Protein AF-A0A936KZG8-F1 (afdb_monomer)

Solvent-accessible surface area (backbone atoms only — not comparable to full-atom values): 24537 Å² total; per-residue (Å²): 138,76,82,70,47,76,38,33,62,65,41,20,52,50,27,30,28,99,78,76,74,15,56,31,57,58,50,50,53,51,48,50,51,52,52,48,54,56,53,75,76,44,67,83,84,46,55,70,59,51,51,51,51,52,63,72,64,61,73,71,52,55,78,56,96,91,43,77,40,51,42,43,46,73,63,24,46,85,34,31,37,53,57,34,53,48,50,53,50,51,50,51,52,50,52,51,49,53,52,52,52,50,52,52,50,54,52,54,51,58,59,49,60,47,86,73,63,79,44,78,45,81,45,77,52,59,82,59,98,73,80,61,92,92,58,88,88,56,65,51,76,50,81,42,75,38,39,72,85,60,66,66,49,39,34,39,29,56,72,44,80,38,59,48,100,85,68,49,76,75,50,78,47,74,41,89,60,45,77,48,51,62,38,90,89,70,38,42,75,52,86,84,80,81,78,86,57,78,42,82,44,75,52,36,29,38,42,36,39,72,41,52,94,46,96,51,64,49,75,44,79,50,77,50,72,51,75,30,76,78,91,78,81,89,87,72,66,83,87,66,47,62,42,45,37,49,40,84,37,79,44,78,62,87,53,94,96,51,62,59,86,41,51,46,77,46,56,78,60,68,50,69,45,83,58,65,91,45,27,32,35,36,39,36,85,68,75,50,76,37,36,43,38,37,27,34,55,55,96,90,41,79,42,84,74,49,73,48,77,30,38,34,38,75,64,77,83,47,46,50,23,48,90,84,35,71,48,44,79,39,46,59,68,60,61,67,65,48,60,43,47,44,38,42,70,76,96,59,96,67,98,69,72,40,47,32,53,28,30,33,39,36,33,72,58,91,94,44,77,49,78,24,67,24,74,36,31,42,64,32,70,52,31,48,62,68,49,54,67,66,69,46,78,70,40,55,39,38,38,31,73,30,27,31,34,40,78,59,73,50,79,41,77,36,70,68,31,46,34,32,24,90

Secondary structure (DSSP, 8-state):
--SSTT-SHHHHHHHT-TTS-SHHHHHHHHHHHHHHHHHHTS-TT-HHHHHHHHHHT--PPPEETTEE--HHHHHHSS--HHHHHHHHHHHHHHHHHHHHHHHHHHHHHHHHTS----EEEEEEEES-S---TTPPP-EEEEEEEE-SSS--EEEEEEEEEEE-TTS-EEEEEEEEEEEPEEPTTT--EE------SSEEEEEEEEEEEEPTTSS-EEEEEEEEEEEEPPP------TT--EEETTS-EEEE--BTTB-TTTEEEEESSSEEEE-STTEEEEE--S-EEEEEEEEEEETTEEEEEEEEEEEEEPPPPPEEEETTB-SEEE-HHHHHH--BEEEE-SS-SS---BEEEEEEEEEEETTEEEEEEEESSB--HHIIIIIGGG--TT-EEEEEEEEEE-TT--EEEPPPEEEEE-

Structure (mmCIF, N/CA/C/O backbone):
data_AF-A0A936KZG8-F1
#
_entry.id   AF-A0A936KZG8-F1
#
loop_
_atom_site.group_PDB
_atom_site.id
_atom_site.type_symbol
_atom_site.label_atom_id
_atom_site.label_alt_id
_atom_site.label_comp_id
_atom_site.label_asym_id
_atom_site.label_entity_id
_atom_site.label_seq_id
_atom_site.pdbx_PDB_ins_code
_atom_site.Cartn_x
_atom_site.Cartn_y
_atom_site.Cartn_z
_atom_site.occupancy
_atom_site.B_iso_or_equiv
_atom_site.auth_seq_id
_atom_site.auth_comp_id
_atom_site.auth_asym_id
_atom_site.auth_atom_id
_atom_site.pdbx_PDB_model_num
ATOM 1 N N . HIS A 1 1 ? 38.881 19.122 -82.280 1.00 46.62 1 HIS A N 1
ATOM 2 C CA . HIS A 1 1 ? 39.117 18.715 -83.680 1.00 46.62 1 HIS A CA 1
ATOM 3 C C . HIS A 1 1 ? 40.483 18.059 -83.739 1.00 46.62 1 HIS A C 1
ATOM 5 O O . HIS A 1 1 ? 41.404 18.607 -83.155 1.00 46.62 1 HIS A O 1
ATOM 11 N N . VAL A 1 2 ? 40.588 16.879 -84.350 1.00 55.53 2 VAL A N 1
ATOM 12 C CA . VAL A 1 2 ? 41.868 16.193 -84.571 1.00 55.53 2 VAL A CA 1
ATOM 13 C C . VAL A 1 2 ? 42.188 16.340 -86.056 1.00 55.53 2 VAL A C 1
ATOM 15 O O . VAL A 1 2 ? 41.412 15.854 -86.883 1.00 55.53 2 VAL A O 1
ATOM 18 N N . ASP A 1 3 ? 43.270 17.042 -86.387 1.00 57.53 3 ASP A N 1
ATOM 19 C CA . ASP A 1 3 ? 43.786 17.137 -87.757 1.00 57.53 3 ASP A CA 1
ATOM 20 C C . ASP A 1 3 ? 44.593 15.872 -88.099 1.00 57.53 3 ASP A C 1
ATOM 22 O O . ASP A 1 3 ? 45.249 15.302 -87.231 1.00 57.53 3 ASP A O 1
ATOM 26 N N . LYS A 1 4 ? 44.545 15.419 -89.363 1.00 70.00 4 LYS A N 1
ATOM 27 C CA . LYS A 1 4 ? 45.185 14.170 -89.848 1.00 70.00 4 LYS A CA 1
ATOM 28 C C . LYS A 1 4 ? 44.746 12.909 -89.079 1.00 70.00 4 LYS A C 1
ATOM 30 O O . LYS A 1 4 ? 45.557 12.174 -88.522 1.00 70.00 4 LYS A O 1
ATOM 35 N N . LYS A 1 5 ? 43.437 12.650 -89.098 1.00 69.75 5 LYS A N 1
ATOM 36 C CA . LYS A 1 5 ? 42.754 11.530 -88.421 1.00 69.75 5 LYS A CA 1
ATOM 37 C C . LYS A 1 5 ? 43.289 10.132 -88.757 1.00 69.75 5 LYS A C 1
ATOM 39 O O . LYS A 1 5 ? 43.252 9.261 -87.890 1.00 69.75 5 LYS A O 1
ATOM 44 N N . ASP A 1 6 ? 43.814 9.962 -89.969 1.00 74.81 6 ASP A N 1
ATOM 45 C CA . ASP A 1 6 ? 44.299 8.680 -90.496 1.00 74.81 6 ASP A CA 1
ATOM 46 C C . ASP A 1 6 ? 45.799 8.454 -90.232 1.00 74.81 6 ASP A C 1
ATOM 48 O O . ASP A 1 6 ? 46.387 7.501 -90.732 1.00 74.81 6 ASP A O 1
ATOM 52 N N . ASN A 1 7 ? 46.446 9.339 -89.462 1.00 76.94 7 ASN A N 1
ATOM 53 C CA . ASN A 1 7 ? 47.868 9.233 -89.151 1.00 76.94 7 ASN A CA 1
ATOM 54 C C . ASN A 1 7 ? 48.132 8.073 -88.180 1.00 76.94 7 ASN A C 1
ATOM 56 O O . ASN A 1 7 ? 47.637 8.085 -87.052 1.00 76.94 7 ASN A O 1
ATOM 60 N N . THR A 1 8 ? 48.930 7.104 -88.621 1.00 76.88 8 THR A N 1
ATOM 61 C CA . THR A 1 8 ? 49.341 5.918 -87.856 1.00 76.88 8 THR A CA 1
ATOM 62 C C . THR A 1 8 ? 50.698 6.079 -87.172 1.00 76.88 8 THR A C 1
ATOM 64 O O . THR A 1 8 ? 51.010 5.334 -86.248 1.00 76.88 8 THR A O 1
ATOM 67 N N . ASP A 1 9 ? 51.502 7.058 -87.592 1.00 75.50 9 ASP A N 1
ATOM 68 C CA . ASP A 1 9 ? 52.893 7.206 -87.152 1.00 75.50 9 ASP A CA 1
ATOM 69 C C . ASP A 1 9 ? 52.986 7.952 -85.819 1.00 75.50 9 ASP A C 1
ATOM 71 O O . ASP A 1 9 ? 53.720 7.548 -84.923 1.00 75.50 9 ASP A O 1
ATOM 75 N N . VAL A 1 10 ? 52.214 9.031 -85.662 1.00 78.94 10 VAL A N 1
ATOM 76 C CA . VAL A 1 10 ? 52.195 9.855 -84.439 1.00 78.94 10 VAL A CA 1
ATOM 77 C C . VAL A 1 10 ? 51.778 9.062 -83.192 1.00 78.94 10 VAL A C 1
ATOM 79 O O . VAL A 1 10 ? 52.513 9.113 -82.204 1.00 78.94 10 VAL A O 1
ATOM 82 N N . PRO A 1 11 ? 50.645 8.328 -83.179 1.00 79.25 11 PRO A N 1
ATOM 83 C CA . PRO A 1 11 ? 50.265 7.561 -81.996 1.00 79.25 11 PRO A CA 1
ATOM 84 C C . PRO A 1 11 ? 51.275 6.454 -81.671 1.00 79.25 11 PRO A C 1
ATOM 86 O O . PRO A 1 11 ? 51.608 6.278 -80.501 1.00 79.25 11 PRO A O 1
ATOM 89 N N . ALA A 1 12 ? 51.822 5.772 -82.683 1.00 78.56 12 ALA A N 1
ATOM 90 C CA . ALA A 1 12 ? 52.847 4.752 -82.486 1.00 78.56 12 ALA A CA 1
ATOM 91 C C . ALA A 1 12 ? 54.147 5.352 -81.913 1.00 78.56 12 ALA A C 1
ATOM 93 O O . ALA A 1 12 ? 54.725 4.800 -80.980 1.00 78.56 12 ALA A O 1
ATOM 94 N N . GLN A 1 13 ? 54.583 6.522 -82.389 1.00 80.81 13 GLN A N 1
ATOM 95 C CA . GLN A 1 13 ? 55.770 7.209 -81.864 1.00 80.81 13 GLN A CA 1
ATOM 96 C C . GLN A 1 13 ? 55.619 7.638 -80.401 1.00 80.81 13 GLN A C 1
ATOM 98 O O . GLN A 1 13 ? 56.577 7.524 -79.641 1.00 80.81 13 GLN A O 1
ATOM 103 N N . VAL A 1 14 ? 54.438 8.121 -80.007 1.00 81.94 14 VAL A N 1
ATOM 104 C CA . VAL A 1 14 ? 54.190 8.606 -78.640 1.00 81.94 14 VAL A CA 1
ATOM 105 C C . VAL A 1 14 ? 53.945 7.451 -77.670 1.00 81.94 14 VAL A C 1
ATOM 107 O O . VAL A 1 14 ? 54.522 7.420 -76.587 1.00 81.94 14 VAL A O 1
ATOM 110 N N . MET A 1 15 ? 53.094 6.495 -78.043 1.00 82.12 15 MET A N 1
ATOM 111 C CA . MET A 1 15 ? 52.610 5.463 -77.123 1.00 82.12 15 MET A CA 1
ATOM 112 C C . MET A 1 15 ? 53.485 4.208 -77.108 1.00 82.12 15 MET A C 1
ATOM 114 O O . MET A 1 15 ? 53.621 3.593 -76.055 1.00 82.12 15 MET A O 1
ATOM 118 N N . TYR A 1 16 ? 54.096 3.834 -78.233 1.00 77.81 16 TYR A N 1
ATOM 119 C CA . TYR A 1 16 ? 54.954 2.647 -78.333 1.00 77.81 16 TYR A CA 1
ATOM 120 C C . TYR A 1 16 ? 56.447 3.022 -78.346 1.00 77.81 16 TYR A C 1
ATOM 122 O O . TYR A 1 16 ? 57.254 2.433 -77.626 1.00 77.81 16 TYR A O 1
ATOM 130 N N . GLY A 1 17 ? 56.813 4.085 -79.071 1.00 74.00 17 GLY A N 1
ATOM 131 C CA . GLY A 1 17 ? 58.192 4.570 -79.179 1.00 74.00 17 GLY A CA 1
ATOM 132 C C . GLY A 1 17 ? 59.086 3.671 -80.047 1.00 74.00 17 GLY A C 1
ATOM 133 O O . GLY A 1 17 ? 58.749 2.537 -80.365 1.00 74.00 17 GLY A O 1
ATOM 134 N N . GLN A 1 18 ? 60.261 4.170 -80.451 1.00 63.53 18 GLN A N 1
ATOM 135 C CA . GLN A 1 18 ? 61.165 3.447 -81.372 1.00 63.53 18 GLN A CA 1
ATOM 136 C C . GLN A 1 18 ? 61.827 2.197 -80.757 1.00 63.53 18 GLN A C 1
ATOM 138 O O . GLN A 1 18 ? 62.325 1.341 -81.483 1.00 63.53 18 GLN A O 1
ATOM 143 N N . THR A 1 19 ? 61.836 2.092 -79.428 1.00 59.94 19 THR A N 1
ATOM 144 C CA . THR A 1 19 ? 62.463 1.009 -78.648 1.00 59.94 19 THR A CA 1
ATOM 145 C C . THR A 1 19 ? 61.569 0.546 -77.493 1.00 59.94 19 THR A C 1
ATOM 147 O O . THR A 1 19 ? 62.069 0.187 -76.432 1.00 59.94 19 THR A O 1
ATOM 150 N N . ASN A 1 20 ? 60.242 0.550 -77.688 1.00 62.53 20 ASN A N 1
ATOM 151 C CA . ASN A 1 20 ? 59.265 0.094 -76.686 1.00 62.53 20 ASN A CA 1
ATOM 152 C C . ASN A 1 20 ? 59.303 0.898 -75.361 1.00 62.53 20 ASN A C 1
ATOM 154 O O . ASN A 1 20 ? 58.996 0.375 -74.294 1.00 62.53 20 ASN A O 1
ATOM 158 N N . ASN A 1 21 ? 59.711 2.171 -75.449 1.00 66.50 21 ASN A N 1
ATOM 159 C CA . ASN A 1 21 ? 59.859 3.130 -74.342 1.00 66.50 21 ASN A CA 1
ATOM 160 C C . ASN A 1 21 ? 58.821 4.273 -74.427 1.00 66.50 21 ASN A C 1
ATOM 162 O O . ASN A 1 21 ? 59.087 5.392 -73.989 1.00 66.50 21 ASN A O 1
ATOM 166 N N . GLY A 1 22 ? 57.680 4.042 -75.079 1.00 77.38 22 GLY A N 1
ATOM 167 C CA . GLY A 1 22 ? 56.619 5.042 -75.218 1.00 77.38 22 GLY A CA 1
ATOM 168 C C . GLY A 1 22 ? 55.751 5.209 -73.964 1.00 77.38 22 GLY A C 1
ATOM 169 O O . GLY A 1 22 ? 55.774 4.397 -73.036 1.00 77.38 22 GLY A O 1
ATOM 170 N N . GLU A 1 23 ? 54.914 6.247 -73.966 1.00 83.75 23 GLU A N 1
ATOM 171 C CA . GLU A 1 23 ? 53.987 6.588 -72.872 1.00 83.75 23 GLU A CA 1
ATOM 172 C C . GLU A 1 23 ? 52.926 5.498 -72.606 1.00 83.75 23 GLU A C 1
ATOM 174 O O . GLU A 1 23 ? 52.295 5.468 -71.548 1.00 83.75 23 GLU A O 1
ATOM 179 N N . GLY A 1 24 ? 52.744 4.549 -73.529 1.00 82.12 24 GLY A N 1
ATOM 180 C CA . GLY A 1 24 ? 51.876 3.386 -73.348 1.00 82.12 24 GLY A CA 1
ATOM 181 C C . GLY A 1 24 ? 52.344 2.461 -72.227 1.00 82.12 24 GLY A C 1
ATOM 182 O O . GLY A 1 24 ? 51.505 1.918 -71.509 1.00 82.12 24 GLY A O 1
ATOM 183 N N . GLN A 1 25 ? 53.658 2.345 -72.002 1.00 82.81 25 GLN A N 1
ATOM 184 C CA . GLN A 1 25 ? 54.193 1.561 -70.888 1.00 82.81 25 GLN A CA 1
ATOM 185 C C . GLN A 1 25 ? 53.886 2.234 -69.544 1.00 82.81 25 GLN A C 1
ATOM 187 O O . GLN A 1 25 ? 53.501 1.565 -68.582 1.00 82.81 25 GLN A O 1
ATOM 192 N N . VAL A 1 26 ? 54.017 3.564 -69.482 1.00 86.19 26 VAL A N 1
ATOM 193 C CA . VAL A 1 26 ? 53.669 4.366 -68.299 1.00 86.19 26 VAL A CA 1
ATOM 194 C C . VAL A 1 26 ? 52.181 4.215 -67.990 1.00 86.19 26 VAL A C 1
ATOM 196 O O . VAL A 1 26 ? 51.811 3.941 -66.847 1.00 86.19 26 VAL A O 1
ATOM 199 N N . LEU A 1 27 ? 51.331 4.305 -69.017 1.00 86.44 27 LEU A N 1
ATOM 200 C CA . LEU A 1 27 ? 49.890 4.105 -68.888 1.00 86.44 27 LEU A CA 1
ATOM 201 C C . LEU A 1 27 ? 49.545 2.690 -68.407 1.00 86.44 27 LEU A C 1
ATOM 203 O O . LEU A 1 27 ? 48.734 2.545 -67.493 1.00 86.44 27 LEU A O 1
ATOM 207 N N . ARG A 1 28 ? 50.179 1.647 -68.960 1.00 86.56 28 ARG A N 1
ATOM 208 C CA . ARG A 1 28 ? 49.959 0.262 -68.521 1.00 86.56 28 ARG A CA 1
ATOM 209 C C . ARG A 1 28 ? 50.315 0.088 -67.047 1.00 86.56 28 ARG A C 1
ATOM 211 O O . ARG A 1 28 ? 49.517 -0.458 -66.289 1.00 86.56 28 ARG A O 1
ATOM 218 N N . LEU A 1 29 ? 51.481 0.580 -66.625 1.00 87.62 29 LEU A N 1
ATOM 219 C CA . LEU A 1 29 ? 51.914 0.506 -65.227 1.00 87.62 29 LEU A CA 1
ATOM 220 C C . LEU A 1 29 ? 50.977 1.282 -64.291 1.00 87.62 29 LEU A C 1
ATOM 222 O O . LEU A 1 29 ? 50.726 0.828 -63.175 1.00 87.62 29 LEU A O 1
ATOM 226 N N . ALA A 1 30 ? 50.426 2.414 -64.738 1.00 88.75 30 ALA A N 1
ATOM 227 C CA . ALA A 1 30 ? 49.433 3.177 -63.984 1.00 88.75 30 ALA A CA 1
ATOM 228 C C . ALA A 1 30 ? 48.086 2.439 -63.857 1.00 88.75 30 ALA A C 1
ATOM 230 O O . ALA A 1 30 ? 47.476 2.447 -62.790 1.00 88.75 30 ALA A O 1
ATOM 231 N N . ILE A 1 31 ? 47.633 1.751 -64.910 1.00 88.62 31 ILE A N 1
ATOM 232 C CA . ILE A 1 31 ? 46.429 0.905 -64.854 1.00 88.62 31 ILE A CA 1
ATOM 233 C C . ILE A 1 31 ? 46.661 -0.283 -63.913 1.00 88.62 31 ILE A C 1
ATOM 235 O O . ILE A 1 31 ? 45.796 -0.613 -63.104 1.00 88.62 31 ILE A O 1
ATOM 239 N N . GLU A 1 32 ? 47.840 -0.904 -63.968 1.00 88.56 32 GLU A N 1
ATOM 240 C CA . GLU A 1 32 ? 48.199 -2.017 -63.087 1.00 88.56 32 GLU A CA 1
ATOM 241 C C . GLU A 1 32 ? 48.299 -1.600 -61.621 1.00 88.56 32 GLU A C 1
ATOM 243 O O . GLU A 1 32 ? 47.864 -2.353 -60.747 1.00 88.56 32 GLU A O 1
ATOM 248 N N . SER A 1 33 ? 48.854 -0.420 -61.335 1.00 90.38 33 SER A N 1
ATOM 249 C CA . SER A 1 33 ? 48.932 0.103 -59.971 1.00 90.38 33 SER A CA 1
ATOM 250 C C . SER A 1 33 ? 47.548 0.449 -59.425 1.00 90.38 33 SER A C 1
ATOM 252 O O . SER A 1 33 ? 47.247 0.081 -58.290 1.00 90.38 33 SER A O 1
ATOM 254 N N . PHE A 1 34 ? 46.673 1.052 -60.237 1.00 90.00 34 PHE A N 1
ATOM 255 C CA . PHE A 1 34 ? 45.284 1.317 -59.860 1.00 90.00 34 PHE A CA 1
ATOM 256 C C . PHE A 1 34 ? 44.497 0.021 -59.624 1.00 90.00 34 PHE A C 1
ATOM 258 O O . PHE A 1 34 ? 43.826 -0.121 -58.604 1.00 90.00 34 PHE A O 1
ATOM 265 N N . ARG A 1 35 ? 44.640 -0.967 -60.515 1.00 89.44 35 ARG A N 1
ATOM 266 C CA . ARG A 1 35 ? 44.029 -2.292 -60.354 1.00 89.44 35 ARG A CA 1
ATOM 267 C C . ARG A 1 35 ? 44.472 -2.956 -59.049 1.00 89.44 35 ARG A C 1
ATOM 269 O O . ARG A 1 35 ? 43.625 -3.432 -58.301 1.00 89.44 35 ARG A O 1
ATOM 276 N N . LYS A 1 36 ? 45.779 -2.962 -58.755 1.00 88.94 36 LYS A N 1
ATOM 277 C CA . LYS A 1 36 ? 46.316 -3.501 -57.493 1.00 88.94 36 LYS A CA 1
ATOM 278 C C . LYS A 1 36 ? 45.772 -2.753 -56.282 1.00 88.94 36 LYS A C 1
ATOM 280 O O . LYS A 1 36 ? 45.310 -3.392 -55.351 1.00 88.94 36 LYS A O 1
ATOM 285 N N . PHE A 1 37 ? 45.747 -1.421 -56.328 1.00 89.44 37 PHE A N 1
ATOM 286 C CA . PHE A 1 37 ? 45.191 -0.606 -55.251 1.00 89.44 37 PHE A CA 1
ATOM 287 C C . PHE A 1 37 ? 43.742 -0.994 -54.930 1.00 89.44 37 PHE A C 1
ATOM 289 O O . PHE A 1 37 ? 43.421 -1.214 -53.767 1.00 89.44 37 PHE A O 1
ATOM 296 N N . VAL A 1 38 ? 42.884 -1.133 -55.945 1.00 87.62 38 VAL A N 1
ATOM 297 C CA . VAL A 1 38 ? 41.482 -1.526 -55.745 1.00 87.62 38 VAL A CA 1
ATOM 298 C C . VAL A 1 38 ? 41.374 -2.947 -55.183 1.00 87.62 38 VAL A C 1
ATOM 300 O O . VAL A 1 38 ? 40.594 -3.170 -54.264 1.00 87.62 38 VAL A O 1
ATOM 303 N N . ILE A 1 39 ? 42.156 -3.903 -55.692 1.00 87.12 39 ILE A N 1
ATOM 304 C CA . ILE A 1 39 ? 42.105 -5.301 -55.233 1.00 87.12 39 ILE A CA 1
ATOM 305 C C . ILE A 1 39 ? 42.615 -5.439 -53.791 1.00 87.12 39 ILE A C 1
ATOM 307 O O . ILE A 1 39 ? 41.980 -6.124 -52.995 1.00 87.12 39 ILE A O 1
ATOM 311 N N . ASP A 1 40 ? 43.703 -4.753 -53.434 1.00 87.81 40 ASP A N 1
ATOM 312 C CA . ASP A 1 40 ? 44.316 -4.829 -52.101 1.00 87.81 40 ASP A CA 1
ATOM 313 C C . ASP A 1 40 ? 43.427 -4.218 -50.999 1.00 87.81 40 ASP A C 1
ATOM 315 O O . ASP A 1 40 ? 43.545 -4.590 -49.832 1.00 87.81 40 ASP A O 1
ATOM 319 N N . HIS A 1 41 ? 42.532 -3.287 -51.352 1.00 85.31 41 HIS A N 1
ATOM 320 C CA . HIS A 1 41 ? 41.640 -2.602 -50.405 1.00 85.31 41 HIS A CA 1
ATOM 321 C C . HIS A 1 41 ? 40.205 -3.159 -50.389 1.00 85.31 41 HIS A C 1
ATOM 323 O O . HIS A 1 41 ? 39.341 -2.642 -49.675 1.00 85.31 41 HIS A O 1
ATOM 329 N N . VAL A 1 42 ? 39.929 -4.214 -51.157 1.00 84.50 42 VAL A N 1
ATOM 330 C CA . VAL A 1 42 ? 38.638 -4.912 -51.163 1.00 84.50 42 VAL A CA 1
ATOM 331 C C . VAL A 1 42 ? 38.776 -6.238 -50.422 1.00 84.50 42 VAL A C 1
ATOM 333 O O . VAL A 1 42 ? 39.793 -6.919 -50.509 1.00 84.50 42 VAL A O 1
ATOM 336 N N . ASP A 1 43 ? 37.739 -6.625 -49.678 1.00 79.44 43 ASP A N 1
ATOM 337 C CA . ASP A 1 43 ? 37.738 -7.905 -48.975 1.00 79.44 43 ASP A CA 1
ATOM 338 C C . ASP A 1 43 ? 37.803 -9.072 -49.977 1.00 79.44 43 ASP A C 1
ATOM 340 O O . ASP A 1 43 ? 36.983 -9.184 -50.894 1.00 79.44 43 ASP A O 1
ATOM 344 N N . SER A 1 44 ? 38.750 -9.981 -49.740 1.00 76.31 44 SER A N 1
ATOM 345 C CA . SER A 1 44 ? 38.945 -11.256 -50.440 1.00 76.31 44 SER A CA 1
ATOM 346 C C . SER A 1 44 ? 37.668 -12.093 -50.627 1.00 76.31 44 SER A C 1
ATOM 348 O O . SER A 1 44 ? 37.579 -12.884 -51.570 1.00 76.31 44 SER A O 1
ATOM 350 N N . SER A 1 45 ? 36.649 -11.907 -49.778 1.00 72.75 45 SER A N 1
ATOM 351 C CA . SER A 1 45 ? 35.346 -12.573 -49.898 1.00 72.75 45 SER A CA 1
ATOM 352 C C . SER A 1 45 ? 34.532 -12.127 -51.129 1.00 72.75 45 SER A C 1
ATOM 354 O O . SER A 1 45 ? 33.702 -12.887 -51.642 1.00 72.75 45 SER A O 1
ATOM 356 N N . LYS A 1 46 ? 34.780 -10.927 -51.674 1.00 76.75 46 LYS A N 1
ATOM 357 C CA . LYS A 1 46 ? 34.049 -10.338 -52.814 1.00 76.75 46 LYS A CA 1
ATOM 358 C C . LYS A 1 46 ? 34.632 -10.755 -54.166 1.00 76.75 46 LYS A C 1
ATOM 360 O O . LYS A 1 46 ? 34.901 -9.935 -55.042 1.00 76.75 46 LYS A O 1
ATOM 365 N N . THR A 1 47 ? 34.740 -12.065 -54.371 1.00 78.38 47 THR A N 1
ATOM 366 C CA . THR A 1 47 ? 35.340 -12.674 -55.573 1.00 78.38 47 THR A CA 1
ATOM 367 C C . THR A 1 47 ? 34.718 -12.212 -56.899 1.00 78.38 47 THR A C 1
ATOM 369 O O . THR A 1 47 ? 35.421 -12.129 -57.901 1.00 78.38 47 THR A O 1
ATOM 372 N N . GLY A 1 48 ? 33.422 -11.877 -56.928 1.00 81.06 48 GLY A N 1
ATOM 373 C CA . GLY A 1 48 ? 32.754 -11.352 -58.127 1.00 81.06 48 GLY A CA 1
ATOM 374 C C . GLY A 1 48 ? 33.194 -9.935 -58.513 1.00 81.06 48 GLY A C 1
ATOM 375 O O . GLY A 1 48 ? 33.379 -9.658 -59.695 1.00 81.06 48 GLY A O 1
ATOM 376 N N . PHE A 1 49 ? 33.417 -9.061 -57.526 1.00 81.69 49 PHE A N 1
ATOM 377 C CA . PHE A 1 49 ? 33.909 -7.700 -57.755 1.00 81.69 49 PHE A CA 1
ATOM 378 C C . PHE A 1 49 ? 35.363 -7.728 -58.229 1.00 81.69 49 PHE A C 1
ATOM 380 O O . PHE A 1 49 ? 35.686 -7.128 -59.249 1.00 81.69 49 PHE A O 1
ATOM 387 N N . ILE A 1 50 ? 36.207 -8.510 -57.547 1.00 83.56 50 ILE A N 1
ATOM 388 C CA . ILE A 1 50 ? 37.625 -8.679 -57.898 1.00 83.56 50 ILE A CA 1
ATOM 389 C C . ILE A 1 50 ? 37.760 -9.175 -59.344 1.00 83.56 50 ILE A C 1
ATOM 391 O O . ILE A 1 50 ? 38.441 -8.540 -60.142 1.00 83.56 50 ILE A O 1
ATOM 395 N N . LYS A 1 51 ? 37.013 -10.220 -59.730 1.00 83.75 51 LYS A N 1
ATOM 396 C CA . LYS A 1 51 ? 37.012 -10.733 -61.112 1.00 83.75 51 LYS A CA 1
ATOM 397 C C . LYS A 1 51 ? 36.535 -9.707 -62.142 1.00 83.75 51 LYS A C 1
ATOM 399 O O . LYS A 1 51 ? 37.060 -9.673 -63.251 1.00 83.75 51 LYS A O 1
ATOM 404 N N . SER A 1 52 ? 35.544 -8.881 -61.798 1.00 84.81 52 SER A N 1
ATOM 405 C CA . SER A 1 52 ? 35.048 -7.816 -62.683 1.00 84.81 52 SER A CA 1
ATOM 406 C C . SER A 1 52 ? 36.116 -6.747 -62.930 1.00 84.81 52 SER A C 1
ATOM 408 O O . SER A 1 52 ? 36.330 -6.336 -64.071 1.00 84.81 52 SER A O 1
ATOM 410 N N . VAL A 1 53 ? 36.831 -6.336 -61.878 1.00 85.94 53 VAL A N 1
ATOM 411 C CA . VAL A 1 53 ? 37.927 -5.358 -61.961 1.00 85.94 53 VAL A CA 1
ATOM 412 C C . VAL A 1 53 ? 39.123 -5.932 -62.723 1.00 85.94 53 VAL A C 1
ATOM 414 O O . VAL A 1 53 ? 39.675 -5.250 -63.585 1.00 85.94 53 VAL A O 1
ATOM 417 N N . GLU A 1 54 ? 39.492 -7.190 -62.469 1.00 84.81 54 GLU A N 1
ATOM 418 C CA . GLU A 1 54 ? 40.563 -7.889 -63.192 1.00 84.81 54 GLU A CA 1
ATOM 419 C C . GLU A 1 54 ? 40.268 -8.010 -64.690 1.00 84.81 54 GLU A C 1
ATOM 421 O O . GLU A 1 54 ? 41.146 -7.743 -65.508 1.00 84.81 54 GLU A O 1
ATOM 426 N N . ALA A 1 55 ? 39.029 -8.352 -65.056 1.00 84.38 55 ALA A N 1
ATOM 427 C CA . ALA A 1 55 ? 38.614 -8.444 -66.453 1.00 84.38 55 ALA A CA 1
ATOM 428 C C . ALA A 1 55 ? 38.533 -7.066 -67.132 1.00 84.38 55 ALA A C 1
ATOM 430 O O . ALA A 1 55 ? 38.969 -6.913 -68.271 1.00 84.38 55 ALA A O 1
ATOM 431 N N . SER A 1 56 ? 37.999 -6.059 -66.435 1.00 83.94 56 SER A N 1
ATOM 432 C CA . SER A 1 56 ? 37.788 -4.714 -66.990 1.00 83.94 56 SER A CA 1
ATOM 433 C C . SER A 1 56 ? 39.097 -3.939 -67.169 1.00 83.94 56 SER A C 1
ATOM 435 O O . SER A 1 56 ? 39.251 -3.212 -68.146 1.00 83.94 56 SER A O 1
ATOM 437 N N . LEU A 1 57 ? 40.055 -4.107 -66.252 1.00 85.06 57 LEU A N 1
ATOM 438 C CA . LEU A 1 57 ? 41.379 -3.474 -66.292 1.00 85.06 57 LEU A CA 1
ATOM 439 C C . LEU A 1 57 ? 42.475 -4.478 -66.679 1.00 85.06 57 LEU A C 1
ATOM 441 O O . LEU A 1 57 ? 43.599 -4.415 -66.169 1.00 85.06 57 LEU A O 1
ATOM 445 N N . SER A 1 58 ? 42.154 -5.440 -67.548 1.00 82.81 58 SER A N 1
ATOM 446 C CA . SER A 1 58 ? 43.149 -6.390 -68.038 1.00 82.81 58 SER A CA 1
ATOM 447 C C . SER A 1 58 ? 44.167 -5.687 -68.938 1.00 82.81 58 SER A C 1
ATOM 449 O O . SER A 1 58 ? 43.825 -4.976 -69.884 1.00 82.81 58 SER A O 1
ATOM 451 N N . THR A 1 59 ? 45.438 -5.907 -68.618 1.00 81.31 59 THR A N 1
ATOM 452 C CA . THR A 1 59 ? 46.609 -5.396 -69.343 1.00 81.31 59 THR A CA 1
ATOM 453 C C . THR A 1 59 ? 47.398 -6.535 -69.990 1.00 81.31 59 THR A C 1
ATOM 455 O O . THR A 1 59 ? 48.571 -6.378 -70.322 1.00 81.31 59 THR A O 1
ATOM 458 N N . GLU A 1 60 ? 46.774 -7.708 -70.135 1.00 77.31 60 GLU A N 1
ATOM 459 C CA . GLU A 1 60 ? 47.417 -8.879 -70.721 1.00 77.31 60 GLU A CA 1
ATOM 460 C C . GLU A 1 60 ? 47.555 -8.731 -72.240 1.00 77.31 60 GLU A C 1
ATOM 462 O O . GLU A 1 60 ? 46.644 -8.274 -72.932 1.00 77.31 60 GLU A O 1
ATOM 467 N N . GLY A 1 61 ? 48.715 -9.132 -72.761 1.00 69.38 61 GLY A N 1
ATOM 468 C CA . GLY A 1 61 ? 48.947 -9.219 -74.197 1.00 69.38 61 GLY A CA 1
ATOM 469 C C . GLY A 1 61 ? 48.144 -10.362 -74.815 1.00 69.38 61 GLY A C 1
ATOM 470 O O . GLY A 1 61 ? 48.033 -11.443 -74.232 1.00 69.38 61 GLY A O 1
ATOM 471 N N . THR A 1 62 ? 47.597 -10.150 -76.009 1.00 67.50 62 THR A N 1
ATOM 472 C CA . THR A 1 62 ? 46.859 -11.194 -76.729 1.00 67.50 62 THR A CA 1
ATOM 473 C C . THR A 1 62 ? 47.766 -11.936 -77.713 1.00 67.50 62 THR A C 1
ATOM 475 O O . THR A 1 62 ? 48.743 -11.397 -78.240 1.00 67.50 62 THR A O 1
ATOM 478 N N . LYS A 1 63 ? 47.467 -13.219 -77.946 1.00 64.69 63 LYS A N 1
ATOM 479 C CA . LYS A 1 63 ? 48.152 -14.021 -78.967 1.00 64.69 63 LYS A CA 1
ATOM 480 C C . LYS A 1 63 ? 47.456 -13.833 -80.306 1.00 64.69 63 LYS A C 1
ATOM 482 O O . LYS A 1 63 ? 46.292 -14.203 -80.439 1.00 64.69 63 LYS A O 1
ATOM 487 N N . HIS A 1 64 ? 48.195 -13.336 -81.289 1.00 58.12 64 HIS A N 1
ATOM 488 C CA . HIS A 1 64 ? 47.774 -13.298 -82.685 1.00 58.12 64 HIS A CA 1
ATOM 489 C C . HIS A 1 64 ? 48.846 -14.022 -83.509 1.00 58.12 64 HIS A C 1
ATOM 491 O O . HIS A 1 64 ? 50.033 -13.792 -83.302 1.00 58.12 64 HIS A O 1
ATOM 497 N N . ASP A 1 65 ? 48.453 -14.961 -84.375 1.00 56.34 65 ASP A N 1
ATOM 498 C CA . ASP A 1 65 ? 49.378 -15.671 -85.283 1.00 56.34 65 ASP A CA 1
ATOM 499 C C . ASP A 1 65 ? 50.604 -16.337 -84.611 1.00 56.34 65 ASP A C 1
ATOM 501 O O . ASP A 1 65 ? 51.701 -16.418 -85.157 1.00 56.34 65 ASP A O 1
ATOM 505 N N . GLY A 1 66 ? 50.433 -16.843 -83.384 1.00 60.00 66 GLY A N 1
ATOM 506 C CA . GLY A 1 66 ? 51.498 -17.528 -82.639 1.00 60.00 66 GLY A CA 1
ATOM 507 C C . GLY A 1 66 ? 52.538 -16.602 -81.991 1.00 60.00 66 GLY A C 1
ATOM 508 O O . GLY A 1 66 ? 53.395 -17.097 -81.257 1.00 60.00 66 GLY A O 1
ATOM 509 N N . VAL A 1 67 ? 52.423 -15.282 -82.175 1.00 67.50 67 VAL A N 1
ATOM 510 C CA . VAL A 1 67 ? 53.258 -14.257 -81.533 1.00 67.50 67 VAL A CA 1
ATOM 511 C C . VAL A 1 67 ? 52.458 -13.562 -80.426 1.00 67.50 67 VAL A C 1
ATOM 513 O O . VAL A 1 67 ? 51.271 -13.264 -80.565 1.00 67.50 67 VAL A O 1
ATOM 516 N N . VAL A 1 68 ? 53.093 -13.358 -79.270 1.00 70.81 68 VAL A N 1
ATOM 517 C CA . VAL A 1 68 ? 52.501 -12.603 -78.157 1.00 70.81 68 VAL A CA 1
ATOM 518 C C . VAL A 1 68 ? 52.743 -11.125 -78.426 1.00 70.81 68 VAL A C 1
ATOM 520 O O . VAL A 1 68 ? 53.887 -10.674 -78.367 1.00 70.81 68 VAL A O 1
ATOM 523 N N . HIS A 1 69 ? 51.679 -10.379 -78.711 1.00 73.25 69 HIS A N 1
ATOM 524 C CA . HIS A 1 69 ? 51.764 -8.928 -78.827 1.00 73.25 69 HIS A CA 1
ATOM 525 C C . HIS A 1 69 ? 51.646 -8.304 -77.438 1.00 73.25 69 HIS A C 1
ATOM 527 O O . HIS A 1 69 ? 50.770 -8.672 -76.653 1.00 73.25 69 HIS A O 1
ATOM 533 N N . ALA A 1 70 ? 52.541 -7.365 -77.125 1.00 78.81 70 ALA A N 1
ATOM 534 C CA . ALA A 1 70 ? 52.430 -6.565 -75.911 1.00 78.81 70 ALA A CA 1
ATOM 535 C C . ALA A 1 70 ? 51.130 -5.741 -75.940 1.00 78.81 70 ALA A C 1
ATOM 537 O O . ALA A 1 70 ? 50.653 -5.358 -77.011 1.00 78.81 70 ALA A O 1
ATOM 538 N N . TRP A 1 71 ? 50.562 -5.449 -74.769 1.00 82.88 71 TRP A N 1
ATOM 539 C CA . TRP A 1 71 ? 49.318 -4.679 -74.655 1.00 82.88 71 TRP A CA 1
ATOM 540 C C . TRP A 1 71 ? 49.440 -3.300 -75.320 1.00 82.88 71 TRP A C 1
ATOM 542 O O . TRP A 1 71 ? 48.512 -2.832 -75.977 1.00 82.88 71 TRP A O 1
ATOM 552 N N . GLU A 1 72 ? 50.610 -2.676 -75.210 1.00 81.19 72 GLU A N 1
ATOM 553 C CA . GLU A 1 72 ? 50.938 -1.391 -75.819 1.00 81.19 72 GLU A CA 1
ATOM 554 C C . GLU A 1 72 ? 50.944 -1.470 -77.354 1.00 81.19 72 GLU A C 1
ATOM 556 O O . GLU A 1 72 ? 50.405 -0.589 -78.021 1.00 81.19 72 GLU A O 1
ATOM 561 N N . SER A 1 73 ? 51.493 -2.552 -77.913 1.00 80.19 73 SER A N 1
ATOM 562 C CA . SER A 1 73 ? 51.510 -2.804 -79.360 1.00 80.19 73 SER A CA 1
ATOM 563 C C . SER A 1 73 ? 50.082 -2.969 -79.891 1.00 80.19 73 SER A C 1
ATOM 565 O O . SER A 1 73 ? 49.667 -2.271 -80.810 1.00 80.19 73 SER A O 1
ATOM 567 N N . GLN A 1 74 ? 49.259 -3.788 -79.231 1.00 80.69 74 GLN A N 1
ATOM 568 C CA . GLN A 1 74 ? 47.879 -4.034 -79.659 1.00 80.69 74 GLN A CA 1
ATOM 569 C C . GLN A 1 74 ? 46.998 -2.774 -79.647 1.00 80.69 74 GLN A C 1
ATOM 571 O O . GLN A 1 74 ? 46.143 -2.602 -80.516 1.00 80.69 74 GLN A O 1
ATOM 576 N N . ASN A 1 75 ? 47.153 -1.922 -78.633 1.00 81.25 75 ASN A N 1
ATOM 577 C CA . ASN A 1 75 ? 46.266 -0.777 -78.439 1.00 81.25 75 ASN A CA 1
ATOM 578 C C . ASN A 1 75 ? 46.720 0.484 -79.181 1.00 81.25 75 ASN A C 1
ATOM 580 O O . ASN A 1 75 ? 45.899 1.396 -79.338 1.00 81.25 75 ASN A O 1
ATOM 584 N N . PHE A 1 76 ? 47.989 0.552 -79.615 1.00 83.12 76 PHE A N 1
ATOM 585 C CA . PHE A 1 76 ? 48.590 1.790 -80.122 1.00 83.12 76 PHE A CA 1
ATOM 586 C C . PHE A 1 76 ? 49.475 1.651 -81.374 1.00 83.12 76 PHE A C 1
ATOM 588 O O . PHE A 1 76 ? 49.751 2.668 -82.014 1.00 83.12 76 PHE A O 1
ATOM 595 N N . GLU A 1 77 ? 49.914 0.449 -81.757 1.00 79.44 77 GLU A N 1
ATOM 596 C CA . GLU A 1 77 ? 50.746 0.225 -82.948 1.00 79.44 77 GLU A CA 1
ATOM 597 C C . GLU A 1 77 ? 49.868 -0.004 -84.191 1.00 79.44 77 GLU A C 1
ATOM 599 O O . GLU A 1 77 ? 48.854 -0.696 -84.137 1.00 79.44 77 GLU A O 1
ATOM 604 N N . HIS A 1 78 ? 50.232 0.607 -85.325 1.00 81.50 78 HIS A N 1
ATOM 605 C CA . HIS A 1 78 ? 49.505 0.516 -86.606 1.00 81.50 78 HIS A CA 1
ATOM 606 C C . HIS A 1 78 ? 48.023 0.949 -86.588 1.00 81.50 78 HIS A C 1
ATOM 608 O O . HIS A 1 78 ? 47.286 0.677 -87.538 1.00 81.50 78 HIS A O 1
ATOM 614 N N . LEU A 1 79 ? 47.585 1.675 -85.556 1.00 83.69 79 LEU A N 1
ATOM 615 C CA . LEU A 1 79 ? 46.231 2.215 -85.460 1.00 83.69 79 LEU A CA 1
ATOM 616 C C . LEU A 1 79 ? 46.187 3.702 -85.849 1.00 83.69 79 LEU A C 1
ATOM 618 O O . LEU A 1 79 ? 47.059 4.473 -85.442 1.00 83.69 79 LEU A O 1
ATOM 622 N N . PRO A 1 80 ? 45.158 4.148 -86.595 1.00 85.88 80 PRO A N 1
ATOM 623 C CA . PRO A 1 80 ? 44.936 5.566 -86.845 1.00 85.88 80 PRO A CA 1
ATOM 624 C C . PRO A 1 80 ? 44.765 6.351 -85.542 1.00 85.88 80 PRO A C 1
ATOM 626 O O . PRO A 1 80 ? 44.152 5.865 -84.589 1.00 85.88 80 PRO A O 1
ATOM 629 N N . LEU A 1 81 ? 45.214 7.607 -85.527 1.00 82.62 81 LEU A N 1
ATOM 630 C CA . LEU A 1 81 ? 45.109 8.502 -84.371 1.00 82.62 81 LEU A CA 1
ATOM 631 C C . LEU A 1 81 ? 43.691 8.559 -83.782 1.00 82.62 81 LEU A C 1
ATOM 633 O O . LEU A 1 81 ? 43.527 8.548 -82.564 1.00 82.62 81 LEU A O 1
ATOM 637 N N . MET A 1 82 ? 42.656 8.572 -84.628 1.00 83.69 82 MET A N 1
ATOM 638 C CA . MET A 1 82 ? 41.269 8.544 -84.152 1.00 83.69 82 MET A CA 1
ATOM 639 C C . MET A 1 82 ? 40.927 7.271 -83.373 1.00 83.69 82 MET A C 1
ATOM 641 O O . MET A 1 82 ? 40.278 7.369 -82.337 1.00 83.69 82 MET A O 1
ATOM 645 N N . ALA A 1 83 ? 41.381 6.103 -83.837 1.00 83.88 83 ALA A N 1
ATOM 646 C CA . ALA A 1 83 ? 41.146 4.830 -83.158 1.00 83.88 83 ALA A CA 1
ATOM 647 C C . ALA A 1 83 ? 41.872 4.785 -81.806 1.00 83.88 83 ALA A C 1
ATOM 649 O O . ALA A 1 83 ? 41.292 4.368 -80.808 1.00 83.88 83 ALA A O 1
ATOM 650 N N . VAL A 1 84 ? 43.098 5.311 -81.749 1.00 84.94 84 VAL A N 1
ATOM 651 C CA . VAL A 1 84 ? 43.872 5.410 -80.503 1.00 84.94 84 VAL A CA 1
ATOM 652 C C . VAL A 1 84 ? 43.201 6.336 -79.488 1.00 84.94 84 VAL A C 1
ATOM 654 O O . VAL A 1 84 ? 43.057 5.968 -78.324 1.00 84.94 84 VAL A O 1
ATOM 657 N N . VAL A 1 85 ? 42.710 7.505 -79.909 1.00 86.25 85 VAL A N 1
ATOM 658 C CA . VAL A 1 85 ? 41.960 8.413 -79.022 1.00 86.25 85 VAL A CA 1
ATOM 659 C C . VAL A 1 85 ? 40.656 7.771 -78.533 1.00 86.25 85 VAL A C 1
ATOM 661 O O . VAL A 1 85 ? 40.298 7.924 -77.363 1.00 86.25 85 VAL A O 1
ATOM 664 N N . THR A 1 86 ? 39.952 7.026 -79.391 1.00 88.94 86 THR A N 1
ATOM 665 C CA . THR A 1 86 ? 38.762 6.259 -78.995 1.00 88.94 86 THR A CA 1
ATOM 666 C C . THR A 1 86 ? 39.105 5.178 -77.971 1.00 88.94 86 THR A C 1
ATOM 668 O O . THR A 1 86 ? 38.415 5.089 -76.958 1.00 88.94 86 THR A O 1
ATOM 671 N N . ASN A 1 87 ? 40.194 4.426 -78.162 1.00 87.56 87 ASN A N 1
ATOM 672 C CA . ASN A 1 87 ? 40.668 3.432 -77.195 1.00 87.56 87 ASN A CA 1
ATOM 673 C C . ASN A 1 87 ? 41.011 4.078 -75.845 1.00 87.56 87 ASN A C 1
ATOM 675 O O . ASN A 1 87 ? 40.569 3.594 -74.807 1.00 87.56 87 ASN A O 1
ATOM 679 N N . LEU A 1 88 ? 41.719 5.213 -75.842 1.00 87.56 88 LEU A N 1
ATOM 680 C CA . LEU A 1 88 ? 42.023 5.959 -74.615 1.00 87.56 88 LEU A CA 1
ATOM 681 C C . LEU A 1 88 ? 40.754 6.461 -73.915 1.00 87.56 88 LEU A C 1
ATOM 683 O O . LEU A 1 88 ? 40.659 6.402 -72.692 1.00 87.56 88 LEU A O 1
ATOM 687 N N . THR A 1 89 ? 39.758 6.912 -74.679 1.00 90.69 89 THR A N 1
ATOM 688 C CA . THR A 1 89 ? 38.463 7.340 -74.132 1.00 90.69 89 THR A CA 1
ATOM 689 C C . THR A 1 89 ? 37.712 6.155 -73.524 1.00 90.69 89 THR A C 1
ATOM 691 O O . THR A 1 89 ? 37.188 6.262 -72.419 1.00 90.69 89 THR A O 1
ATOM 694 N N . GLN A 1 90 ? 37.718 4.999 -74.193 1.00 88.94 90 GLN A N 1
ATOM 695 C CA . GLN A 1 90 ? 37.136 3.770 -73.663 1.00 88.94 90 GLN A CA 1
ATOM 696 C C . GLN A 1 90 ? 37.825 3.348 -72.356 1.00 88.94 90 GLN A C 1
ATOM 698 O O . GLN A 1 90 ? 37.140 3.011 -71.393 1.00 88.94 90 GLN A O 1
ATOM 703 N N . MET A 1 91 ? 39.159 3.424 -72.285 1.00 89.75 91 MET A N 1
ATOM 704 C CA . MET A 1 91 ? 39.922 3.151 -71.061 1.00 89.75 91 MET A CA 1
ATOM 705 C C . MET A 1 91 ? 39.559 4.124 -69.935 1.00 89.75 91 MET A C 1
ATOM 707 O O . MET A 1 91 ? 39.335 3.690 -68.807 1.00 89.75 91 MET A O 1
ATOM 711 N N . GLN A 1 92 ? 39.435 5.423 -70.228 1.00 90.31 92 GLN A N 1
ATOM 712 C CA . GLN A 1 92 ? 38.973 6.417 -69.253 1.00 90.31 92 GLN A CA 1
ATOM 713 C C . GLN A 1 92 ? 37.579 6.073 -68.721 1.00 90.31 92 GLN A C 1
ATOM 715 O O . GLN A 1 92 ? 37.367 6.114 -67.511 1.00 90.31 92 GLN A O 1
ATOM 720 N N . THR A 1 93 ? 36.639 5.695 -69.590 1.00 92.06 93 THR A N 1
ATOM 721 C CA . THR A 1 93 ? 35.299 5.258 -69.173 1.00 92.06 93 THR A CA 1
ATOM 722 C C . THR A 1 93 ? 35.364 4.025 -68.277 1.00 92.06 93 THR A C 1
ATOM 724 O O . THR A 1 93 ? 34.718 4.001 -67.232 1.00 92.06 93 THR A O 1
ATOM 727 N N . THR A 1 94 ? 36.174 3.026 -68.630 1.00 89.00 94 THR A N 1
ATOM 728 C CA . THR A 1 94 ? 36.343 1.823 -67.80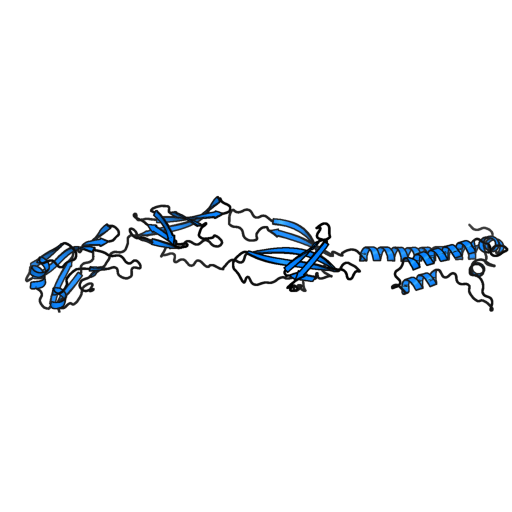7 1.00 89.00 94 THR A CA 1
ATOM 729 C C . THR A 1 94 ? 36.929 2.150 -66.431 1.00 89.00 94 THR A C 1
ATOM 731 O O . THR A 1 94 ? 36.410 1.666 -65.427 1.00 89.00 94 THR A O 1
ATOM 734 N N . ILE A 1 95 ? 37.946 3.018 -66.358 1.00 91.06 95 ILE A N 1
ATOM 735 C CA . ILE A 1 95 ? 38.521 3.478 -65.083 1.00 91.06 95 ILE A CA 1
ATOM 736 C C . ILE A 1 95 ? 37.455 4.187 -64.241 1.00 91.06 95 ILE A C 1
ATOM 738 O O . ILE A 1 95 ? 37.299 3.868 -63.067 1.00 91.06 95 ILE A O 1
ATOM 742 N N . ARG A 1 96 ? 36.667 5.089 -64.839 1.00 90.94 96 ARG A N 1
ATOM 743 C CA . ARG A 1 96 ? 35.585 5.806 -64.141 1.00 90.94 96 ARG A CA 1
ATOM 744 C C . ARG A 1 96 ? 34.506 4.878 -63.591 1.00 90.94 96 ARG A C 1
ATOM 746 O O . ARG A 1 96 ? 34.003 5.124 -62.499 1.00 90.94 96 ARG A O 1
ATOM 753 N N . ASN A 1 97 ? 34.165 3.818 -64.319 1.00 90.75 97 ASN A N 1
ATOM 754 C CA . ASN A 1 97 ? 33.205 2.824 -63.843 1.00 90.75 97 ASN A CA 1
ATOM 755 C C . ASN A 1 97 ? 33.760 2.061 -62.632 1.00 90.75 97 ASN A C 1
ATOM 757 O O . ASN A 1 97 ? 33.082 1.973 -61.614 1.00 90.75 97 ASN A O 1
ATOM 761 N N . VAL A 1 98 ? 35.019 1.606 -62.695 1.00 90.19 98 VAL A N 1
ATOM 762 C CA . VAL A 1 98 ? 35.677 0.926 -61.565 1.00 90.19 98 VAL A CA 1
ATOM 763 C C . VAL A 1 98 ? 35.815 1.851 -60.349 1.00 90.19 98 VAL A C 1
ATOM 765 O O . VAL A 1 98 ? 35.583 1.412 -59.224 1.00 90.19 98 VAL A O 1
ATOM 768 N N . GLU A 1 99 ? 36.140 3.134 -60.551 1.00 89.12 99 GLU A N 1
ATOM 769 C CA . GLU A 1 99 ? 36.132 4.145 -59.483 1.00 89.12 99 GLU A CA 1
ATOM 770 C 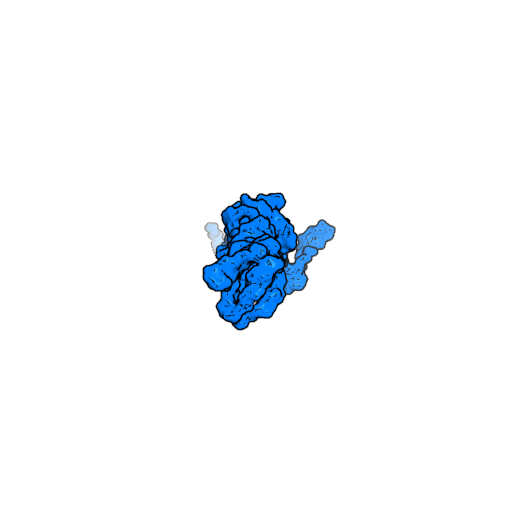C . GLU A 1 99 ? 34.747 4.249 -58.828 1.00 89.12 99 GLU A C 1
ATOM 772 O O . GLU A 1 99 ? 34.641 4.212 -57.602 1.00 89.12 99 GLU A O 1
ATOM 777 N N . GLY A 1 100 ? 33.683 4.351 -59.630 1.00 89.62 100 GLY A N 1
ATOM 778 C CA . GLY A 1 100 ? 32.307 4.433 -59.137 1.00 89.62 100 GLY A CA 1
ATOM 779 C C . GLY A 1 100 ? 31.880 3.195 -58.347 1.00 89.62 100 GLY A C 1
ATOM 780 O O . GLY A 1 100 ? 31.281 3.319 -57.272 1.00 89.62 100 GLY A O 1
ATOM 781 N N . ASP A 1 101 ? 32.236 2.008 -58.834 1.00 87.44 101 ASP A N 1
ATOM 782 C CA . ASP A 1 101 ? 31.930 0.746 -58.163 1.00 87.44 101 ASP A CA 1
ATOM 783 C C . ASP A 1 101 ? 32.706 0.614 -56.840 1.00 87.44 101 ASP A C 1
ATOM 785 O O . ASP A 1 101 ? 32.135 0.210 -55.824 1.00 87.44 101 ASP A O 1
ATOM 789 N N . TYR A 1 102 ? 33.983 1.018 -56.808 1.00 88.62 102 TYR A N 1
ATOM 790 C CA . TYR A 1 102 ? 34.790 1.026 -55.584 1.00 88.62 102 TYR A CA 1
ATOM 791 C C . TYR A 1 102 ? 34.263 2.028 -54.547 1.00 88.62 102 TYR A C 1
ATOM 793 O O . TYR A 1 102 ? 34.132 1.688 -53.373 1.00 88.62 102 TYR A O 1
ATOM 801 N N . VAL A 1 103 ? 33.888 3.243 -54.962 1.00 88.69 103 VAL A N 1
ATOM 802 C CA . VAL A 1 103 ? 33.274 4.239 -54.064 1.00 88.69 103 VAL A CA 1
ATOM 803 C C . VAL A 1 103 ? 31.958 3.714 -53.489 1.00 88.69 103 VAL A C 1
ATOM 805 O O . VAL A 1 103 ? 31.714 3.846 -52.289 1.00 88.69 103 VAL A O 1
ATOM 808 N N . SER A 1 104 ? 31.132 3.070 -54.316 1.00 85.62 104 SER A N 1
ATOM 809 C CA . S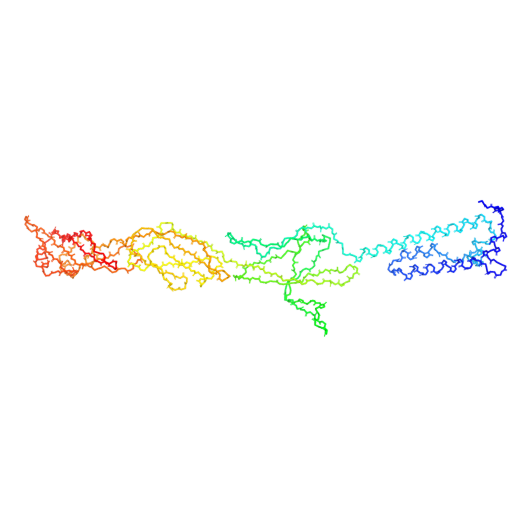ER A 1 104 ? 29.874 2.455 -53.875 1.00 85.62 104 SER A CA 1
ATOM 810 C C . SER A 1 104 ? 30.115 1.325 -52.870 1.00 85.62 104 SER A C 1
ATOM 812 O O . SER A 1 104 ? 29.397 1.214 -51.875 1.00 85.62 104 SER A O 1
ATOM 814 N N . TYR A 1 105 ? 31.159 0.521 -53.085 1.00 85.12 105 TYR A N 1
ATOM 815 C CA . TYR A 1 105 ? 31.596 -0.505 -52.143 1.00 85.12 105 TYR A CA 1
ATOM 816 C C . TYR A 1 105 ? 32.021 0.099 -50.795 1.00 85.12 105 TYR A C 1
ATOM 818 O O . TYR A 1 105 ? 31.495 -0.311 -49.758 1.00 85.12 105 TYR A O 1
ATOM 826 N N . VAL A 1 106 ? 32.896 1.111 -50.798 1.00 83.19 106 VAL A N 1
ATOM 827 C CA . VAL A 1 106 ? 33.351 1.786 -49.570 1.00 83.19 106 VAL A CA 1
ATOM 828 C C . VAL A 1 106 ? 32.173 2.399 -48.808 1.00 83.19 106 VAL A C 1
ATOM 830 O O . VAL A 1 106 ? 32.066 2.207 -47.598 1.00 83.19 106 VAL A O 1
ATOM 833 N N . LEU A 1 107 ? 31.248 3.066 -49.507 1.00 80.06 107 LEU A N 1
ATOM 834 C CA . LEU A 1 107 ? 30.046 3.639 -48.898 1.00 80.06 107 LEU A CA 1
ATOM 835 C C . LEU A 1 107 ? 29.168 2.558 -48.249 1.00 80.06 107 LEU A C 1
ATOM 837 O O . LEU A 1 107 ? 28.729 2.716 -47.112 1.00 80.06 107 LEU A O 1
ATOM 841 N N . SER A 1 108 ? 28.964 1.432 -48.938 1.00 76.38 108 SER A N 1
ATOM 842 C CA . SER A 1 108 ? 28.155 0.328 -48.411 1.00 76.38 108 SER A CA 1
ATOM 843 C C . SER A 1 108 ? 28.760 -0.316 -47.160 1.00 76.38 108 SER A C 1
ATOM 845 O O . SER A 1 108 ? 28.020 -0.725 -46.264 1.00 76.38 108 SER A O 1
ATOM 847 N N . ASN A 1 109 ? 30.092 -0.370 -47.069 1.00 71.75 109 ASN A N 1
ATOM 848 C CA . ASN A 1 109 ? 30.784 -0.893 -45.896 1.00 71.75 109 ASN A CA 1
ATOM 849 C C . ASN A 1 109 ? 30.705 0.066 -44.703 1.00 71.75 109 ASN A C 1
ATOM 851 O O . ASN A 1 109 ? 30.474 -0.397 -43.589 1.00 71.75 109 ASN A O 1
ATOM 855 N N . LEU A 1 110 ? 30.816 1.381 -44.926 1.00 70.12 110 LEU A N 1
ATOM 856 C CA . LEU A 1 110 ? 30.643 2.382 -43.865 1.00 70.12 110 LEU A CA 1
ATOM 857 C C . LEU A 1 110 ? 29.234 2.328 -43.254 1.00 70.12 110 LEU A C 1
ATOM 859 O O . LEU A 1 110 ? 29.084 2.325 -42.033 1.00 70.12 110 LEU A O 1
ATOM 863 N N . ASP A 1 111 ? 28.198 2.211 -44.087 1.00 63.59 111 ASP A N 1
ATOM 864 C CA . ASP A 1 111 ? 26.819 2.072 -43.605 1.00 63.59 111 ASP A CA 1
ATOM 865 C C . ASP A 1 111 ? 26.595 0.756 -42.847 1.00 63.59 111 ASP A C 1
ATOM 867 O O . ASP A 1 111 ? 25.789 0.696 -41.911 1.00 63.59 111 ASP A O 1
ATOM 871 N N . ALA A 1 112 ? 27.302 -0.308 -43.235 1.00 60.69 112 ALA A N 1
ATOM 872 C CA . ALA A 1 112 ? 27.198 -1.617 -42.603 1.00 60.69 112 ALA A CA 1
ATOM 873 C C . ALA A 1 112 ? 27.857 -1.681 -41.212 1.00 60.69 112 ALA A C 1
ATOM 875 O O . ALA A 1 112 ? 27.510 -2.569 -40.438 1.00 60.69 112 ALA A O 1
ATOM 876 N N . GLU A 1 113 ? 28.748 -0.746 -40.870 1.00 62.50 113 GLU A N 1
ATOM 877 C CA . GLU A 1 113 ? 29.353 -0.626 -39.534 1.00 62.50 113 GLU A CA 1
ATOM 878 C C . GLU A 1 113 ? 28.489 0.173 -38.538 1.00 62.50 113 GLU A C 1
ATOM 880 O O . GLU A 1 113 ? 28.758 0.176 -37.334 1.00 62.50 113 GLU A O 1
ATOM 885 N N . SER A 1 114 ? 27.422 0.828 -39.006 1.00 66.38 114 SER A N 1
ATOM 886 C CA . SER A 1 114 ? 26.534 1.637 -38.164 1.00 66.38 114 SER A CA 1
ATOM 887 C C . SER A 1 114 ? 25.369 0.829 -37.572 1.00 66.38 114 SER A C 1
ATOM 889 O O . SER A 1 114 ? 24.813 -0.075 -38.202 1.00 66.38 114 SER A O 1
ATOM 891 N N . PHE A 1 115 ? 24.958 1.160 -36.341 1.00 72.12 115 PHE A N 1
ATOM 892 C CA . PHE A 1 115 ? 23.717 0.624 -35.773 1.00 72.12 115 PHE A CA 1
ATOM 893 C C . PHE A 1 115 ? 22.515 1.215 -36.511 1.00 72.12 115 PHE A C 1
ATOM 895 O O . PHE A 1 115 ? 22.321 2.431 -36.533 1.00 72.12 115 PHE A O 1
ATOM 902 N N . LYS A 1 116 ? 21.681 0.351 -37.091 1.00 75.00 116 LYS A N 1
ATOM 903 C CA . LYS A 1 116 ? 20.471 0.774 -37.798 1.00 75.00 116 LYS A CA 1
ATOM 904 C C . LYS A 1 116 ? 19.329 0.932 -36.801 1.00 75.00 116 LYS A C 1
ATOM 906 O O . LYS A 1 116 ? 18.832 -0.051 -36.275 1.00 75.00 116 LYS A O 1
ATOM 911 N N . PHE A 1 117 ? 18.881 2.161 -36.566 1.00 81.31 117 PHE A N 1
ATOM 912 C CA . PHE A 1 117 ? 17.659 2.427 -35.804 1.00 81.31 117 PHE A CA 1
ATOM 913 C C . PHE A 1 117 ? 16.540 2.793 -36.773 1.00 81.31 117 PHE A C 1
ATOM 915 O O . PHE A 1 117 ? 16.695 3.700 -37.587 1.00 81.31 117 PHE A O 1
ATOM 922 N N . ASN A 1 118 ? 15.410 2.093 -36.700 1.00 82.75 118 ASN A N 1
ATOM 923 C CA . ASN A 1 118 ? 14.293 2.283 -37.630 1.00 82.75 118 ASN A CA 1
ATOM 924 C C . ASN A 1 118 ? 13.006 2.767 -36.949 1.00 82.75 118 ASN A C 1
ATOM 926 O O . ASN A 1 118 ? 12.030 3.079 -37.630 1.00 82.75 118 ASN A O 1
ATOM 930 N N . LYS A 1 119 ? 12.991 2.849 -35.614 1.00 83.00 119 LYS A N 1
ATOM 931 C CA . LYS A 1 119 ? 11.831 3.288 -34.842 1.00 83.00 119 LYS A CA 1
ATOM 932 C C . LYS A 1 119 ? 12.243 4.247 -33.735 1.00 83.00 119 LYS A C 1
ATOM 934 O O . LYS A 1 119 ? 13.115 3.939 -32.930 1.00 83.00 119 LYS A O 1
ATOM 939 N N . LEU A 1 120 ? 11.558 5.384 -33.660 1.00 87.25 120 LEU A N 1
ATOM 940 C CA . LEU A 1 120 ? 11.660 6.327 -32.549 1.00 87.25 120 LEU A CA 1
ATOM 941 C C . LEU A 1 120 ? 10.441 6.160 -31.640 1.00 87.25 120 LEU A C 1
ATOM 943 O O . LEU A 1 120 ? 9.313 6.057 -32.126 1.00 87.25 120 LEU A O 1
ATOM 947 N N . ALA A 1 121 ? 10.654 6.128 -30.329 1.00 85.25 121 ALA A N 1
ATOM 948 C CA . ALA A 1 121 ? 9.573 6.102 -29.352 1.00 85.25 121 ALA A CA 1
ATOM 949 C C . ALA A 1 121 ? 9.924 6.949 -28.127 1.00 85.25 121 ALA A C 1
ATOM 951 O O . ALA A 1 121 ? 11.064 6.958 -27.669 1.00 85.25 121 ALA A O 1
ATOM 952 N N . ALA A 1 122 ? 8.937 7.664 -27.589 1.00 89.88 122 ALA A N 1
ATOM 953 C CA . ALA A 1 122 ? 9.094 8.368 -26.323 1.00 89.88 122 ALA A CA 1
ATOM 954 C C . ALA A 1 122 ? 9.104 7.357 -25.167 1.00 89.88 122 ALA A C 1
ATOM 956 O O . ALA A 1 122 ? 8.230 6.492 -25.089 1.00 89.88 122 ALA A O 1
ATOM 957 N N . ILE A 1 123 ? 10.083 7.479 -24.275 1.00 88.38 123 ILE A N 1
ATOM 958 C CA . ILE A 1 123 ? 10.225 6.664 -23.070 1.00 88.38 123 ILE A CA 1
ATOM 959 C C . ILE A 1 123 ? 10.017 7.569 -21.860 1.00 88.38 123 ILE A C 1
ATOM 961 O O . ILE A 1 123 ? 10.600 8.651 -21.771 1.00 88.38 123 ILE A O 1
ATOM 965 N N . VAL A 1 124 ? 9.183 7.112 -20.927 1.00 89.31 124 VAL A N 1
ATOM 966 C CA . VAL A 1 124 ? 8.916 7.790 -19.656 1.00 89.31 124 VAL A CA 1
ATOM 967 C C . VAL A 1 124 ? 9.396 6.892 -18.524 1.00 89.31 124 VAL A C 1
ATOM 969 O O . VAL A 1 124 ? 8.917 5.767 -18.391 1.00 89.31 124 VAL A O 1
ATOM 972 N N . ILE A 1 125 ? 10.320 7.394 -17.706 1.00 88.19 125 ILE A N 1
ATOM 973 C CA . ILE A 1 125 ? 10.830 6.709 -16.516 1.00 88.19 125 ILE A CA 1
ATOM 974 C C . ILE A 1 125 ? 10.341 7.473 -15.278 1.00 88.19 125 ILE A C 1
ATOM 976 O O . ILE A 1 125 ? 10.898 8.525 -14.950 1.00 88.19 125 ILE A O 1
ATOM 980 N N . PRO A 1 126 ? 9.272 7.005 -14.607 1.00 87.75 126 PRO A N 1
ATOM 981 C CA . PRO A 1 126 ? 8.813 7.602 -13.358 1.00 87.75 126 PRO A CA 1
ATOM 982 C C . PRO A 1 126 ? 9.732 7.237 -12.189 1.00 87.75 126 PRO A C 1
ATOM 984 O O . PRO A 1 126 ? 10.196 6.104 -12.106 1.00 87.75 126 PRO A O 1
ATOM 987 N N . ASN A 1 127 ? 9.903 8.150 -11.227 1.00 84.69 127 ASN A N 1
ATOM 988 C CA . ASN A 1 127 ? 10.564 7.823 -9.955 1.00 84.69 127 ASN A CA 1
ATOM 989 C C . ASN A 1 127 ? 9.724 6.842 -9.115 1.00 84.69 127 ASN A C 1
ATOM 991 O O . ASN A 1 127 ? 10.266 6.025 -8.382 1.00 84.69 127 ASN A O 1
ATOM 995 N N . SER A 1 128 ? 8.392 6.933 -9.202 1.00 82.94 128 SER A N 1
ATOM 996 C CA . SER A 1 128 ? 7.452 5.979 -8.604 1.00 82.94 128 SER A CA 1
ATOM 997 C C . SER A 1 128 ? 6.163 5.927 -9.420 1.00 82.94 128 SER A C 1
ATOM 999 O O . SER A 1 128 ? 5.640 6.960 -9.843 1.00 82.94 128 SER A O 1
ATOM 1001 N N . THR A 1 129 ? 5.615 4.727 -9.610 1.00 80.81 129 THR A N 1
ATOM 1002 C CA . THR A 1 129 ? 4.302 4.518 -10.242 1.00 80.81 129 THR A CA 1
ATOM 1003 C C . THR A 1 129 ? 3.137 4.630 -9.253 1.00 80.81 129 THR A C 1
ATOM 1005 O O . THR A 1 129 ? 1.982 4.570 -9.669 1.00 80.81 129 THR A O 1
ATOM 1008 N N . TYR A 1 130 ? 3.415 4.783 -7.953 1.00 76.75 130 TYR A N 1
ATOM 1009 C CA . TYR A 1 130 ? 2.414 4.960 -6.901 1.00 76.75 130 TYR A CA 1
ATOM 1010 C C . TYR A 1 130 ? 2.708 6.225 -6.091 1.00 76.75 130 TYR A C 1
ATOM 1012 O O . TYR A 1 130 ? 3.784 6.369 -5.506 1.00 76.75 130 TYR A O 1
ATOM 1020 N N . ILE A 1 131 ? 1.737 7.136 -6.035 1.00 79.25 131 ILE A N 1
ATOM 1021 C CA . ILE A 1 131 ? 1.810 8.366 -5.243 1.00 79.25 131 ILE A CA 1
ATOM 1022 C C . ILE A 1 131 ? 0.551 8.506 -4.392 1.00 79.25 131 ILE A C 1
ATOM 1024 O O . ILE A 1 131 ? -0.549 8.141 -4.807 1.00 79.25 131 ILE A O 1
ATOM 1028 N N . MET A 1 132 ? 0.710 9.055 -3.193 1.00 72.88 132 MET A N 1
ATOM 1029 C CA . MET A 1 132 ? -0.428 9.458 -2.370 1.00 72.88 132 MET A CA 1
ATOM 1030 C C . MET A 1 132 ? -1.021 10.769 -2.897 1.00 72.88 132 MET A C 1
ATOM 1032 O O . MET A 1 132 ? -0.316 11.596 -3.478 1.00 72.88 132 MET A O 1
ATOM 1036 N N . GLN A 1 133 ? -2.317 10.980 -2.669 1.00 72.12 133 GLN A N 1
ATOM 1037 C CA . GLN A 1 133 ? -2.982 12.231 -3.026 1.00 72.12 133 GLN A CA 1
ATOM 1038 C C . GLN A 1 133 ? -2.283 13.424 -2.349 1.00 72.12 133 GLN A C 1
ATOM 1040 O O . GLN A 1 133 ? -2.081 13.425 -1.137 1.00 72.12 133 GLN A O 1
ATOM 1045 N N . GLY A 1 134 ? -1.924 14.440 -3.139 1.00 75.12 134 GLY A N 1
ATOM 1046 C CA . GLY A 1 134 ? -1.202 15.628 -2.669 1.00 75.12 134 GLY A CA 1
ATOM 1047 C C . GLY A 1 134 ? 0.328 15.520 -2.715 1.00 75.12 134 GLY A C 1
ATOM 1048 O O . GLY A 1 134 ? 0.997 16.516 -2.449 1.00 75.12 134 GLY A O 1
ATOM 1049 N N . SER A 1 135 ? 0.887 14.358 -3.065 1.00 78.06 135 SER A N 1
ATOM 1050 C CA . SER A 1 135 ? 2.317 14.212 -3.370 1.00 78.06 135 SER A CA 1
ATOM 1051 C C . SER A 1 135 ? 2.624 14.582 -4.826 1.00 78.06 135 SER A C 1
ATOM 1053 O O . SER A 1 135 ? 1.768 14.463 -5.701 1.00 78.06 135 SER A O 1
ATOM 1055 N N . GLU A 1 136 ? 3.859 15.012 -5.086 1.00 83.56 136 GLU A N 1
ATOM 1056 C CA . GLU A 1 136 ? 4.341 15.362 -6.426 1.00 83.56 136 GLU A CA 1
ATOM 1057 C C . GLU A 1 136 ? 4.747 14.113 -7.225 1.00 83.56 136 GLU A C 1
ATOM 1059 O O . GLU A 1 136 ? 5.373 13.192 -6.693 1.00 83.56 136 GLU A O 1
ATOM 1064 N N . TYR A 1 137 ? 4.390 14.085 -8.510 1.00 89.44 137 TYR A N 1
ATOM 1065 C CA . TYR A 1 137 ? 4.801 13.049 -9.453 1.00 89.44 137 TYR A CA 1
ATOM 1066 C C . TYR A 1 137 ? 6.013 13.525 -10.251 1.00 89.44 137 TYR A C 1
ATOM 1068 O O . TYR A 1 137 ? 5.930 14.526 -10.956 1.00 89.44 137 TYR A O 1
ATOM 1076 N N . ASN A 1 138 ? 7.115 12.780 -10.174 1.00 89.88 138 ASN A N 1
ATOM 1077 C CA . ASN A 1 138 ? 8.352 13.078 -10.890 1.00 89.88 138 ASN A CA 1
ATOM 1078 C C . ASN A 1 138 ? 8.656 11.968 -11.902 1.00 89.88 138 ASN A C 1
ATOM 1080 O O . ASN A 1 138 ? 8.667 10.787 -11.541 1.00 89.88 138 ASN A O 1
ATOM 1084 N N . ALA A 1 139 ? 8.923 12.346 -13.153 1.00 92.69 139 ALA A N 1
ATOM 1085 C CA . ALA A 1 139 ? 9.297 11.424 -14.220 1.00 92.69 139 ALA A CA 1
ATOM 1086 C C . ALA A 1 139 ? 10.276 12.072 -15.204 1.00 92.69 139 ALA A C 1
ATOM 1088 O O . ALA A 1 139 ? 10.164 13.256 -15.517 1.00 92.69 139 ALA A O 1
ATOM 1089 N N . GLN A 1 140 ? 11.214 11.278 -15.715 1.00 92.12 140 GLN A N 1
ATOM 1090 C CA . GLN A 1 140 ? 12.110 11.671 -16.798 1.00 92.12 140 GLN A CA 1
ATOM 1091 C C . GLN A 1 140 ? 11.519 11.218 -18.132 1.00 92.12 140 GLN A C 1
ATOM 1093 O O . GLN A 1 140 ? 11.070 10.079 -18.261 1.00 92.12 140 GLN A O 1
ATOM 1098 N N . ILE A 1 141 ? 11.519 12.106 -19.124 1.00 91.88 141 ILE A N 1
ATOM 1099 C CA . ILE A 1 141 ? 10.970 11.840 -20.457 1.00 91.88 141 ILE A CA 1
ATOM 1100 C C . ILE A 1 141 ? 12.076 12.070 -21.479 1.00 91.88 141 ILE A C 1
ATOM 1102 O O . ILE A 1 141 ? 12.671 13.146 -21.513 1.00 91.88 141 ILE A O 1
ATOM 1106 N N . PHE A 1 142 ? 12.342 11.075 -22.320 1.00 93.00 142 PHE A N 1
ATOM 1107 C CA . PHE A 1 142 ? 13.325 11.181 -23.396 1.00 93.00 142 PHE A CA 1
ATOM 1108 C C . PHE A 1 142 ? 12.892 10.385 -24.629 1.00 93.00 142 PHE A C 1
ATOM 1110 O O . PHE A 1 142 ? 11.982 9.557 -24.577 1.00 93.00 142 PHE A O 1
ATOM 1117 N N . LEU A 1 143 ? 13.530 10.663 -25.765 1.00 89.62 143 LEU A N 1
ATOM 1118 C CA . LEU A 1 143 ? 13.291 9.953 -27.017 1.00 89.62 143 LEU A CA 1
ATOM 1119 C C . LEU A 1 143 ? 14.284 8.793 -27.147 1.00 89.62 143 LEU A C 1
ATOM 1121 O O . LEU A 1 143 ? 15.492 9.013 -27.142 1.00 89.62 143 LEU A O 1
ATOM 1125 N N . GLY A 1 144 ? 13.774 7.570 -27.267 1.00 87.12 144 GLY A N 1
ATOM 1126 C CA . GLY A 1 144 ? 14.560 6.374 -27.551 1.00 87.12 144 GLY A CA 1
ATOM 1127 C C . GLY A 1 144 ? 14.500 5.991 -29.027 1.00 87.12 144 GLY A C 1
ATOM 1128 O O . GLY A 1 144 ? 13.447 6.095 -29.661 1.00 87.12 144 GLY A O 1
ATOM 1129 N N . ALA A 1 145 ? 15.623 5.519 -29.561 1.00 84.50 145 ALA A N 1
ATOM 1130 C CA . ALA A 1 145 ? 15.725 4.938 -30.894 1.00 84.50 145 ALA A CA 1
ATOM 1131 C C . ALA A 1 145 ? 15.943 3.422 -30.782 1.00 84.50 145 ALA A C 1
ATOM 1133 O O . ALA A 1 145 ? 16.759 2.969 -29.981 1.00 84.50 145 ALA A O 1
ATOM 1134 N N . PHE A 1 146 ? 15.205 2.642 -31.570 1.00 80.75 146 PHE A N 1
ATOM 1135 C CA . PHE A 1 146 ? 15.182 1.181 -31.515 1.00 80.75 146 PHE A CA 1
ATOM 1136 C C . PHE A 1 146 ? 15.295 0.575 -32.916 1.00 80.75 146 PHE A C 1
ATOM 1138 O O . PHE A 1 146 ? 14.868 1.182 -33.903 1.00 80.75 146 PHE A O 1
ATOM 1145 N N . ASP A 1 147 ? 15.829 -0.644 -32.982 1.00 79.94 147 ASP A N 1
ATOM 1146 C CA . ASP A 1 147 ? 15.825 -1.490 -34.175 1.00 79.94 147 ASP A CA 1
ATOM 1147 C C . ASP A 1 147 ? 14.771 -2.595 -34.022 1.00 79.94 147 ASP A C 1
ATOM 1149 O O . ASP A 1 147 ? 14.855 -3.436 -33.127 1.00 79.94 147 ASP A O 1
ATOM 1153 N N . THR A 1 148 ? 13.756 -2.607 -34.884 1.00 76.56 148 THR A N 1
ATOM 1154 C CA . THR A 1 148 ? 12.747 -3.679 -34.891 1.00 76.56 148 THR A CA 1
ATOM 1155 C C . THR A 1 148 ? 13.185 -4.929 -35.652 1.00 76.56 148 THR A C 1
ATOM 1157 O O . THR A 1 148 ? 12.488 -5.938 -35.585 1.00 76.56 148 THR A O 1
ATOM 1160 N N . THR A 1 149 ? 14.307 -4.888 -36.372 1.00 78.06 149 THR A N 1
ATOM 1161 C CA . THR A 1 149 ? 14.812 -6.015 -37.171 1.00 78.06 149 THR A CA 1
ATOM 1162 C C . THR A 1 149 ? 15.776 -6.906 -36.394 1.00 78.06 149 THR A C 1
ATOM 1164 O O . THR A 1 149 ? 15.806 -8.115 -36.623 1.00 78.06 149 THR A O 1
ATOM 1167 N N . GLN A 1 150 ? 16.520 -6.347 -35.437 1.00 76.56 150 GLN A N 1
ATOM 1168 C CA . GLN A 1 150 ? 17.442 -7.093 -34.583 1.00 76.56 150 GLN A CA 1
ATOM 1169 C C . GLN A 1 150 ? 16.955 -7.098 -33.138 1.00 76.56 150 GLN A C 1
ATOM 1171 O O . GLN A 1 150 ? 16.963 -6.080 -32.450 1.00 76.56 150 GLN A O 1
ATOM 1176 N N . ALA A 1 151 ? 16.525 -8.268 -32.665 1.00 77.50 151 ALA A N 1
ATOM 1177 C CA . ALA A 1 151 ? 16.114 -8.424 -31.278 1.00 77.50 151 ALA A CA 1
ATOM 1178 C C . ALA A 1 151 ? 17.344 -8.378 -30.355 1.00 77.50 151 ALA A C 1
ATOM 1180 O O . ALA A 1 151 ? 18.282 -9.157 -30.568 1.00 77.50 151 ALA A O 1
ATOM 1181 N N . PRO A 1 152 ? 17.354 -7.542 -29.304 1.00 82.44 152 PRO A N 1
ATOM 1182 C CA . PRO A 1 152 ? 18.422 -7.585 -28.317 1.00 82.44 152 PRO A CA 1
ATOM 1183 C C . PRO A 1 152 ? 18.366 -8.899 -27.531 1.00 82.44 152 PRO A C 1
ATOM 1185 O O . PRO A 1 152 ? 17.295 -9.458 -27.289 1.00 82.44 152 PRO A O 1
ATOM 1188 N N . MET A 1 153 ? 19.516 -9.388 -27.069 1.00 88.25 153 MET A N 1
ATOM 1189 C CA . MET A 1 153 ? 19.553 -10.507 -26.133 1.00 88.25 153 MET A CA 1
ATOM 1190 C C .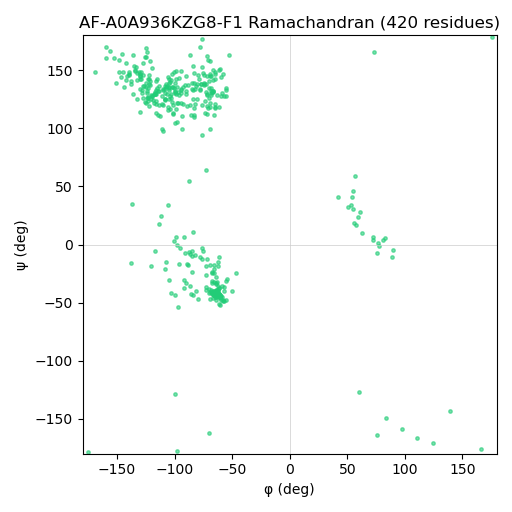 MET A 1 153 ? 19.596 -9.970 -24.705 1.00 88.25 153 MET A C 1
ATOM 1192 O O . MET A 1 153 ? 20.600 -9.405 -24.287 1.00 88.25 153 MET A O 1
ATOM 1196 N N . VAL A 1 154 ? 18.509 -10.145 -23.953 1.00 92.19 154 VAL A N 1
ATOM 1197 C CA . VAL A 1 154 ? 18.406 -9.664 -22.568 1.00 92.19 154 VAL A CA 1
ATOM 1198 C C . VAL A 1 154 ? 18.496 -10.835 -21.598 1.00 92.19 154 VAL A C 1
ATOM 1200 O O . VAL A 1 154 ? 17.786 -11.831 -21.745 1.00 92.19 154 VAL A O 1
ATOM 1203 N N . GLU A 1 155 ? 19.364 -10.711 -20.600 1.00 93.50 155 GLU A N 1
ATOM 1204 C CA . GLU A 1 155 ? 19.560 -11.688 -19.530 1.00 93.50 155 GLU A CA 1
ATOM 1205 C C . GLU A 1 155 ? 19.430 -11.004 -18.168 1.00 93.50 155 GLU A C 1
ATOM 1207 O O . GLU A 1 155 ? 19.979 -9.926 -17.966 1.00 93.50 155 GLU A O 1
ATOM 1212 N N . ILE A 1 156 ? 18.718 -11.640 -17.238 1.00 92.75 156 ILE A N 1
ATOM 1213 C CA . ILE A 1 156 ? 18.524 -11.168 -15.858 1.00 92.75 156 ILE A CA 1
ATOM 1214 C C . ILE A 1 156 ? 19.202 -12.154 -14.916 1.00 92.75 156 ILE A C 1
ATOM 1216 O O . ILE A 1 156 ? 19.001 -13.357 -15.064 1.00 92.75 156 ILE A O 1
ATOM 1220 N N . GLY A 1 157 ? 19.992 -11.661 -13.971 1.00 92.19 157 GLY A N 1
ATOM 1221 C CA . GLY A 1 157 ? 20.842 -12.462 -13.088 1.00 92.19 157 GLY A CA 1
ATOM 1222 C C . GLY A 1 157 ? 21.856 -11.577 -12.375 1.00 92.19 157 GLY A C 1
ATOM 1223 O O . GLY A 1 157 ? 21.827 -10.367 -12.559 1.00 92.19 157 GLY A O 1
ATOM 1224 N N . ASP A 1 158 ? 22.757 -12.175 -11.603 1.00 91.31 158 ASP A N 1
ATOM 1225 C CA . ASP A 1 158 ? 23.731 -11.426 -10.805 1.00 91.31 158 ASP A CA 1
ATOM 1226 C C . ASP A 1 158 ? 24.850 -10.886 -11.708 1.00 91.31 158 ASP A C 1
ATOM 1228 O O . ASP A 1 158 ? 25.546 -11.666 -12.378 1.00 91.31 158 ASP A O 1
ATOM 1232 N N . VAL A 1 159 ? 25.026 -9.563 -11.742 1.00 92.19 159 VAL A N 1
ATOM 1233 C CA . VAL A 1 159 ? 25.996 -8.871 -12.597 1.00 92.19 159 VAL A CA 1
ATOM 1234 C C . VAL A 1 159 ? 27.235 -8.465 -11.799 1.00 92.19 159 VAL A C 1
ATOM 1236 O O . VAL A 1 159 ? 27.169 -7.931 -10.699 1.00 92.19 159 VAL A O 1
ATOM 1239 N N . SER A 1 160 ? 28.407 -8.692 -12.389 1.00 90.44 160 SER A N 1
ATOM 1240 C CA . SER A 1 160 ? 29.704 -8.278 -11.853 1.00 90.44 160 SER A CA 1
ATOM 1241 C C . SER A 1 160 ? 30.470 -7.432 -12.864 1.00 90.44 160 SER A C 1
ATOM 1243 O O . SER A 1 160 ? 30.505 -7.726 -14.063 1.00 90.44 160 SER A O 1
ATOM 1245 N N . GLU A 1 161 ? 31.108 -6.379 -12.362 1.00 91.75 161 GLU A N 1
ATOM 1246 C CA . GLU A 1 161 ? 31.963 -5.488 -13.142 1.00 91.75 161 GLU A CA 1
ATOM 1247 C C . GLU A 1 161 ? 33.333 -6.130 -13.396 1.00 91.75 161 GLU A C 1
ATOM 1249 O O . GLU A 1 161 ? 33.989 -6.636 -12.484 1.00 91.75 161 GLU A O 1
ATOM 1254 N N . VAL A 1 162 ? 33.809 -6.056 -14.636 1.00 89.12 162 VAL A N 1
ATOM 1255 C CA . VAL A 1 162 ? 35.189 -6.383 -15.002 1.00 89.12 162 VAL A CA 1
ATOM 1256 C C . VAL A 1 162 ? 35.957 -5.078 -15.096 1.00 89.12 162 VAL A C 1
ATOM 1258 O O . VAL A 1 162 ? 35.652 -4.239 -15.941 1.00 89.12 162 VAL A O 1
ATOM 1261 N N . LYS A 1 163 ? 36.957 -4.908 -14.232 1.00 90.81 163 LYS A N 1
ATOM 1262 C CA . LYS A 1 163 ? 37.781 -3.697 -14.185 1.00 90.81 163 LYS A CA 1
ATOM 1263 C C . LYS A 1 163 ? 39.159 -3.938 -14.779 1.00 90.81 163 LYS A C 1
ATOM 1265 O O . LYS A 1 163 ? 39.725 -5.019 -14.620 1.00 90.81 163 LYS A O 1
ATOM 1270 N N . ASN A 1 164 ? 39.699 -2.932 -15.457 1.00 89.75 164 ASN A N 1
ATOM 1271 C CA . ASN A 1 164 ? 41.096 -2.939 -15.877 1.00 89.75 164 ASN A CA 1
ATOM 1272 C C . ASN A 1 164 ? 42.030 -2.630 -14.689 1.00 89.75 164 ASN A C 1
ATOM 1274 O O . ASN A 1 164 ? 41.586 -2.308 -13.585 1.00 89.75 164 ASN A O 1
ATOM 1278 N N . SER A 1 165 ? 43.342 -2.661 -14.923 1.00 85.69 165 SER A N 1
ATOM 1279 C CA . SER A 1 165 ? 44.358 -2.352 -13.904 1.00 85.69 165 SER A CA 1
ATOM 1280 C C . SER A 1 165 ? 44.288 -0.920 -13.345 1.00 85.69 165 SER A C 1
ATOM 1282 O O . SER A 1 165 ? 44.965 -0.628 -12.364 1.00 85.69 165 SER A O 1
ATOM 1284 N N . ARG A 1 166 ? 43.498 -0.023 -13.956 1.00 84.56 166 ARG A N 1
ATOM 1285 C CA . ARG A 1 166 ? 43.242 1.355 -13.500 1.00 84.56 166 ARG A CA 1
ATOM 1286 C C . ARG A 1 166 ? 41.933 1.492 -12.710 1.00 84.56 166 ARG A C 1
ATOM 1288 O O . ARG A 1 166 ? 41.622 2.584 -12.252 1.00 84.56 166 ARG A O 1
ATOM 1295 N N . GLY A 1 167 ? 41.181 0.404 -12.531 1.00 82.06 167 GLY A N 1
ATOM 1296 C CA . GLY A 1 167 ? 39.900 0.397 -11.820 1.00 82.06 167 GLY A CA 1
ATOM 1297 C C . GLY A 1 167 ? 38.696 0.824 -12.665 1.00 82.06 167 GLY A C 1
ATOM 1298 O O . GLY A 1 167 ? 37.593 0.922 -12.129 1.00 82.06 167 GLY A O 1
ATOM 1299 N N . GLU A 1 168 ? 38.872 1.050 -13.968 1.00 85.06 168 GLU A N 1
ATOM 1300 C CA . GLU A 1 168 ? 37.790 1.425 -14.884 1.00 85.06 168 GLU A CA 1
ATOM 1301 C C . GLU A 1 168 ? 37.021 0.174 -15.317 1.00 85.06 168 GLU A C 1
ATOM 1303 O O . GLU A 1 168 ? 37.634 -0.848 -15.641 1.00 85.06 168 GLU A O 1
ATOM 1308 N N . VAL A 1 169 ? 35.687 0.244 -15.333 1.00 83.81 169 VAL A N 1
ATOM 1309 C CA . VAL A 1 169 ? 34.833 -0.856 -15.807 1.00 83.81 169 VAL A CA 1
ATOM 1310 C C . VAL A 1 169 ? 34.971 -0.972 -17.322 1.00 83.81 169 VAL A C 1
ATOM 1312 O O . VAL A 1 169 ? 34.628 -0.048 -18.055 1.00 83.81 169 VAL A O 1
ATOM 1315 N N . VAL A 1 170 ? 35.480 -2.111 -17.785 1.00 85.31 170 VAL A N 1
ATOM 1316 C CA . VAL A 1 170 ? 35.711 -2.402 -19.208 1.00 85.31 170 VAL A CA 1
ATOM 1317 C C . VAL A 1 170 ? 34.731 -3.422 -19.778 1.00 85.31 170 VAL A C 1
ATOM 1319 O O . VAL A 1 170 ? 34.553 -3.476 -20.991 1.00 85.31 170 VAL A O 1
ATOM 1322 N N . ASP A 1 171 ? 34.095 -4.233 -18.930 1.00 87.12 171 ASP A N 1
ATOM 1323 C CA . ASP A 1 171 ? 33.093 -5.219 -19.341 1.00 87.12 171 ASP A CA 1
ATOM 1324 C C . ASP A 1 171 ? 32.201 -5.617 -18.151 1.00 87.12 171 ASP A C 1
ATOM 1326 O O . ASP A 1 171 ? 32.508 -5.319 -16.995 1.00 87.12 171 ASP A O 1
ATOM 1330 N N . TYR A 1 172 ? 31.118 -6.340 -18.431 1.00 89.12 172 TYR A N 1
ATOM 1331 C CA . TYR A 1 172 ? 30.239 -6.944 -17.437 1.00 89.12 172 TYR A CA 1
ATOM 1332 C C . TYR A 1 172 ? 30.128 -8.458 -17.642 1.00 89.12 172 TYR A C 1
ATOM 1334 O O . TYR A 1 172 ? 30.044 -8.971 -18.769 1.00 89.12 172 TYR A O 1
ATOM 1342 N N . ARG A 1 173 ? 30.079 -9.190 -16.528 1.00 88.44 173 ARG A N 1
ATOM 1343 C CA . ARG A 1 173 ? 29.783 -10.627 -16.488 1.00 88.44 173 ARG A CA 1
ATOM 1344 C C . ARG A 1 173 ? 28.484 -10.852 -15.743 1.00 88.44 173 ARG A C 1
ATOM 1346 O O . ARG A 1 173 ? 28.231 -10.189 -14.747 1.00 88.44 173 ARG A O 1
ATOM 1353 N N . ILE A 1 174 ? 27.690 -11.805 -16.214 1.00 91.38 174 ILE A N 1
ATOM 1354 C CA . ILE A 1 174 ? 26.434 -12.189 -15.576 1.00 91.38 174 ILE A CA 1
ATOM 1355 C C . ILE A 1 174 ? 26.480 -13.668 -15.206 1.00 91.38 174 ILE A C 1
ATOM 1357 O O . ILE A 1 174 ? 26.976 -14.494 -15.975 1.00 91.38 174 ILE A O 1
ATOM 1361 N N . SER A 1 175 ? 25.994 -13.983 -14.014 1.00 89.38 175 SER A N 1
ATOM 1362 C CA . SER A 1 175 ? 25.898 -15.334 -13.465 1.00 89.38 175 SER A CA 1
ATOM 1363 C C . SER A 1 175 ? 24.463 -15.617 -13.024 1.00 89.38 175 SER A C 1
ATOM 1365 O O . SER A 1 175 ? 23.657 -14.694 -12.916 1.00 89.38 175 SER A O 1
ATOM 1367 N N . ASN A 1 176 ? 24.110 -16.897 -12.855 1.00 88.75 176 ASN A N 1
ATOM 1368 C CA . ASN A 1 176 ? 22.742 -17.331 -12.525 1.00 88.75 176 ASN A CA 1
ATOM 1369 C C . ASN A 1 176 ? 21.668 -16.731 -13.453 1.00 88.75 176 ASN A C 1
ATOM 1371 O O . ASN A 1 176 ? 20.548 -16.443 -13.026 1.00 88.75 176 ASN A O 1
ATOM 1375 N N . SER A 1 177 ? 22.020 -16.500 -14.722 1.00 88.88 177 SER A N 1
ATOM 1376 C CA . SER A 1 177 ? 21.195 -15.693 -15.607 1.00 88.88 177 SER A CA 1
ATOM 1377 C C . SER A 1 177 ? 20.055 -16.483 -16.238 1.00 88.88 177 SER A C 1
ATOM 1379 O O . SER A 1 177 ? 20.161 -17.670 -16.554 1.00 88.88 177 SER A O 1
ATOM 1381 N N . LYS A 1 178 ? 18.944 -15.786 -16.462 1.00 90.81 178 LYS A N 1
ATOM 1382 C CA . LYS A 1 178 ? 17.816 -16.255 -17.254 1.00 90.81 178 LYS A CA 1
ATOM 1383 C C . LYS A 1 178 ? 17.599 -15.308 -18.423 1.00 90.81 178 LYS A C 1
ATOM 1385 O O . LYS A 1 178 ? 17.454 -14.099 -18.238 1.00 90.81 178 LYS A O 1
ATOM 1390 N N . ARG A 1 179 ? 17.540 -15.867 -19.632 1.00 90.06 179 ARG A N 1
ATOM 1391 C CA . ARG A 1 179 ? 17.202 -15.110 -20.839 1.00 90.06 179 ARG A CA 1
ATOM 1392 C C . ARG A 1 179 ? 15.738 -14.674 -20.793 1.00 90.06 179 ARG A C 1
ATOM 1394 O O . ARG A 1 179 ? 14.857 -15.468 -20.461 1.00 90.06 179 ARG A O 1
ATOM 1401 N N . VAL A 1 180 ? 15.497 -13.412 -21.125 1.00 91.19 180 VAL A N 1
ATOM 1402 C CA . VAL A 1 180 ? 14.160 -12.826 -21.224 1.00 91.19 180 VAL A CA 1
ATOM 1403 C C . VAL A 1 180 ? 13.587 -13.118 -22.608 1.00 91.19 180 VAL A C 1
ATOM 1405 O O . VAL A 1 180 ? 14.295 -13.053 -23.615 1.00 91.19 180 VAL A O 1
ATOM 1408 N N . GLU A 1 181 ? 12.305 -13.463 -22.653 1.00 88.75 181 GLU A N 1
ATOM 1409 C CA . GLU A 1 181 ? 11.584 -13.685 -23.905 1.00 88.75 181 GLU A CA 1
ATOM 1410 C C . GLU A 1 181 ? 11.400 -12.369 -24.663 1.00 88.75 181 GLU A C 1
ATOM 1412 O O . GLU A 1 181 ? 11.200 -11.313 -24.063 1.00 88.75 181 GLU A O 1
ATOM 1417 N N . ILE A 1 182 ? 11.447 -12.434 -25.990 1.00 86.25 182 ILE A N 1
ATOM 1418 C CA . ILE A 1 182 ? 11.175 -11.289 -26.859 1.00 86.25 182 ILE A CA 1
ATOM 1419 C C . ILE A 1 182 ? 9.722 -11.369 -27.317 1.00 86.25 182 ILE A C 1
ATOM 1421 O O . ILE A 1 182 ? 9.267 -12.419 -27.770 1.00 86.25 182 ILE A O 1
ATOM 1425 N N . ASP A 1 183 ? 8.991 -10.264 -27.206 1.00 82.25 183 ASP A N 1
ATOM 1426 C CA . ASP A 1 183 ? 7.647 -10.150 -27.759 1.00 82.25 183 ASP A CA 1
ATOM 1427 C C . ASP A 1 183 ? 7.718 -10.136 -29.299 1.00 82.25 183 ASP A C 1
ATOM 1429 O O . ASP A 1 183 ? 8.295 -9.209 -29.874 1.00 82.25 183 ASP A O 1
ATOM 1433 N N . PRO A 1 184 ? 7.103 -11.113 -29.993 1.00 78.75 184 PRO A N 1
ATOM 1434 C CA . PRO A 1 184 ? 7.177 -11.226 -31.448 1.00 78.75 184 PRO A CA 1
ATOM 1435 C C . PRO A 1 184 ? 6.503 -10.069 -32.202 1.00 78.75 184 PRO A C 1
ATOM 1437 O O . PRO A 1 184 ? 6.759 -9.898 -33.390 1.00 78.75 184 PRO A O 1
ATOM 1440 N N . LYS A 1 185 ? 5.633 -9.276 -31.558 1.00 79.38 185 LYS A N 1
ATOM 1441 C CA . LYS A 1 185 ? 4.961 -8.135 -32.208 1.00 79.38 185 LYS A CA 1
ATOM 1442 C C . LYS A 1 185 ? 5.784 -6.855 -32.156 1.00 79.38 185 LYS A C 1
ATOM 1444 O O . LYS A 1 185 ? 5.707 -6.034 -33.066 1.00 79.38 185 LYS A O 1
ATOM 1449 N N . THR A 1 186 ? 6.503 -6.650 -31.058 1.00 74.94 186 THR A N 1
ATOM 1450 C CA . THR A 1 186 ? 7.220 -5.398 -30.780 1.00 74.94 186 THR A CA 1
ATOM 1451 C C . THR A 1 186 ? 8.731 -5.541 -30.914 1.00 74.94 186 THR A C 1
ATOM 1453 O O . THR A 1 186 ? 9.417 -4.527 -31.016 1.00 74.94 186 THR A O 1
ATOM 1456 N N . ASN A 1 187 ? 9.232 -6.780 -30.947 1.00 79.00 187 ASN A N 1
ATOM 1457 C CA . ASN A 1 187 ? 10.645 -7.138 -30.888 1.00 79.00 187 ASN A CA 1
ATOM 1458 C C . ASN A 1 187 ? 11.353 -6.639 -29.610 1.00 79.00 187 ASN A C 1
ATOM 1460 O O . ASN A 1 187 ? 12.570 -6.464 -29.581 1.00 79.00 187 ASN A O 1
ATOM 1464 N N . MET A 1 188 ? 10.585 -6.399 -28.541 1.00 80.94 188 MET A N 1
ATOM 1465 C CA . MET A 1 188 ? 11.078 -5.917 -27.249 1.00 80.94 188 MET A CA 1
ATOM 1466 C C . MET A 1 188 ? 11.165 -7.061 -26.235 1.00 80.94 188 MET A C 1
ATOM 1468 O O . MET A 1 188 ? 10.331 -7.966 -26.237 1.00 80.94 188 MET A O 1
ATOM 1472 N N . ALA A 1 189 ? 12.147 -7.011 -25.334 1.00 86.56 189 ALA A N 1
ATOM 1473 C CA . ALA A 1 189 ? 12.261 -7.987 -24.254 1.00 86.56 189 ALA A CA 1
ATOM 1474 C C . ALA A 1 189 ? 11.149 -7.799 -23.212 1.00 86.56 189 ALA A C 1
ATOM 1476 O O . ALA A 1 189 ? 10.968 -6.712 -22.666 1.00 86.56 189 ALA A O 1
ATOM 1477 N N . LEU A 1 190 ? 10.417 -8.875 -22.925 1.00 87.31 190 LEU A N 1
ATOM 1478 C CA . LEU A 1 190 ? 9.277 -8.886 -22.020 1.00 87.31 190 LEU A CA 1
ATOM 1479 C C . LEU A 1 190 ? 9.616 -9.645 -20.738 1.00 87.31 190 LEU A C 1
ATOM 1481 O O . LEU A 1 190 ? 9.524 -10.872 -20.663 1.00 87.31 190 LEU A O 1
ATOM 1485 N N . TYR A 1 191 ? 9.976 -8.903 -19.695 1.00 88.31 191 TYR A N 1
ATOM 1486 C CA . TYR A 1 191 ? 10.225 -9.483 -18.382 1.00 88.31 191 TYR A CA 1
ATOM 1487 C C . TYR A 1 191 ? 8.924 -9.655 -17.591 1.00 88.31 191 TYR A C 1
ATOM 1489 O O . TYR A 1 191 ? 8.175 -8.703 -17.380 1.00 88.31 191 TYR A O 1
ATOM 1497 N N . LYS A 1 192 ? 8.659 -10.886 -17.136 1.00 86.88 192 LYS A N 1
ATOM 1498 C CA . LYS A 1 192 ? 7.519 -11.229 -16.277 1.00 86.88 192 LYS A CA 1
ATOM 1499 C C . LYS A 1 192 ? 8.005 -11.981 -15.048 1.00 86.88 192 LYS A C 1
ATOM 1501 O O . LYS A 1 192 ? 8.650 -13.023 -15.168 1.00 86.88 192 LYS A O 1
ATOM 1506 N N . ARG A 1 193 ? 7.640 -11.487 -13.867 1.00 84.75 193 ARG A N 1
ATOM 1507 C CA . ARG A 1 193 ? 7.891 -12.151 -12.586 1.00 84.75 193 ARG A CA 1
ATOM 1508 C C . ARG A 1 193 ? 6.718 -11.908 -11.643 1.00 84.75 193 ARG A C 1
ATOM 1510 O O . ARG A 1 193 ? 6.233 -10.787 -11.533 1.00 84.75 193 ARG A O 1
ATOM 1517 N N . SER A 1 194 ? 6.267 -12.956 -10.960 1.00 82.94 194 SER A N 1
ATOM 1518 C CA . SER A 1 194 ? 5.285 -12.830 -9.881 1.00 82.94 194 SER A CA 1
ATOM 1519 C C . SER A 1 194 ? 5.953 -12.252 -8.632 1.00 82.94 194 SER A C 1
ATOM 1521 O O . SER A 1 194 ? 7.059 -12.662 -8.274 1.00 82.94 194 SER A O 1
ATOM 1523 N N . GLY A 1 195 ? 5.285 -11.319 -7.951 1.00 79.25 195 GLY A N 1
ATOM 1524 C CA . GLY A 1 195 ? 5.752 -10.783 -6.672 1.00 79.25 195 GLY A CA 1
ATOM 1525 C C . GLY A 1 195 ? 5.647 -11.839 -5.573 1.00 79.25 195 GLY A C 1
ATOM 1526 O O . GLY A 1 195 ? 4.560 -12.081 -5.061 1.00 79.25 195 GLY A O 1
ATOM 1527 N N . SER A 1 196 ? 6.758 -12.496 -5.240 1.00 72.88 196 SER A N 1
ATOM 1528 C CA . SER A 1 196 ? 6.794 -13.596 -4.264 1.00 72.88 196 SER A CA 1
ATOM 1529 C C . SER A 1 196 ? 7.028 -13.142 -2.820 1.00 72.88 196 SER A C 1
ATOM 1531 O O . SER A 1 196 ? 6.781 -13.912 -1.898 1.00 72.88 196 SER A O 1
ATOM 1533 N N . GLY A 1 197 ? 7.500 -11.910 -2.609 1.00 77.69 197 GLY A N 1
ATOM 1534 C CA . GLY A 1 197 ? 7.762 -11.339 -1.288 1.00 77.69 197 GLY A CA 1
ATOM 1535 C C . GLY A 1 197 ? 7.287 -9.894 -1.204 1.00 77.69 197 GLY A C 1
ATOM 1536 O O . GLY A 1 197 ? 7.426 -9.147 -2.170 1.00 77.69 197 GLY A O 1
ATOM 1537 N N . ILE A 1 198 ? 6.713 -9.518 -0.059 1.00 77.62 198 ILE A N 1
ATOM 1538 C CA . ILE A 1 198 ? 6.299 -8.139 0.232 1.00 77.62 198 ILE A CA 1
ATOM 1539 C C . ILE A 1 198 ? 7.550 -7.255 0.331 1.00 77.62 198 ILE A C 1
ATOM 1541 O O . ILE A 1 198 ? 8.560 -7.672 0.895 1.00 77.62 198 ILE A O 1
ATOM 1545 N N . GLY A 1 199 ? 7.465 -6.027 -0.177 1.00 78.44 199 GLY A N 1
ATOM 1546 C CA . GLY A 1 199 ? 8.526 -5.027 -0.093 1.00 78.44 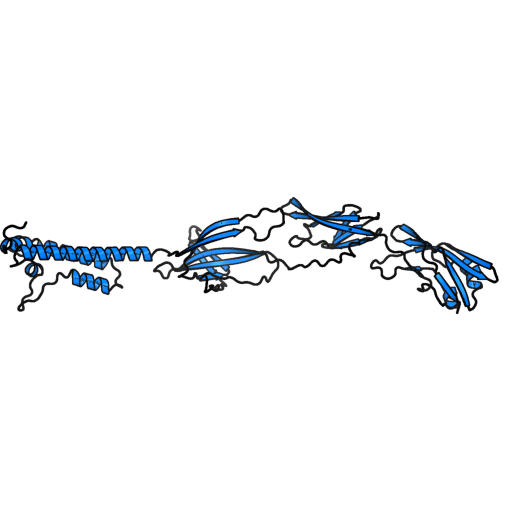199 GLY A CA 1
ATOM 1547 C C . GLY A 1 199 ? 9.188 -4.730 -1.435 1.00 78.44 199 GLY A C 1
ATOM 1548 O O . GLY A 1 199 ? 8.659 -5.061 -2.498 1.00 78.44 199 GLY A O 1
ATOM 1549 N N . LEU A 1 200 ? 10.333 -4.052 -1.372 1.00 81.94 200 LEU A N 1
ATOM 1550 C CA . LEU A 1 200 ? 11.107 -3.661 -2.545 1.00 81.94 200 LEU A CA 1
ATOM 1551 C C . LEU A 1 200 ? 11.805 -4.889 -3.139 1.00 81.94 200 LEU A C 1
ATOM 1553 O O . LEU A 1 200 ? 12.547 -5.589 -2.453 1.00 81.94 200 LEU A O 1
ATOM 1557 N N . GLN A 1 201 ? 11.542 -5.158 -4.411 1.00 86.19 201 GLN A N 1
ATOM 1558 C CA . GLN A 1 201 ? 12.143 -6.236 -5.178 1.00 86.19 201 GLN A CA 1
ATOM 1559 C C . GLN A 1 201 ? 13.072 -5.622 -6.216 1.00 86.19 201 GLN A C 1
ATOM 1561 O O . GLN A 1 201 ? 12.635 -4.859 -7.076 1.00 86.19 201 GLN A O 1
ATOM 1566 N N . LYS A 1 202 ? 14.352 -5.973 -6.138 1.00 89.50 202 LYS A N 1
ATOM 1567 C CA . LYS A 1 202 ? 15.367 -5.542 -7.097 1.00 89.50 202 LYS A CA 1
ATOM 1568 C C . LYS A 1 202 ? 15.634 -6.632 -8.120 1.00 89.50 202 LYS A C 1
ATOM 1570 O O . LYS A 1 202 ? 15.505 -7.824 -7.825 1.00 89.50 202 LYS A O 1
ATOM 1575 N N . TYR A 1 203 ? 15.988 -6.220 -9.324 1.00 90.81 203 TYR A N 1
ATOM 1576 C CA . TYR A 1 203 ? 16.525 -7.106 -10.338 1.00 90.81 203 TYR A CA 1
ATOM 1577 C C . TYR A 1 203 ? 17.501 -6.341 -11.218 1.00 90.81 203 TYR A C 1
ATOM 1579 O O . TYR A 1 203 ? 17.346 -5.148 -11.475 1.00 90.81 203 TYR A O 1
ATOM 1587 N N . GLU A 1 204 ? 18.495 -7.064 -11.697 1.00 94.00 204 GLU A N 1
ATOM 1588 C CA . GLU A 1 204 ? 19.537 -6.522 -12.544 1.00 94.00 204 GLU A CA 1
ATOM 1589 C C . GLU A 1 204 ? 19.813 -7.476 -13.703 1.00 94.00 204 GLU A C 1
ATOM 1591 O O . GLU A 1 204 ? 19.378 -8.636 -13.711 1.00 94.00 204 GLU A O 1
ATOM 1596 N N . GLY A 1 205 ? 20.475 -6.964 -14.730 1.00 94.56 205 GLY A N 1
ATOM 1597 C CA . GLY A 1 205 ? 20.734 -7.745 -15.920 1.00 94.56 205 GLY A CA 1
ATOM 1598 C C . GLY A 1 205 ? 21.598 -7.037 -16.943 1.00 94.56 205 GLY A C 1
ATOM 1599 O O . GLY A 1 205 ? 22.051 -5.907 -16.753 1.00 94.56 205 GLY A O 1
ATOM 1600 N N . LEU A 1 206 ? 21.818 -7.738 -18.053 1.00 93.56 206 LEU A N 1
ATOM 1601 C CA . LEU A 1 206 ? 22.575 -7.252 -19.196 1.00 93.56 206 LEU A CA 1
ATOM 1602 C C . LEU A 1 206 ? 21.729 -7.305 -20.463 1.00 93.56 206 LEU A C 1
ATOM 1604 O O . LEU A 1 206 ? 21.111 -8.323 -20.784 1.00 93.56 206 LEU A O 1
ATOM 1608 N N . ILE A 1 207 ? 21.775 -6.219 -21.226 1.00 90.94 207 ILE A N 1
ATOM 1609 C CA . ILE A 1 207 ? 21.344 -6.186 -22.621 1.00 90.94 207 ILE A CA 1
ATOM 1610 C C . ILE A 1 207 ? 22.583 -6.416 -23.481 1.00 90.94 207 ILE A C 1
ATOM 1612 O O . ILE A 1 207 ? 23.544 -5.653 -23.395 1.00 90.94 207 ILE A O 1
ATOM 1616 N N . LYS A 1 208 ? 22.568 -7.463 -24.307 1.00 89.25 208 LYS A N 1
ATOM 1617 C CA . LYS A 1 208 ? 23.639 -7.789 -25.250 1.00 89.25 208 LYS A CA 1
ATOM 1618 C C . LYS A 1 208 ? 23.174 -7.512 -26.677 1.00 89.25 208 LYS A C 1
ATOM 1620 O O . LYS A 1 208 ? 22.145 -8.034 -27.111 1.00 89.25 208 LYS A O 1
ATOM 1625 N N . ILE A 1 209 ? 23.938 -6.699 -27.398 1.00 85.50 209 ILE A N 1
ATOM 1626 C CA . ILE A 1 209 ? 23.663 -6.297 -28.783 1.00 85.50 209 ILE A CA 1
ATOM 1627 C C . ILE A 1 209 ? 24.869 -6.677 -29.633 1.00 85.50 209 ILE A C 1
ATOM 1629 O O . ILE A 1 209 ? 25.997 -6.331 -29.285 1.00 85.50 209 ILE A O 1
ATOM 1633 N N . LYS A 1 210 ? 24.654 -7.412 -30.727 1.00 82.75 210 LYS A N 1
ATOM 1634 C CA . LYS A 1 210 ? 25.735 -7.777 -31.649 1.00 82.75 210 LYS A CA 1
ATOM 1635 C C . LYS A 1 210 ? 26.260 -6.509 -32.326 1.00 82.75 210 LYS A C 1
ATOM 1637 O O . LYS A 1 210 ? 25.465 -5.693 -32.789 1.00 82.75 210 LYS A O 1
ATOM 1642 N N . LYS A 1 211 ? 27.580 -6.319 -32.357 1.00 79.19 211 LYS A N 1
ATOM 1643 C CA . LYS A 1 211 ? 28.172 -5.226 -33.132 1.00 79.19 211 LYS A CA 1
ATOM 1644 C C . LYS A 1 211 ? 27.898 -5.470 -34.624 1.00 79.19 211 LYS A C 1
ATOM 1646 O O . LYS A 1 211 ? 27.949 -6.624 -35.060 1.00 79.19 211 LYS A O 1
ATOM 1651 N N . PRO A 1 212 ? 27.629 -4.426 -35.421 1.00 73.94 212 PRO A N 1
ATOM 1652 C CA . PRO A 1 212 ? 27.507 -4.587 -36.862 1.00 73.94 212 PRO A CA 1
ATOM 1653 C C . PRO A 1 212 ? 28.784 -5.233 -37.428 1.00 73.94 212 PRO A C 1
ATOM 1655 O O . PRO A 1 212 ? 29.888 -4.862 -37.038 1.00 73.94 212 PRO A O 1
ATOM 1658 N N . ASN A 1 213 ? 28.630 -6.247 -38.284 1.00 69.50 213 ASN A N 1
ATOM 1659 C CA . ASN A 1 213 ? 29.723 -6.982 -38.943 1.00 69.50 213 ASN A CA 1
ATOM 1660 C C . ASN A 1 213 ? 30.796 -7.622 -38.033 1.00 69.50 213 ASN A C 1
ATOM 1662 O O . ASN A 1 213 ? 31.868 -7.976 -38.515 1.00 69.50 213 ASN A O 1
ATOM 1666 N N . SER A 1 214 ? 30.525 -7.829 -36.742 1.00 71.19 214 SER A N 1
ATOM 1667 C CA . SER A 1 214 ? 31.442 -8.527 -35.831 1.00 71.19 214 SER A CA 1
ATOM 1668 C C . SER A 1 214 ? 30.695 -9.540 -34.972 1.00 71.19 214 SER A C 1
ATOM 1670 O O . SER A 1 214 ? 29.523 -9.352 -34.653 1.00 71.19 214 SER A O 1
ATOM 1672 N N . ASP A 1 215 ? 31.364 -10.626 -34.583 1.00 73.12 215 ASP A N 1
ATOM 1673 C CA . ASP A 1 215 ? 30.831 -11.583 -33.605 1.00 73.12 215 ASP A CA 1
ATOM 1674 C C . ASP A 1 215 ? 30.888 -11.062 -32.161 1.00 73.12 215 ASP A C 1
ATOM 1676 O O . ASP A 1 215 ? 30.304 -11.658 -31.252 1.00 73.12 215 ASP A O 1
ATOM 1680 N N . ASP A 1 216 ? 31.504 -9.898 -31.955 1.00 80.06 216 ASP A N 1
ATOM 1681 C CA . ASP A 1 216 ? 31.486 -9.192 -30.685 1.00 80.06 216 ASP A CA 1
ATOM 1682 C C . ASP A 1 216 ? 30.081 -8.715 -30.305 1.00 80.06 216 ASP A C 1
ATOM 1684 O O . ASP A 1 216 ? 29.278 -8.262 -31.125 1.00 80.06 216 ASP A O 1
ATOM 1688 N N . THR A 1 217 ? 29.817 -8.709 -29.002 1.00 83.81 217 THR A N 1
ATOM 1689 C CA . THR A 1 217 ? 28.586 -8.175 -28.412 1.00 83.81 217 THR A CA 1
ATOM 1690 C C . THR A 1 217 ? 28.906 -7.001 -27.494 1.00 83.81 217 THR A C 1
ATOM 1692 O O . THR A 1 217 ? 29.743 -7.111 -26.600 1.00 83.81 217 THR A O 1
ATOM 1695 N N . LEU A 1 218 ? 28.213 -5.878 -27.681 1.00 85.19 218 LEU A N 1
ATOM 1696 C CA . LEU A 1 218 ? 28.148 -4.811 -26.687 1.00 85.19 218 LEU A CA 1
ATOM 1697 C C . LEU A 1 218 ? 27.235 -5.247 -25.548 1.00 85.19 218 LEU A C 1
ATOM 1699 O O . LEU A 1 218 ? 26.179 -5.829 -25.797 1.00 85.19 218 LEU A O 1
ATOM 1703 N N . LYS A 1 219 ? 27.632 -4.950 -24.310 1.00 90.00 219 LYS A N 1
ATOM 1704 C CA . LYS A 1 219 ? 26.863 -5.274 -23.109 1.00 90.00 219 LYS A CA 1
ATOM 1705 C C . LYS A 1 219 ? 26.531 -3.999 -22.349 1.00 90.00 219 LYS A C 1
ATOM 1707 O O . LYS A 1 219 ? 27.427 -3.224 -22.027 1.00 90.00 219 LYS A O 1
ATOM 1712 N N . TYR A 1 220 ? 25.258 -3.825 -22.027 1.00 90.12 220 TYR A N 1
ATOM 1713 C CA . TYR A 1 220 ? 24.757 -2.706 -21.239 1.00 90.12 220 TYR A CA 1
ATOM 1714 C C . TYR A 1 220 ? 24.128 -3.229 -19.956 1.00 90.12 220 TYR A C 1
ATOM 1716 O O . TYR A 1 220 ? 23.205 -4.045 -20.006 1.00 90.12 220 TYR A O 1
ATOM 1724 N N . PHE A 1 221 ? 24.645 -2.765 -18.823 1.00 92.62 221 PHE A N 1
ATOM 1725 C CA . PHE A 1 221 ? 24.108 -3.067 -17.505 1.00 92.62 221 PHE A CA 1
ATOM 1726 C C . PHE A 1 221 ? 22.873 -2.228 -17.196 1.00 92.62 221 PHE A C 1
ATOM 1728 O O . PHE A 1 221 ? 22.813 -1.047 -17.540 1.00 92.62 221 PHE A O 1
ATOM 1735 N N . PHE A 1 222 ? 21.903 -2.846 -16.527 1.00 91.88 222 PHE A N 1
ATOM 1736 C CA . PHE A 1 222 ? 20.780 -2.148 -15.925 1.00 91.88 222 PHE A CA 1
ATOM 1737 C C . PHE A 1 222 ? 20.423 -2.770 -14.573 1.00 91.88 222 PHE A C 1
ATOM 1739 O O . PHE A 1 222 ? 20.452 -3.989 -14.405 1.00 91.88 222 PHE A O 1
ATOM 1746 N N . GLU A 1 223 ? 20.005 -1.914 -13.645 1.00 91.88 223 GLU A N 1
ATOM 1747 C CA . GLU A 1 223 ? 19.361 -2.276 -12.383 1.00 91.88 223 GLU A CA 1
ATOM 1748 C C . GLU A 1 223 ? 18.003 -1.575 -12.342 1.00 91.88 223 GLU A C 1
ATOM 1750 O O . GLU A 1 223 ? 17.872 -0.417 -12.757 1.00 91.88 223 GLU A O 1
ATOM 1755 N N . GLN A 1 224 ? 16.979 -2.284 -11.878 1.00 89.38 224 GLN A N 1
ATOM 1756 C CA . GLN A 1 224 ? 15.647 -1.742 -11.653 1.00 89.38 224 GLN A CA 1
ATOM 1757 C C . GLN A 1 224 ? 15.034 -2.341 -10.390 1.00 89.38 224 GLN A C 1
ATOM 1759 O O . GLN A 1 224 ? 15.355 -3.451 -9.959 1.00 89.38 224 GLN A O 1
ATOM 1764 N N . GLU A 1 225 ? 14.088 -1.610 -9.815 1.00 87.94 225 GLU A N 1
ATOM 1765 C CA . GLU A 1 225 ? 13.354 -2.037 -8.634 1.00 87.94 225 GLU A CA 1
ATOM 1766 C C . GLU A 1 225 ? 11.849 -1.865 -8.824 1.00 87.94 225 GLU A C 1
ATOM 1768 O O . GLU A 1 225 ? 11.379 -0.994 -9.552 1.00 87.94 225 GLU A O 1
ATOM 1773 N N . PHE A 1 226 ? 11.075 -2.740 -8.188 1.00 84.56 226 PHE A N 1
ATOM 1774 C CA . PHE A 1 226 ? 9.623 -2.649 -8.134 1.00 84.56 226 PHE A CA 1
ATOM 1775 C C . PHE A 1 226 ? 9.134 -3.025 -6.739 1.00 84.56 226 PHE A C 1
ATOM 1777 O O . PHE A 1 226 ? 9.717 -3.872 -6.065 1.00 84.56 226 PHE A O 1
ATOM 1784 N N . GLN A 1 227 ? 8.050 -2.405 -6.283 1.00 81.44 227 GLN A N 1
ATOM 1785 C CA . GLN A 1 227 ? 7.496 -2.672 -4.959 1.00 81.44 227 GLN A CA 1
ATOM 1786 C C . GLN A 1 227 ? 6.322 -3.647 -5.045 1.00 81.44 227 GLN A C 1
ATOM 1788 O O . GLN A 1 227 ? 5.372 -3.435 -5.797 1.00 81.44 227 GLN A O 1
ATOM 1793 N N . VAL A 1 228 ? 6.361 -4.698 -4.228 1.00 81.62 228 VAL A N 1
ATOM 1794 C CA . VAL A 1 228 ? 5.248 -5.634 -4.056 1.00 81.62 228 VAL A CA 1
ATOM 1795 C C . VAL A 1 228 ? 4.532 -5.295 -2.756 1.00 81.62 228 VAL A C 1
ATOM 1797 O O . VAL A 1 228 ? 5.082 -5.448 -1.664 1.00 81.62 228 VAL A O 1
ATOM 1800 N N . ALA A 1 229 ? 3.292 -4.831 -2.865 1.00 74.12 229 ALA A N 1
ATOM 1801 C CA . ALA A 1 229 ? 2.428 -4.595 -1.718 1.00 74.12 229 ALA A CA 1
ATOM 1802 C C . ALA A 1 229 ? 1.510 -5.800 -1.486 1.00 74.12 229 ALA A C 1
ATOM 1804 O O . ALA A 1 229 ? 1.016 -6.415 -2.433 1.00 74.12 229 ALA A O 1
ATOM 1805 N N . GLN A 1 230 ? 1.244 -6.122 -0.220 1.00 71.31 230 GLN A N 1
ATOM 1806 C CA . GLN A 1 230 ? 0.183 -7.065 0.112 1.00 71.31 230 GLN A CA 1
ATOM 1807 C C . GLN A 1 230 ? -1.167 -6.441 -0.251 1.00 71.31 230 GLN A C 1
ATOM 1809 O O . GLN A 1 230 ? -1.449 -5.303 0.129 1.00 71.31 230 GLN A O 1
ATOM 1814 N N . SER A 1 231 ? -2.013 -7.189 -0.962 1.00 64.44 231 SER A N 1
ATOM 1815 C CA . SER A 1 231 ? -3.402 -6.779 -1.154 1.00 64.44 231 SER A CA 1
ATOM 1816 C C . SER A 1 231 ? -4.101 -6.791 0.205 1.00 64.44 231 SER A C 1
ATOM 1818 O O . SER A 1 231 ? -4.178 -7.835 0.855 1.00 64.44 231 SER A O 1
ATOM 1820 N N . SER A 1 232 ? -4.571 -5.631 0.657 1.00 63.81 232 SER A N 1
ATOM 1821 C CA . SER A 1 232 ? -5.396 -5.511 1.853 1.00 63.81 232 SER A CA 1
ATOM 1822 C C . SER A 1 232 ? -6.764 -4.964 1.464 1.00 63.81 232 SER A C 1
ATOM 1824 O O . SER A 1 232 ? -6.889 -3.991 0.722 1.00 63.81 232 SER A O 1
ATOM 1826 N N . VAL A 1 233 ? -7.812 -5.624 1.952 1.00 60.53 233 VAL A N 1
ATOM 1827 C CA . VAL A 1 233 ? -9.191 -5.157 1.823 1.00 60.53 233 VAL A CA 1
ATOM 1828 C C . VAL A 1 233 ? -9.671 -4.816 3.224 1.00 60.53 233 VAL A C 1
ATOM 1830 O O . VAL A 1 233 ? -9.693 -5.674 4.103 1.00 60.53 233 VAL A O 1
ATOM 1833 N N . VAL A 1 234 ? -10.052 -3.559 3.444 1.00 70.44 234 VAL A N 1
ATOM 1834 C CA . VAL A 1 234 ? -10.593 -3.110 4.730 1.00 70.44 234 VAL A CA 1
ATOM 1835 C C . VAL A 1 234 ? -12.116 -3.208 4.678 1.00 70.44 234 VAL A C 1
ATOM 1837 O O . VAL A 1 234 ? -12.788 -2.331 4.136 1.00 70.44 234 VAL A O 1
ATOM 1840 N N . VAL A 1 235 ? -12.672 -4.282 5.241 1.00 71.56 235 VAL A N 1
ATOM 1841 C CA . VAL A 1 235 ? -14.123 -4.439 5.416 1.00 71.56 235 VAL A CA 1
ATOM 1842 C C . VAL A 1 235 ? -14.482 -4.045 6.842 1.00 71.56 235 VAL A C 1
ATOM 1844 O O . VAL A 1 235 ? -14.213 -4.782 7.786 1.00 71.56 235 VAL A O 1
ATOM 1847 N N . SER A 1 236 ? -15.084 -2.868 7.015 1.00 78.94 236 SER A N 1
ATOM 1848 C CA . SER A 1 236 ? -15.478 -2.372 8.339 1.00 78.94 236 SER A CA 1
ATOM 1849 C C . SER A 1 236 ? -16.998 -2.216 8.450 1.00 78.94 236 SER A C 1
ATOM 1851 O O . SER A 1 236 ? -17.589 -1.459 7.673 1.00 78.94 236 SER A O 1
ATOM 1853 N N . PRO A 1 237 ? -17.655 -2.865 9.428 1.00 83.12 237 PRO A N 1
ATOM 1854 C CA . PRO A 1 237 ? -19.092 -2.724 9.625 1.00 83.12 237 PRO A CA 1
ATOM 1855 C C . PRO A 1 237 ? -19.467 -1.291 10.035 1.00 83.12 237 PRO A C 1
ATOM 1857 O O . PRO A 1 237 ? -19.055 -0.777 11.075 1.00 83.12 237 PRO A O 1
ATOM 1860 N N . THR A 1 238 ? -20.312 -0.640 9.234 1.00 85.06 238 THR A N 1
ATOM 1861 C CA . THR A 1 238 ? -20.674 0.783 9.398 1.00 85.06 238 THR A CA 1
ATOM 1862 C C . THR A 1 238 ? -21.457 1.080 10.674 1.00 85.06 238 THR A C 1
ATOM 1864 O O . THR A 1 238 ? -21.430 2.206 11.164 1.00 85.06 238 THR A O 1
ATOM 1867 N N . LYS A 1 239 ? -22.161 0.089 11.234 1.00 88.69 239 LYS A N 1
ATOM 1868 C CA . LYS A 1 239 ? -22.943 0.238 12.470 1.00 88.69 239 LYS A CA 1
ATOM 1869 C C . LYS A 1 239 ? -22.162 -0.098 13.742 1.00 88.69 239 LYS A C 1
ATOM 1871 O O . LYS A 1 239 ? -22.671 0.229 14.814 1.00 88.69 239 LYS A O 1
ATOM 1876 N N . MET A 1 240 ? -20.942 -0.627 13.631 1.00 89.38 240 MET A N 1
ATOM 1877 C CA . MET A 1 240 ? -20.096 -0.985 14.779 1.00 89.38 240 MET A CA 1
ATOM 1878 C C . MET A 1 240 ? -19.034 0.070 15.113 1.00 89.38 240 MET A C 1
ATOM 1880 O O . MET A 1 240 ? -18.218 -0.146 15.997 1.00 89.38 240 MET A O 1
ATOM 1884 N N . ASN A 1 241 ? -19.042 1.239 14.460 1.00 92.50 241 ASN A N 1
ATOM 1885 C CA . ASN A 1 241 ? -18.180 2.369 14.830 1.00 92.50 241 ASN A CA 1
ATOM 1886 C C . ASN A 1 241 ? -18.660 3.045 16.135 1.00 92.50 241 ASN A C 1
ATOM 1888 O O . ASN A 1 241 ? -19.121 4.193 16.138 1.00 92.50 241 ASN A O 1
ATOM 1892 N N . VAL A 1 242 ? -18.612 2.305 17.240 1.00 94.69 242 VAL A N 1
ATOM 1893 C CA . VAL A 1 242 ? -19.107 2.717 18.553 1.00 94.69 242 VAL A CA 1
ATOM 1894 C C . VAL A 1 242 ? -18.022 2.514 19.605 1.00 94.69 242 VAL A C 1
ATOM 1896 O O . VAL A 1 242 ? -17.430 1.445 19.675 1.00 94.69 242 VAL A O 1
ATOM 1899 N N . PHE A 1 243 ? -17.810 3.526 20.444 1.00 95.25 243 PHE A N 1
ATOM 1900 C CA . PHE A 1 243 ? -17.082 3.398 21.704 1.00 95.25 243 PHE A CA 1
ATOM 1901 C C . PHE A 1 243 ? -18.051 3.425 22.874 1.00 95.25 243 PHE A C 1
ATOM 1903 O O . PHE A 1 243 ? -18.987 4.230 22.901 1.00 95.25 243 PHE A O 1
ATOM 1910 N N . TYR A 1 244 ? -17.802 2.567 23.852 1.00 93.06 244 TYR A N 1
ATOM 1911 C CA . TYR A 1 244 ? -18.535 2.538 25.102 1.00 93.06 244 TYR A CA 1
ATOM 1912 C C . TYR A 1 244 ? -17.844 3.398 26.157 1.00 93.06 244 TYR A C 1
ATOM 1914 O O . TYR A 1 244 ? -16.621 3.384 26.311 1.00 93.06 244 TYR A O 1
ATOM 1922 N N . MET A 1 245 ? -18.639 4.185 26.876 1.00 91.25 245 MET A N 1
ATOM 1923 C CA . MET A 1 245 ? -18.142 5.029 27.963 1.00 91.25 245 MET A CA 1
ATOM 1924 C C . MET A 1 245 ? -17.693 4.196 29.168 1.00 91.25 245 MET A C 1
ATOM 1926 O O . MET A 1 245 ? -18.302 3.178 29.476 1.00 91.25 245 MET A O 1
ATOM 1930 N N . GLY A 1 246 ? -16.672 4.668 29.884 1.00 86.56 246 GLY A N 1
ATOM 1931 C CA . GLY A 1 246 ? -16.226 4.075 31.151 1.00 86.56 246 GLY A CA 1
ATOM 1932 C C . GLY A 1 246 ? -15.420 2.779 31.022 1.00 86.56 246 GLY A C 1
ATOM 1933 O O . GLY A 1 246 ? -15.010 2.227 32.038 1.00 86.56 246 GLY A O 1
ATOM 1934 N N . VAL A 1 247 ? -15.160 2.310 29.799 1.00 90.00 247 VAL A N 1
ATOM 1935 C CA . VAL A 1 247 ? -14.414 1.072 29.531 1.00 90.00 247 VAL A CA 1
ATOM 1936 C C . VAL A 1 247 ? -13.253 1.317 28.566 1.00 90.00 247 VAL A C 1
ATOM 1938 O O . VAL A 1 247 ? -13.249 2.292 27.808 1.00 90.00 247 VAL A O 1
ATOM 1941 N N . ASP A 1 248 ? -12.246 0.447 28.613 1.00 92.50 248 ASP A N 1
ATOM 1942 C CA . ASP A 1 248 ? -11.135 0.425 27.659 1.00 92.50 248 ASP A CA 1
ATOM 1943 C C . ASP A 1 248 ? -11.656 -0.137 26.324 1.00 92.50 248 ASP A C 1
ATOM 1945 O O . ASP A 1 248 ? -12.034 -1.301 26.256 1.00 92.50 248 ASP A O 1
ATOM 1949 N N . ASN A 1 249 ? -11.699 0.683 25.267 1.00 93.12 249 ASN A N 1
ATOM 1950 C CA . ASN A 1 249 ? -12.124 0.255 23.930 1.00 93.12 249 ASN A CA 1
ATOM 1951 C C . ASN A 1 249 ? -10.882 -0.015 23.061 1.00 93.12 249 ASN A C 1
ATOM 1953 O O . ASN A 1 249 ? -10.244 0.958 22.636 1.00 93.12 249 ASN A O 1
ATOM 1957 N N . PRO A 1 250 ? -10.507 -1.280 22.802 1.00 93.56 250 PRO A N 1
ATOM 1958 C CA . PRO A 1 250 ? -9.378 -1.595 21.932 1.00 93.56 250 PRO A CA 1
ATOM 1959 C C . PRO A 1 250 ? -9.730 -1.329 20.462 1.00 93.56 250 PRO A C 1
ATOM 1961 O O . PRO A 1 250 ? -10.829 -1.642 20.003 1.00 93.56 250 PRO A O 1
ATOM 1964 N N . VAL A 1 251 ? -8.793 -0.742 19.719 1.00 92.50 251 VAL A N 1
ATOM 1965 C CA . VAL A 1 251 ? -8.881 -0.534 18.270 1.00 92.50 251 VAL A CA 1
ATOM 1966 C C . VAL A 1 251 ? -7.550 -0.843 17.606 1.00 92.50 251 VAL A C 1
ATOM 1968 O O . VAL A 1 251 ? -6.496 -0.429 18.081 1.00 92.50 251 VAL A O 1
ATOM 1971 N N . GLU A 1 252 ? -7.604 -1.518 16.467 1.00 90.69 252 GLU A N 1
ATOM 1972 C CA . GLU A 1 252 ? -6.443 -1.710 15.605 1.00 90.69 252 GLU A CA 1
ATOM 1973 C C . GLU A 1 252 ? -6.426 -0.627 14.522 1.00 90.69 252 GLU A C 1
ATOM 1975 O O . GLU A 1 252 ? -7.452 -0.340 13.896 1.00 90.69 252 GLU A O 1
ATOM 1980 N N . ILE A 1 253 ? -5.267 -0.002 14.312 1.00 88.75 253 ILE A N 1
ATOM 1981 C CA . ILE A 1 253 ? -5.084 1.021 13.279 1.00 88.75 253 ILE A CA 1
ATOM 1982 C C . ILE A 1 253 ? -3.957 0.573 12.358 1.00 88.75 253 ILE A C 1
ATOM 1984 O O . ILE A 1 253 ? -2.811 0.434 12.781 1.00 88.75 253 ILE A O 1
ATOM 1988 N N . SER A 1 254 ? -4.286 0.398 11.082 1.00 85.06 254 SER A N 1
ATOM 1989 C CA . SER A 1 254 ? -3.333 0.070 10.028 1.00 85.06 254 SER A CA 1
ATOM 1990 C C . SER A 1 254 ? -3.503 1.017 8.844 1.00 85.06 254 SER A C 1
ATOM 1992 O O . SER A 1 254 ? -4.612 1.429 8.496 1.00 85.06 254 SER A O 1
ATOM 1994 N N . VAL A 1 255 ? -2.379 1.389 8.234 1.00 81.12 255 VAL A N 1
ATOM 1995 C CA . VAL A 1 255 ? -2.340 2.199 7.016 1.00 81.12 255 VAL A CA 1
ATOM 1996 C C . VAL A 1 255 ? -1.519 1.432 5.977 1.00 81.12 255 VAL A C 1
ATOM 1998 O O . VAL A 1 255 ? -0.362 1.108 6.251 1.00 81.12 255 VAL A O 1
ATOM 2001 N N . PRO A 1 256 ? -2.084 1.107 4.799 1.00 75.75 256 PRO A N 1
ATOM 2002 C CA . PRO A 1 256 ? -1.350 0.393 3.761 1.00 75.75 256 PRO A CA 1
ATOM 2003 C C . PRO A 1 256 ? -0.059 1.120 3.371 1.00 75.75 256 PRO A C 1
ATOM 2005 O O . PRO A 1 256 ? -0.078 2.307 3.052 1.00 75.75 256 PRO A O 1
ATOM 2008 N N . GLY A 1 257 ? 1.058 0.392 3.391 1.00 75.81 257 GLY A N 1
ATOM 2009 C CA . GLY A 1 257 ? 2.373 0.923 3.026 1.00 75.81 257 GLY A CA 1
ATOM 2010 C C . GLY A 1 257 ? 3.088 1.726 4.118 1.00 75.81 257 GLY A C 1
ATOM 2011 O O . GLY A 1 257 ? 4.167 2.237 3.843 1.00 75.81 257 GLY A O 1
ATOM 2012 N N . ILE A 1 258 ? 2.535 1.825 5.334 1.00 81.19 258 ILE A N 1
ATOM 2013 C CA . ILE A 1 258 ? 3.162 2.539 6.457 1.00 81.19 258 ILE A CA 1
ATOM 2014 C C . ILE A 1 258 ? 3.378 1.570 7.632 1.00 81.19 258 ILE A C 1
ATOM 2016 O O . ILE A 1 258 ? 2.411 0.941 8.077 1.00 81.19 258 ILE A O 1
ATOM 2020 N N . PRO A 1 259 ? 4.613 1.435 8.154 1.00 81.94 259 PRO A N 1
ATOM 2021 C CA . PRO A 1 259 ? 4.885 0.650 9.354 1.00 81.94 259 PRO A CA 1
ATOM 2022 C C . PRO A 1 259 ? 4.118 1.179 10.573 1.00 81.94 259 PRO A C 1
ATOM 2024 O O . PRO A 1 259 ? 3.936 2.384 10.739 1.00 81.94 259 PRO A O 1
ATOM 2027 N N . GLY A 1 260 ? 3.670 0.288 11.458 1.00 81.88 260 GLY A N 1
ATOM 2028 C CA . GLY A 1 260 ? 2.833 0.665 12.604 1.00 81.88 260 GLY A CA 1
ATOM 2029 C C . GLY A 1 260 ? 3.529 1.547 13.649 1.00 81.88 260 GLY A C 1
ATOM 2030 O O . GLY A 1 260 ? 2.880 2.249 14.425 1.00 81.88 260 GLY A O 1
ATOM 2031 N N . GLU A 1 261 ? 4.858 1.536 13.677 1.00 85.69 261 GLU A N 1
ATOM 2032 C CA . GLU A 1 261 ? 5.699 2.430 14.468 1.00 85.69 261 GLU A CA 1
ATOM 2033 C C . GLU A 1 261 ? 5.638 3.889 14.002 1.00 85.69 261 GLU A C 1
ATOM 2035 O O . GLU A 1 261 ? 5.703 4.784 14.845 1.00 85.69 261 GLU A O 1
ATOM 2040 N N . ASP A 1 262 ? 5.430 4.120 12.704 1.00 88.25 262 ASP A N 1
ATOM 2041 C CA . ASP A 1 262 ? 5.344 5.454 12.106 1.00 88.25 262 ASP A CA 1
ATOM 2042 C C . ASP A 1 262 ? 3.920 6.022 12.137 1.00 88.25 262 ASP A C 1
ATOM 2044 O O . ASP A 1 262 ? 3.706 7.193 11.807 1.00 88.25 262 ASP A O 1
ATOM 2048 N N . ILE A 1 263 ? 2.940 5.218 12.565 1.00 89.25 263 ILE A N 1
ATOM 2049 C CA . ILE A 1 263 ? 1.550 5.635 12.737 1.00 89.25 263 ILE A CA 1
ATOM 2050 C C . ILE A 1 263 ? 1.386 6.383 14.064 1.00 89.25 263 ILE A C 1
ATOM 2052 O O . ILE A 1 263 ? 1.651 5.878 15.160 1.00 89.25 263 ILE A O 1
ATOM 2056 N N . VAL A 1 264 ? 0.854 7.596 13.964 1.00 90.25 264 VAL A N 1
ATOM 2057 C CA . VAL A 1 264 ? 0.496 8.451 15.094 1.00 90.25 264 VAL A CA 1
ATOM 2058 C C . VAL A 1 264 ? -1.014 8.654 15.081 1.00 90.25 264 VAL A C 1
ATOM 2060 O O . VAL A 1 264 ? -1.561 9.289 14.180 1.00 90.25 264 VAL A O 1
ATOM 2063 N N . ALA A 1 265 ? -1.696 8.120 16.093 1.00 93.00 265 ALA A N 1
ATOM 2064 C CA . ALA A 1 265 ? -3.139 8.259 16.249 1.00 93.00 265 ALA A CA 1
ATOM 2065 C C . ALA A 1 265 ? -3.480 9.266 17.354 1.00 93.00 265 ALA A C 1
ATOM 2067 O O . ALA A 1 265 ? -2.940 9.207 18.458 1.00 93.00 265 ALA A O 1
ATOM 2068 N N . GLY A 1 266 ? -4.408 10.169 17.054 1.00 93.88 266 GLY A N 1
ATOM 2069 C CA . GLY A 1 266 ? -5.006 11.108 17.996 1.00 93.88 266 GLY A CA 1
ATOM 2070 C C . GLY A 1 266 ? -6.526 10.979 18.015 1.00 93.88 266 GLY A C 1
ATOM 2071 O O . GLY A 1 266 ? -7.125 10.388 17.116 1.00 93.88 266 GLY A O 1
ATOM 2072 N N . ILE A 1 267 ? -7.171 11.556 19.027 1.00 96.19 267 ILE A N 1
ATOM 2073 C CA . ILE A 1 267 ? -8.631 11.561 19.146 1.00 96.19 267 ILE A CA 1
ATOM 2074 C C . ILE A 1 267 ? -9.143 12.961 19.476 1.00 96.19 267 ILE A C 1
ATOM 2076 O O . ILE A 1 267 ? -8.516 13.691 20.237 1.00 96.19 267 ILE A O 1
ATOM 2080 N N . SER A 1 268 ? -10.277 13.352 18.892 1.00 94.31 268 SER A N 1
ATOM 2081 C CA . SER A 1 268 ? -10.848 14.696 19.069 1.00 94.31 268 SER A CA 1
ATOM 2082 C C . SER A 1 268 ? -11.450 14.957 20.457 1.00 94.31 268 SER A C 1
ATOM 2084 O O . SER A 1 268 ? -11.802 16.091 20.759 1.00 94.31 268 SER A O 1
ATOM 2086 N N . GLY A 1 269 ? -11.634 13.919 21.273 1.00 90.62 269 GLY A N 1
ATOM 2087 C CA . GLY A 1 269 ? -12.190 14.003 22.623 1.00 90.62 269 GLY A CA 1
ATOM 2088 C C . GLY A 1 269 ? -12.006 12.684 23.371 1.00 90.62 269 GLY A C 1
ATOM 2089 O O . GLY A 1 269 ? -11.997 11.624 22.743 1.00 90.62 269 GLY A O 1
ATOM 2090 N N . GLY A 1 270 ? -11.834 12.753 24.693 1.00 91.38 270 GLY A N 1
ATOM 2091 C CA . GLY A 1 270 ? -11.446 11.610 25.526 1.00 91.38 270 GLY A CA 1
ATOM 2092 C C . GLY A 1 270 ? -9.933 11.387 25.533 1.00 91.38 270 GLY A C 1
ATOM 2093 O O . GLY A 1 270 ? -9.163 12.338 25.402 1.00 91.38 270 GLY A O 1
ATOM 2094 N N . SER A 1 271 ? -9.500 10.136 25.688 1.00 94.06 271 SER A N 1
ATOM 2095 C CA . SER A 1 271 ? -8.082 9.774 25.610 1.00 94.06 271 SER A CA 1
ATOM 2096 C C . SER A 1 271 ? -7.847 8.557 24.723 1.00 94.06 271 SER A C 1
ATOM 2098 O O . SER A 1 271 ? -8.679 7.655 24.619 1.00 94.06 271 SER A O 1
ATOM 2100 N N . ILE A 1 272 ? -6.692 8.556 24.063 1.00 95.25 272 ILE A N 1
ATOM 2101 C CA . ILE A 1 272 ? -6.177 7.447 23.268 1.00 95.25 272 ILE A CA 1
ATOM 2102 C C . ILE A 1 272 ? -4.741 7.187 23.708 1.00 95.25 272 ILE A C 1
ATOM 2104 O O . ILE A 1 272 ? -3.957 8.121 23.874 1.00 95.25 272 ILE A O 1
ATOM 2108 N N . ARG A 1 273 ? -4.399 5.921 23.931 1.00 93.75 273 ARG A N 1
ATOM 2109 C CA . ARG A 1 273 ? -3.038 5.499 24.282 1.00 93.75 273 ARG A CA 1
ATOM 2110 C C . ARG A 1 273 ? -2.642 4.276 23.473 1.00 93.75 273 ARG A C 1
ATOM 2112 O O . ARG A 1 273 ? -3.508 3.497 23.082 1.00 93.75 273 ARG A O 1
ATOM 2119 N N . LYS A 1 274 ? -1.341 4.097 23.249 1.00 89.38 274 LYS A N 1
ATOM 2120 C CA . LYS A 1 274 ? -0.816 2.905 22.576 1.00 89.38 274 LYS A CA 1
ATOM 2121 C C . LYS A 1 274 ? -1.004 1.680 23.485 1.00 89.38 274 LYS A C 1
ATOM 2123 O O . LYS A 1 274 ? -0.757 1.764 24.690 1.00 89.38 274 LYS A O 1
ATOM 2128 N N . GLY A 1 275 ? -1.529 0.602 22.913 1.00 85.69 275 GLY A N 1
ATOM 2129 C CA . GLY A 1 275 ? -1.674 -0.715 23.529 1.00 85.69 275 GLY A CA 1
ATOM 2130 C C . GLY A 1 275 ? -0.547 -1.638 23.064 1.00 85.69 275 GLY A C 1
ATOM 2131 O O . GLY A 1 275 ? 0.624 -1.264 23.146 1.00 85.69 275 GLY A O 1
ATOM 2132 N N . GLY A 1 276 ? -0.904 -2.830 22.572 1.00 80.38 276 GLY A N 1
ATOM 2133 C CA . GLY A 1 276 ? 0.023 -3.755 21.917 1.00 80.38 276 GLY A CA 1
ATOM 2134 C C . GLY A 1 276 ? 0.516 -3.287 20.538 1.00 80.38 276 GLY A C 1
ATOM 2135 O O . GLY A 1 276 ? 0.438 -2.112 20.167 1.00 80.38 276 GLY A O 1
ATOM 2136 N N . LYS A 1 277 ? 1.051 -4.221 19.742 1.00 78.12 277 LYS A N 1
ATOM 2137 C CA . LYS A 1 277 ? 1.522 -3.934 18.377 1.00 78.12 277 LYS A CA 1
ATOM 2138 C C . LYS A 1 277 ? 0.329 -3.533 17.496 1.00 78.12 277 LYS A C 1
ATOM 2140 O O . LYS A 1 277 ? -0.570 -4.338 17.303 1.00 78.12 277 LYS A O 1
ATOM 2145 N N . ASN A 1 278 ? 0.345 -2.306 16.969 1.00 78.44 278 ASN A N 1
ATOM 2146 C CA . ASN A 1 278 ? -0.713 -1.688 16.140 1.00 78.44 278 ASN A CA 1
ATOM 2147 C C . ASN A 1 278 ? -2.074 -1.490 16.829 1.00 78.44 278 ASN A C 1
ATOM 2149 O O . ASN A 1 278 ? -3.054 -1.118 16.183 1.00 78.44 278 ASN A O 1
ATOM 2153 N N . GLU A 1 279 ? -2.127 -1.687 18.143 1.00 90.31 279 GLU A N 1
ATOM 2154 C CA . GLU A 1 279 ? -3.338 -1.544 18.934 1.00 90.31 279 GLU A CA 1
ATOM 2155 C C . GLU A 1 279 ? -3.310 -0.227 19.713 1.00 90.31 279 GLU A C 1
ATOM 2157 O O . GLU A 1 279 ? -2.282 0.203 20.245 1.00 90.31 279 GLU A O 1
ATOM 2162 N N . TYR A 1 280 ? -4.468 0.410 19.809 1.00 93.25 280 TYR A N 1
ATOM 2163 C CA . TYR A 1 280 ? -4.700 1.595 20.613 1.00 93.25 280 TYR A CA 1
ATOM 2164 C C . TYR A 1 280 ? -5.896 1.355 21.519 1.00 93.25 280 TYR A C 1
ATOM 2166 O O . TYR A 1 280 ? -6.859 0.693 21.150 1.00 93.25 280 TYR A O 1
ATOM 2174 N N . ILE A 1 281 ? -5.846 1.924 22.716 1.00 94.88 281 ILE A N 1
ATOM 2175 C CA . ILE A 1 281 ? -6.930 1.837 23.685 1.00 94.88 281 ILE A CA 1
ATOM 2176 C C . ILE A 1 281 ? -7.546 3.219 23.825 1.00 94.88 281 ILE A C 1
ATOM 2178 O O . ILE A 1 281 ? -6.866 4.182 24.192 1.00 94.88 281 ILE A O 1
ATOM 2182 N N . VAL A 1 282 ? -8.841 3.302 23.536 1.00 95.88 282 VAL A N 1
ATOM 2183 C CA . VAL A 1 282 ? -9.632 4.528 23.608 1.00 95.88 282 VAL A CA 1
ATOM 2184 C C . VAL A 1 282 ? -10.489 4.516 24.871 1.00 95.88 282 VAL A C 1
ATOM 2186 O O . VAL A 1 282 ? -11.224 3.561 25.131 1.00 95.88 282 VAL A O 1
ATOM 2189 N N . LYS A 1 283 ? -10.434 5.606 25.642 1.00 94.06 283 LYS A N 1
ATOM 2190 C CA . LYS A 1 283 ? -11.309 5.846 26.796 1.00 94.06 283 LYS A CA 1
ATOM 2191 C C . LYS A 1 283 ? -12.185 7.062 26.569 1.00 94.06 283 LYS A C 1
ATOM 2193 O O . LYS A 1 283 ? -11.709 8.127 26.178 1.00 94.06 283 LYS A O 1
ATOM 2198 N N . GLN A 1 284 ? -13.470 6.893 26.867 1.00 93.88 284 GLN A N 1
ATOM 2199 C CA . GLN A 1 284 ? -14.477 7.940 26.750 1.00 93.88 284 GLN A CA 1
ATOM 2200 C C . GLN A 1 284 ? -15.293 8.078 28.030 1.00 93.88 284 GLN A C 1
ATOM 2202 O O . GLN A 1 284 ? -15.638 7.084 28.669 1.00 93.88 284 GLN A O 1
ATOM 2207 N N . SER A 1 285 ? -15.634 9.317 28.374 1.00 89.38 285 SER A N 1
ATOM 2208 C CA . SER A 1 285 ? -16.443 9.664 29.551 1.00 89.38 285 SER A CA 1
ATOM 2209 C C . SER A 1 285 ? -17.734 10.414 29.204 1.00 89.38 285 SER A C 1
ATOM 2211 O O . SER A 1 285 ? -18.657 10.436 30.018 1.00 89.38 285 SER A O 1
ATOM 2213 N N . ALA A 1 286 ? -17.825 10.996 28.004 1.00 89.56 286 ALA A N 1
ATOM 2214 C CA . ALA A 1 286 ? -18.959 11.805 27.568 1.00 89.56 286 ALA A CA 1
ATOM 2215 C C . ALA A 1 286 ? -19.618 11.229 26.301 1.00 89.56 286 ALA A C 1
ATOM 2217 O O . ALA A 1 286 ? -18.908 10.771 25.402 1.00 89.56 286 ALA A O 1
ATOM 2218 N N . PRO A 1 287 ? -20.961 11.254 26.198 1.00 91.75 287 PRO A N 1
ATOM 2219 C CA . PRO A 1 287 ? -21.666 10.802 25.004 1.00 91.75 287 PRO A CA 1
ATOM 2220 C C . PRO A 1 287 ? -21.455 11.776 23.838 1.00 91.75 287 PRO A C 1
ATOM 2222 O O . PRO A 1 287 ? -21.169 12.954 24.042 1.00 91.75 287 PRO A O 1
ATOM 2225 N N . GLY A 1 288 ? -21.650 11.300 22.606 1.00 93.06 288 GLY A N 1
ATOM 2226 C CA . GLY A 1 288 ? -21.573 12.143 21.412 1.00 93.06 288 GLY A CA 1
ATOM 2227 C C . GLY A 1 288 ? -20.859 11.467 20.250 1.00 93.06 288 GLY A C 1
ATOM 2228 O O . GLY A 1 288 ? -21.011 10.267 20.019 1.00 93.06 288 GLY A O 1
ATOM 2229 N N . LYS A 1 289 ? -20.101 12.253 19.487 1.00 95.12 289 LYS A N 1
ATOM 2230 C CA . LYS A 1 289 ? -19.298 11.797 18.349 1.00 95.12 289 LYS A CA 1
ATOM 2231 C C . LYS A 1 289 ? -17.854 12.234 18.546 1.00 95.12 289 LYS A C 1
ATOM 2233 O O . LYS A 1 289 ? -17.604 13.380 18.905 1.00 95.12 289 LYS A O 1
ATOM 2238 N N . VAL A 1 290 ? -16.919 11.332 18.280 1.00 96.25 290 VAL A N 1
ATOM 2239 C CA . VAL A 1 290 ? -15.476 11.589 18.356 1.00 96.25 290 VAL A CA 1
ATOM 2240 C C . VAL A 1 290 ? -14.810 11.130 17.068 1.00 96.25 290 VAL A C 1
ATOM 2242 O O . VAL A 1 290 ? -15.269 10.186 16.429 1.00 96.25 290 VAL A O 1
ATOM 2245 N N . LYS A 1 291 ? -13.729 11.794 16.664 1.00 95.44 291 LYS A N 1
ATOM 2246 C CA . LYS A 1 291 ? -12.946 11.422 15.485 1.00 95.44 291 LYS A CA 1
ATOM 2247 C C . LYS A 1 291 ? -11.587 10.901 15.915 1.00 95.44 291 LYS A C 1
ATOM 2249 O O . LYS A 1 291 ? -10.887 11.586 16.658 1.00 95.44 291 LYS A O 1
ATOM 2254 N N . ILE A 1 292 ? -11.220 9.720 15.426 1.00 94.69 292 ILE A N 1
ATOM 2255 C CA . ILE A 1 292 ? -9.830 9.266 15.434 1.00 94.69 292 ILE A CA 1
ATOM 2256 C C . ILE A 1 292 ? -9.154 9.898 14.225 1.00 94.69 292 ILE A C 1
ATOM 2258 O O . ILE A 1 292 ? -9.596 9.682 13.096 1.00 94.69 292 ILE A O 1
ATOM 2262 N N . ASN A 1 293 ? -8.111 10.680 14.473 1.00 93.88 293 ASN A N 1
ATOM 2263 C CA . ASN A 1 293 ? -7.272 11.292 13.452 1.00 93.88 293 ASN A CA 1
ATOM 2264 C C . ASN A 1 293 ? -5.983 10.479 13.352 1.00 93.88 293 ASN A C 1
ATOM 2266 O O . ASN A 1 293 ? -5.284 10.308 14.350 1.00 93.88 293 ASN A O 1
ATOM 2270 N N . VAL A 1 294 ? -5.689 9.975 12.161 1.00 93.06 294 VAL A N 1
ATOM 2271 C CA . VAL A 1 294 ? -4.506 9.163 11.888 1.00 93.06 294 VAL A CA 1
ATOM 2272 C C . VAL A 1 294 ? -3.542 9.988 11.051 1.00 93.06 294 VAL A C 1
ATOM 2274 O O . VAL A 1 294 ? -3.890 10.482 9.976 1.00 93.06 294 VAL A O 1
ATOM 2277 N N . SER A 1 295 ? -2.323 10.109 11.552 1.00 91.62 295 SER A N 1
ATOM 2278 C CA . SER A 1 295 ? -1.189 10.719 10.872 1.00 91.62 295 SER A CA 1
ATOM 2279 C C . SER A 1 295 ? -0.066 9.696 10.756 1.00 91.62 295 SER A C 1
ATOM 2281 O O . SER A 1 295 ? -0.004 8.742 11.530 1.00 91.62 295 SER A O 1
ATOM 2283 N N . ALA A 1 296 ? 0.837 9.902 9.807 1.00 89.81 296 ALA A N 1
ATOM 2284 C CA . ALA A 1 296 ? 2.024 9.076 9.657 1.00 89.81 296 ALA A CA 1
ATOM 2285 C C . ALA A 1 296 ? 3.277 9.935 9.538 1.00 89.81 296 ALA A C 1
ATOM 2287 O O . ALA A 1 296 ? 3.240 11.040 8.985 1.00 89.81 296 ALA A O 1
ATOM 2288 N N . LYS A 1 297 ? 4.390 9.423 10.055 1.00 87.12 297 LYS A N 1
ATOM 2289 C CA . LYS A 1 297 ? 5.709 10.011 9.851 1.00 87.12 297 LYS A CA 1
ATOM 2290 C C . LYS A 1 297 ? 6.257 9.524 8.509 1.00 87.12 297 LYS A C 1
ATOM 2292 O O . LYS A 1 297 ? 6.589 8.359 8.364 1.00 87.12 297 LYS A O 1
ATOM 2297 N N . ILE A 1 298 ? 6.332 10.421 7.530 1.00 81.38 298 ILE A N 1
ATOM 2298 C CA . ILE A 1 298 ? 6.873 10.147 6.193 1.00 81.38 298 ILE A CA 1
ATOM 2299 C C . ILE A 1 298 ? 8.001 11.153 5.961 1.00 81.38 298 ILE A C 1
ATOM 2301 O O . ILE A 1 298 ? 7.788 12.360 6.098 1.00 81.38 298 ILE A O 1
ATOM 2305 N N . ASP A 1 299 ? 9.208 10.664 5.676 1.00 79.31 299 ASP A N 1
ATOM 2306 C CA . ASP A 1 299 ? 10.409 11.487 5.455 1.00 79.31 299 ASP A CA 1
ATOM 2307 C C . ASP A 1 299 ? 10.697 12.465 6.610 1.00 79.31 299 ASP A C 1
ATOM 2309 O O . ASP A 1 299 ? 10.994 13.645 6.424 1.00 79.31 299 ASP A O 1
ATOM 2313 N N . GLY A 1 300 ? 10.519 11.993 7.849 1.00 79.75 300 GLY A N 1
ATOM 2314 C CA . GLY A 1 300 ? 10.745 12.786 9.061 1.00 79.75 300 GLY A CA 1
ATOM 2315 C C . GLY A 1 300 ? 9.654 13.816 9.387 1.00 79.75 300 GLY A C 1
ATOM 2316 O O . GLY A 1 300 ? 9.675 14.371 10.485 1.00 79.75 300 GLY A O 1
ATOM 2317 N N . LYS A 1 301 ? 8.674 14.036 8.501 1.00 86.25 301 LYS A N 1
ATOM 2318 C CA . LYS A 1 301 ? 7.545 14.955 8.715 1.00 86.25 301 LYS A CA 1
ATOM 2319 C C . LYS A 1 301 ? 6.268 14.184 9.042 1.00 86.25 301 LYS A C 1
ATOM 2321 O O . LYS A 1 301 ? 5.979 13.154 8.441 1.00 86.25 301 LYS A O 1
ATOM 2326 N N . VAL A 1 302 ? 5.475 14.699 9.981 1.00 87.75 302 VAL A N 1
ATOM 2327 C CA . VAL A 1 302 ? 4.155 14.134 10.300 1.00 87.75 302 VAL A CA 1
ATOM 2328 C C . VAL A 1 302 ? 3.139 14.676 9.300 1.00 87.75 302 VAL A C 1
ATOM 2330 O O . VAL A 1 302 ? 2.912 15.884 9.243 1.00 87.75 302 VAL A O 1
ATOM 2333 N N . LYS A 1 303 ? 2.528 13.787 8.515 1.00 88.06 303 LYS A N 1
ATOM 2334 C CA . LYS A 1 303 ? 1.480 14.127 7.548 1.00 88.06 303 LYS A CA 1
ATOM 2335 C C . LYS A 1 303 ? 0.144 13.506 7.974 1.00 88.06 303 LYS A C 1
ATOM 2337 O O . LYS A 1 303 ? 0.133 12.343 8.388 1.00 88.06 303 LYS A O 1
ATOM 2342 N N . PRO A 1 304 ? -0.979 14.243 7.891 1.00 89.31 304 PRO A N 1
ATOM 2343 C CA . PRO A 1 304 ? -2.298 13.673 8.135 1.00 89.31 304 PRO A CA 1
ATOM 2344 C C . PRO A 1 304 ? -2.647 12.679 7.022 1.00 89.31 304 PRO A C 1
ATOM 2346 O O . PRO A 1 304 ? -2.507 12.994 5.843 1.00 89.31 304 PRO A O 1
ATOM 2349 N N . ILE A 1 305 ? -3.106 11.487 7.403 1.00 87.25 305 ILE A N 1
ATOM 2350 C CA . ILE A 1 305 ? -3.521 10.431 6.468 1.00 87.25 305 ILE A CA 1
ATOM 2351 C C . ILE A 1 305 ? -5.039 10.420 6.322 1.00 87.25 305 ILE A C 1
ATOM 2353 O O . ILE A 1 305 ? -5.568 10.311 5.220 1.00 87.25 305 ILE A O 1
ATOM 2357 N N . GLY A 1 306 ? -5.760 10.551 7.435 1.00 88.31 306 GLY A N 1
ATOM 2358 C CA . GLY A 1 306 ? -7.213 10.560 7.411 1.00 88.31 306 GLY A CA 1
ATOM 2359 C C . GLY A 1 306 ? -7.836 10.610 8.795 1.00 88.31 306 GLY A C 1
ATOM 2360 O O . GLY A 1 306 ? -7.152 10.613 9.818 1.00 88.31 306 GLY A O 1
ATOM 2361 N N . ALA A 1 307 ? -9.164 10.643 8.823 1.00 91.25 307 ALA A N 1
ATOM 2362 C CA . ALA A 1 307 ? -9.926 10.628 10.060 1.00 91.25 307 ALA A CA 1
ATOM 2363 C C . ALA A 1 307 ? -11.165 9.739 9.938 1.00 91.25 307 ALA A C 1
ATOM 2365 O O . ALA A 1 307 ? -11.799 9.674 8.883 1.00 91.25 307 ALA A O 1
ATOM 2366 N N . LYS A 1 308 ? -11.543 9.084 11.039 1.00 92.00 308 LYS A N 1
ATOM 2367 C CA . LYS A 1 308 ? -12.760 8.269 11.126 1.00 92.00 308 LYS A CA 1
ATOM 2368 C C . LYS A 1 308 ? -13.600 8.676 12.331 1.00 92.00 308 LYS A C 1
ATOM 2370 O O . LYS A 1 308 ? -13.095 8.772 13.446 1.00 92.00 308 LYS A O 1
ATOM 2375 N N . GLU A 1 309 ? -14.890 8.909 12.098 1.00 94.19 309 GLU A N 1
ATOM 2376 C CA . GLU A 1 309 ? -15.855 9.247 13.147 1.00 94.19 309 GLU A CA 1
ATOM 2377 C C . GLU A 1 309 ? -16.424 7.989 13.819 1.00 94.19 309 GLU A C 1
ATOM 2379 O O . GLU A 1 309 ? -16.864 7.045 13.153 1.00 94.19 309 GLU A O 1
ATOM 2384 N N . PHE A 1 310 ? -16.465 8.023 15.148 1.00 95.81 310 PHE A N 1
ATOM 2385 C CA . PHE A 1 310 ? -17.045 7.023 16.032 1.00 95.81 310 PHE A CA 1
ATOM 2386 C C . PHE A 1 310 ? -18.117 7.665 16.911 1.00 95.81 310 PHE A C 1
ATOM 2388 O O . PHE A 1 310 ? -18.023 8.825 17.317 1.00 95.81 310 PHE A O 1
ATOM 2395 N N . ARG A 1 311 ? -19.158 6.894 17.215 1.00 95.56 311 ARG A N 1
ATOM 2396 C CA . ARG A 1 311 ? -20.228 7.294 18.134 1.00 95.56 311 ARG A CA 1
ATOM 2397 C C . ARG A 1 311 ? -19.861 6.843 19.539 1.00 95.56 311 ARG A C 1
ATOM 2399 O O . ARG A 1 311 ? -19.445 5.708 19.715 1.00 95.56 311 ARG A O 1
ATOM 2406 N N . VAL A 1 312 ? -20.069 7.685 20.536 1.00 95.25 312 VAL A N 1
ATOM 2407 C CA . VAL A 1 312 ? -19.861 7.324 21.937 1.00 95.25 312 VAL A CA 1
ATOM 2408 C C . VAL A 1 312 ? -21.209 7.028 22.577 1.00 95.25 312 VAL A C 1
ATOM 2410 O O . VAL A 1 312 ? -22.093 7.888 22.600 1.00 95.25 312 VAL A O 1
ATOM 2413 N N . LYS A 1 313 ? -21.378 5.800 23.071 1.00 92.38 313 LYS A N 1
ATOM 2414 C CA . LYS A 1 313 ? -22.611 5.318 23.699 1.00 92.38 313 LYS A CA 1
ATOM 2415 C C . LYS A 1 313 ? -22.370 4.884 25.144 1.00 92.38 313 LYS A C 1
ATOM 2417 O O . LYS A 1 313 ? -21.265 4.464 25.485 1.00 92.38 313 LYS A O 1
ATOM 2422 N N . PRO A 1 314 ? -23.394 4.963 26.010 1.00 89.44 314 PRO A N 1
ATOM 2423 C CA . PRO A 1 314 ? -23.322 4.300 27.299 1.00 89.44 314 PRO A CA 1
ATOM 2424 C C . PRO A 1 314 ? -23.265 2.792 27.085 1.00 89.44 314 PRO A C 1
ATOM 2426 O O . PRO A 1 314 ? -23.830 2.262 26.125 1.00 89.44 314 PRO A O 1
ATOM 2429 N N . VAL A 1 315 ? -22.582 2.114 28.000 1.00 89.19 315 VAL A N 1
ATOM 2430 C CA . VAL A 1 315 ? -22.709 0.667 28.151 1.00 89.19 315 VAL A CA 1
ATOM 2431 C C . VAL A 1 315 ? -24.205 0.353 28.371 1.00 89.19 315 VAL A C 1
ATOM 2433 O O . VAL A 1 315 ? -24.817 1.080 29.159 1.00 89.19 315 VAL A O 1
ATOM 2436 N N . PRO A 1 316 ? -24.804 -0.662 27.710 1.00 89.75 316 PRO A N 1
ATOM 2437 C CA . PRO A 1 316 ? -26.200 -1.068 27.927 1.00 89.75 316 PRO A CA 1
ATOM 2438 C C . PRO A 1 316 ? -26.517 -1.342 29.399 1.00 89.75 316 PRO A C 1
ATOM 2440 O O . PRO A 1 316 ? -25.601 -1.492 30.200 1.00 89.75 316 PRO A O 1
ATOM 2443 N N . ASP A 1 317 ? -27.789 -1.381 29.785 1.00 90.31 317 ASP A N 1
ATOM 2444 C CA . ASP A 1 317 ? -28.147 -1.717 31.166 1.00 90.31 317 ASP A CA 1
ATOM 2445 C C . ASP A 1 317 ? -28.032 -3.228 31.412 1.00 90.31 317 ASP A C 1
ATOM 2447 O O . ASP A 1 317 ? -28.430 -4.016 30.548 1.00 90.31 317 ASP A O 1
ATOM 2451 N N . PRO A 1 318 ? -27.481 -3.654 32.565 1.00 92.50 318 PRO A N 1
ATOM 2452 C CA . PRO A 1 318 ? -27.447 -5.062 32.919 1.00 92.50 318 PRO A CA 1
ATOM 2453 C C . PRO A 1 318 ? -28.850 -5.552 33.288 1.00 92.50 318 PRO A C 1
ATOM 2455 O O . PRO A 1 318 ? -29.748 -4.781 33.626 1.00 92.50 318 PRO A O 1
ATOM 2458 N N . VAL A 1 319 ? -29.024 -6.865 33.278 1.00 92.88 319 VAL A N 1
ATOM 2459 C CA . VAL A 1 319 ? -30.247 -7.525 33.726 1.00 92.88 319 VAL A CA 1
ATOM 2460 C C . VAL A 1 319 ? -30.031 -8.051 35.138 1.00 92.88 319 VAL A C 1
ATOM 2462 O O . VAL A 1 319 ? -29.016 -8.685 35.436 1.00 92.88 319 VAL A O 1
ATOM 2465 N N . ALA A 1 320 ? -30.982 -7.766 36.023 1.00 94.50 320 ALA A N 1
ATOM 2466 C CA . ALA A 1 320 ? -30.971 -8.289 37.376 1.00 94.50 320 ALA A CA 1
ATOM 2467 C C . ALA A 1 320 ? -31.433 -9.756 37.373 1.00 94.50 320 ALA A C 1
ATOM 2469 O O . ALA A 1 320 ? -32.387 -10.122 36.687 1.00 94.50 320 ALA A O 1
ATOM 2470 N N . THR A 1 321 ? -30.761 -10.602 38.147 1.00 93.38 321 THR A N 1
ATOM 2471 C CA . THR A 1 321 ? -31.045 -12.035 38.234 1.00 93.38 321 THR A CA 1
ATOM 2472 C C . THR A 1 321 ? -30.937 -12.529 39.669 1.00 93.38 321 THR A C 1
ATOM 2474 O O . THR A 1 321 ? -30.131 -12.038 40.456 1.00 93.38 321 THR A O 1
ATOM 2477 N N . ILE A 1 322 ? -31.733 -13.539 40.012 1.00 93.00 322 ILE A N 1
ATOM 2478 C CA . ILE A 1 322 ? -31.608 -14.286 41.268 1.00 93.00 322 ILE A CA 1
ATOM 2479 C C . ILE A 1 322 ? -31.454 -15.751 40.889 1.00 93.00 322 ILE A C 1
ATOM 2481 O O . ILE A 1 322 ? -32.264 -16.271 40.126 1.00 93.00 322 ILE A O 1
ATOM 2485 N N . TRP A 1 323 ? -30.399 -16.418 41.371 1.00 88.81 323 TRP A N 1
ATOM 2486 C CA . TRP A 1 323 ? -30.046 -17.774 40.915 1.00 88.81 323 TRP A CA 1
ATOM 2487 C C . TRP A 1 323 ? -29.871 -17.886 39.386 1.00 88.81 323 TRP A C 1
ATOM 2489 O O . TRP A 1 323 ? -30.149 -18.925 38.794 1.00 88.81 323 TRP A O 1
ATOM 2499 N N . GLY A 1 324 ? -29.433 -16.806 38.730 1.00 88.75 324 GLY A N 1
ATOM 2500 C CA . GLY A 1 324 ? -29.308 -16.749 37.269 1.00 88.75 324 GLY A CA 1
ATOM 2501 C C . GLY A 1 324 ? -30.640 -16.677 36.512 1.00 88.75 324 GLY A C 1
ATOM 2502 O O . GLY A 1 324 ? -30.633 -16.728 35.286 1.00 88.75 324 GLY A O 1
ATOM 2503 N N . LEU A 1 325 ? -31.771 -16.541 37.212 1.00 91.56 325 LEU A N 1
ATOM 2504 C CA . LEU A 1 325 ? -33.093 -16.384 36.612 1.00 91.56 325 LEU A CA 1
ATOM 2505 C C . LEU A 1 325 ? -33.491 -14.906 36.565 1.00 91.56 325 LEU A C 1
ATOM 2507 O O . LEU A 1 325 ? -33.367 -14.191 37.560 1.00 91.56 325 LEU A O 1
ATOM 2511 N N . GLU A 1 326 ? -34.029 -14.478 35.423 1.00 92.25 326 GLU A N 1
ATOM 2512 C CA . GLU A 1 326 ? -34.574 -13.130 35.172 1.00 92.25 326 GLU A CA 1
ATOM 2513 C C . GLU A 1 326 ? -36.042 -12.997 35.652 1.00 92.25 326 GLU A C 1
ATOM 2515 O O . GLU A 1 326 ? -36.733 -12.032 35.333 1.00 92.25 326 GLU A O 1
ATOM 2520 N N . GLY A 1 327 ? -36.542 -13.986 36.403 1.00 91.31 327 GLY A N 1
ATOM 2521 C CA . GLY A 1 327 ? -37.929 -14.098 36.858 1.00 91.31 327 GLY A CA 1
ATOM 2522 C C . GLY A 1 327 ? -38.577 -15.421 36.446 1.00 91.31 327 GLY A C 1
ATOM 2523 O O . GLY A 1 327 ? -37.918 -16.333 35.947 1.00 91.31 327 GLY A O 1
ATOM 2524 N N . GLY A 1 328 ? -39.889 -15.528 36.653 1.00 93.62 328 GLY A N 1
ATOM 2525 C CA . GLY A 1 328 ? -40.684 -16.696 36.275 1.00 93.62 328 GLY A CA 1
ATOM 2526 C C . GLY A 1 328 ? -40.927 -17.686 37.424 1.00 93.62 328 GLY A C 1
ATOM 2527 O O . GLY A 1 328 ? -40.921 -17.298 38.595 1.00 93.62 328 GLY A O 1
ATOM 2528 N N . PRO A 1 329 ? -41.253 -18.952 37.118 1.00 93.50 329 PRO A N 1
ATOM 2529 C CA . PRO A 1 329 ? -41.556 -19.946 38.140 1.00 93.50 329 PRO A CA 1
ATOM 2530 C C . PRO A 1 329 ? -40.308 -20.345 38.938 1.00 93.50 329 PRO A C 1
ATOM 2532 O O . PRO A 1 329 ? -39.261 -20.618 38.358 1.00 93.50 329 PRO A O 1
ATOM 2535 N N . ILE A 1 330 ? -40.421 -20.411 40.266 1.00 94.62 330 ILE A N 1
ATOM 2536 C CA . ILE A 1 330 ? -39.331 -20.839 41.158 1.00 94.62 330 ILE A CA 1
ATOM 2537 C C . ILE A 1 330 ? -39.887 -21.613 42.356 1.00 94.62 330 ILE A C 1
ATOM 2539 O O . ILE A 1 330 ? -40.988 -21.333 42.825 1.00 94.62 330 ILE A O 1
ATOM 2543 N N . SER A 1 331 ? -39.136 -22.577 42.889 1.00 93.81 331 SER A N 1
ATOM 2544 C CA . SER A 1 331 ? -39.529 -23.240 44.140 1.00 93.81 331 SER A CA 1
ATOM 2545 C C . SER A 1 331 ? -39.267 -22.336 45.350 1.00 93.81 331 SER A C 1
ATOM 2547 O O . SER A 1 331 ? -38.289 -21.581 45.387 1.00 93.81 331 SER A O 1
ATOM 2549 N N . ALA A 1 332 ? -40.100 -22.444 46.391 1.00 91.25 332 ALA A N 1
ATOM 2550 C CA . ALA A 1 332 ? -39.897 -21.682 47.627 1.00 91.25 332 ALA A CA 1
ATOM 2551 C C . ALA A 1 332 ? -38.529 -21.973 48.273 1.00 91.25 332 ALA A C 1
ATOM 2553 O O . ALA A 1 332 ? -37.898 -21.069 48.817 1.00 91.25 332 ALA A O 1
ATOM 2554 N N . ALA A 1 333 ? -38.056 -23.222 48.191 1.00 91.06 333 ALA A N 1
ATOM 2555 C CA . ALA A 1 333 ? -36.756 -23.631 48.717 1.00 91.06 333 ALA A CA 1
ATOM 2556 C C . ALA A 1 333 ? -35.596 -22.946 47.976 1.00 91.06 333 ALA A C 1
ATOM 2558 O O . ALA A 1 333 ? -34.689 -22.417 48.618 1.00 91.06 333 ALA A O 1
ATOM 2559 N N . GLN A 1 334 ? -35.650 -22.892 46.641 1.00 91.75 334 GLN A N 1
ATOM 2560 C CA . GLN A 1 334 ? -34.617 -22.248 45.828 1.00 91.75 334 GLN A CA 1
ATOM 2561 C C . GLN A 1 334 ? -34.572 -20.736 46.069 1.00 91.75 334 GLN A C 1
ATOM 2563 O O . GLN A 1 334 ? -33.491 -20.180 46.264 1.00 91.75 334 GLN A O 1
ATOM 2568 N N . LEU A 1 335 ? -35.736 -20.078 46.143 1.00 90.50 335 LEU A N 1
ATOM 2569 C CA . LEU A 1 335 ? -35.796 -18.647 46.440 1.00 90.50 335 LEU A CA 1
ATOM 2570 C C . LEU A 1 335 ? -35.276 -18.341 47.856 1.00 90.50 335 LEU A C 1
ATOM 2572 O O . LEU A 1 335 ? -34.481 -17.422 48.027 1.00 90.50 335 LEU A O 1
ATOM 2576 N N . LYS A 1 336 ? -35.621 -19.161 48.861 1.00 90.56 336 LYS A N 1
ATOM 2577 C CA . LYS A 1 336 ? -35.086 -19.047 50.234 1.00 90.56 336 LYS A CA 1
ATOM 2578 C C . LYS A 1 336 ? -33.573 -19.274 50.316 1.00 90.56 336 LYS A C 1
ATOM 2580 O O . LYS A 1 336 ? -32.916 -18.672 51.163 1.00 90.56 336 LYS A O 1
ATOM 2585 N N . ALA A 1 337 ? -33.025 -20.124 49.448 1.00 90.56 337 ALA A N 1
ATOM 2586 C CA . ALA A 1 337 ? -31.593 -20.396 49.365 1.00 90.56 337 ALA A CA 1
ATOM 2587 C C . ALA A 1 337 ? -30.802 -19.297 48.630 1.00 90.56 337 ALA A C 1
ATOM 2589 O O . ALA A 1 337 ? -29.569 -19.313 48.661 1.00 90.56 337 ALA A O 1
ATOM 2590 N N . ALA A 1 338 ? -31.478 -18.348 47.969 1.00 90.38 338 ALA A N 1
ATOM 2591 C CA . ALA A 1 338 ? -30.830 -17.229 47.292 1.00 90.38 338 ALA A CA 1
ATOM 2592 C C . ALA A 1 338 ? -30.007 -16.386 48.272 1.00 90.38 338 ALA A C 1
ATOM 2594 O O . ALA A 1 338 ? -30.497 -15.940 49.313 1.00 90.38 338 ALA A O 1
ATOM 2595 N N . LYS A 1 339 ? -28.734 -16.165 47.932 1.00 90.81 339 LYS A N 1
ATOM 2596 C CA . LYS A 1 339 ? -27.807 -15.381 48.758 1.00 90.81 339 LYS A CA 1
ATOM 2597 C C . LYS A 1 339 ? -27.791 -13.908 48.366 1.00 90.81 339 LYS A C 1
ATOM 2599 O O . LYS A 1 339 ? -27.686 -13.063 49.253 1.00 90.81 339 LYS A O 1
ATOM 2604 N N . ASN A 1 340 ? -27.899 -13.617 47.075 1.00 93.50 340 ASN A N 1
ATOM 2605 C CA . ASN A 1 340 ? -27.724 -12.294 46.491 1.00 93.50 340 ASN A CA 1
ATOM 2606 C C . ASN A 1 340 ? -28.530 -12.137 45.189 1.00 93.50 340 ASN A C 1
ATOM 2608 O O . ASN A 1 340 ? -28.926 -13.125 44.566 1.00 93.50 340 ASN A O 1
ATOM 2612 N N . ILE A 1 341 ? -28.756 -10.883 44.808 1.00 93.69 341 ILE A N 1
ATOM 2613 C CA . ILE A 1 341 ? -29.238 -10.441 43.502 1.00 93.69 341 ILE A CA 1
ATOM 2614 C C . ILE A 1 341 ? -28.013 -10.059 42.670 1.00 93.69 341 ILE A C 1
ATOM 2616 O O . ILE A 1 341 ? -27.168 -9.288 43.117 1.00 93.69 341 ILE A O 1
ATOM 2620 N N . GLU A 1 342 ? -27.907 -10.592 41.460 1.00 93.56 342 GLU A N 1
ATOM 2621 C CA . GLU A 1 342 ? -26.779 -10.361 40.558 1.00 93.56 342 GLU A CA 1
ATOM 2622 C C . GLU A 1 342 ? -27.205 -9.474 39.389 1.00 93.56 342 GLU A C 1
ATOM 2624 O O . GLU A 1 342 ? -28.248 -9.710 38.786 1.00 93.56 342 GLU A O 1
ATOM 2629 N N . ALA A 1 343 ? -26.383 -8.491 39.020 1.00 93.31 343 ALA A N 1
ATOM 2630 C CA . ALA A 1 343 ? -26.569 -7.701 37.806 1.00 93.31 343 ALA A CA 1
ATOM 2631 C C . ALA A 1 343 ? -25.613 -8.214 36.721 1.00 93.31 343 ALA A C 1
ATOM 2633 O O . ALA A 1 343 ? -24.395 -8.082 36.850 1.00 93.31 343 ALA A O 1
ATOM 2634 N N . LYS A 1 344 ? -26.152 -8.823 35.659 1.00 89.50 344 LYS A N 1
ATOM 2635 C CA . LYS A 1 344 ? -25.362 -9.431 34.580 1.00 89.50 344 LYS A CA 1
ATOM 2636 C C . LYS A 1 344 ? -25.699 -8.847 33.222 1.00 89.50 344 LYS A C 1
ATOM 2638 O O . LYS A 1 344 ? -26.853 -8.579 32.906 1.00 89.50 344 LYS A O 1
ATOM 2643 N N . MET A 1 345 ? -24.672 -8.701 32.398 1.00 89.38 345 MET A N 1
ATOM 2644 C CA . MET A 1 345 ? -24.829 -8.327 31.001 1.00 89.38 345 MET A CA 1
ATOM 2645 C C . MET A 1 345 ? -25.162 -9.537 30.145 1.00 89.38 345 MET A C 1
ATOM 2647 O O . MET A 1 345 ? -24.506 -10.572 30.237 1.00 89.38 345 MET A O 1
ATOM 2651 N N . LYS A 1 346 ? -26.156 -9.384 29.274 1.00 85.06 346 LYS A N 1
ATOM 2652 C CA . LYS A 1 346 ? -26.538 -10.395 28.290 1.00 85.06 346 LYS A CA 1
ATOM 2653 C C . LYS A 1 346 ? -26.123 -9.918 26.905 1.00 85.06 346 LYS A C 1
ATOM 2655 O O . LYS A 1 346 ? -26.454 -8.797 26.530 1.00 85.06 346 LYS A O 1
ATOM 2660 N N . ASN A 1 347 ? -25.442 -10.778 26.146 1.00 85.44 347 ASN A N 1
ATOM 2661 C CA . ASN A 1 347 ? -25.005 -10.504 24.771 1.00 85.44 347 ASN A CA 1
ATOM 2662 C C . ASN A 1 347 ? -24.159 -9.222 24.640 1.00 85.44 347 ASN A C 1
ATOM 2664 O O . ASN A 1 347 ? -24.415 -8.396 23.765 1.00 85.44 347 ASN A O 1
ATOM 2668 N N . PHE A 1 348 ? -23.184 -9.038 25.533 1.00 88.69 348 PHE A N 1
ATOM 2669 C CA . PHE A 1 348 ? -22.281 -7.891 25.502 1.00 88.69 348 PHE A CA 1
ATOM 2670 C C . PHE A 1 348 ? -20.826 -8.351 25.440 1.00 88.69 348 PHE A C 1
ATOM 2672 O O . PHE A 1 348 ? -20.428 -9.221 26.209 1.00 88.69 348 PHE A O 1
ATOM 2679 N N . ASP A 1 349 ? -20.050 -7.760 24.531 1.00 86.62 349 ASP A N 1
ATOM 2680 C CA . ASP A 1 349 ? -18.690 -8.215 24.205 1.00 86.62 349 ASP A CA 1
ATOM 2681 C C . ASP A 1 349 ? -17.636 -7.838 25.260 1.00 86.62 349 ASP A C 1
ATOM 2683 O O . ASP A 1 349 ? -16.520 -8.352 25.233 1.00 86.62 349 ASP A O 1
ATOM 2687 N N . PHE A 1 350 ? -17.968 -6.946 26.200 1.00 85.75 350 PHE A N 1
ATOM 2688 C CA . PHE A 1 350 ? -17.072 -6.567 27.292 1.00 85.75 350 PHE A CA 1
ATOM 2689 C C . PHE A 1 350 ? -17.436 -7.312 28.575 1.00 85.75 350 PHE A C 1
ATOM 2691 O O . PHE A 1 350 ? -18.591 -7.291 29.010 1.00 85.75 350 PHE A O 1
ATOM 2698 N N . ASP A 1 351 ? -16.428 -7.881 29.233 1.00 84.62 351 ASP A N 1
ATOM 2699 C CA . ASP A 1 351 ? -16.569 -8.467 30.565 1.00 84.62 351 ASP A CA 1
ATOM 2700 C C . ASP A 1 351 ? -16.631 -7.358 31.628 1.00 84.62 351 ASP A C 1
ATOM 2702 O O . ASP A 1 351 ? -15.612 -6.826 32.076 1.00 84.62 351 ASP A O 1
ATOM 2706 N N . LEU A 1 352 ? -17.853 -6.954 31.985 1.00 87.06 352 LEU A N 1
ATOM 2707 C CA . LEU A 1 352 ? -18.113 -5.902 32.964 1.00 87.06 352 LEU A CA 1
ATOM 2708 C C . LEU A 1 352 ? -18.819 -6.456 34.194 1.00 87.06 352 LEU A C 1
ATOM 2710 O O . LEU A 1 352 ? -19.828 -7.156 34.101 1.00 87.06 352 LEU A O 1
ATOM 2714 N N . LYS A 1 353 ? -18.329 -6.045 35.364 1.00 87.50 353 LYS A N 1
ATOM 2715 C CA . LYS A 1 353 ? -18.926 -6.384 36.656 1.00 87.50 353 LYS A CA 1
ATOM 2716 C C . LYS A 1 353 ? -19.806 -5.240 37.137 1.00 87.50 353 LYS A C 1
ATOM 2718 O O . LYS A 1 353 ? -19.326 -4.122 37.305 1.00 87.50 353 LYS A O 1
ATOM 2723 N N . PHE A 1 354 ? -21.079 -5.542 37.369 1.00 91.00 354 PHE A N 1
ATOM 2724 C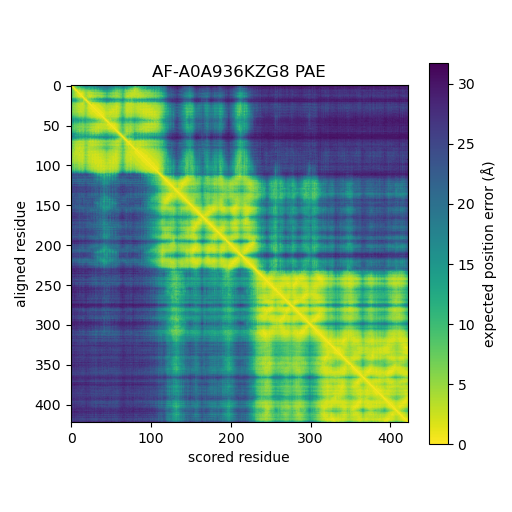 CA . PHE A 1 354 ? -22.033 -4.632 37.990 1.00 91.00 354 PHE A CA 1
ATOM 2725 C C . PHE A 1 354 ? -22.333 -5.099 39.409 1.00 91.00 354 PHE A C 1
ATOM 2727 O O . PHE A 1 354 ? -22.580 -6.283 39.641 1.00 91.00 354 PHE A O 1
ATOM 2734 N N . SER A 1 355 ? -22.345 -4.155 40.344 1.00 92.38 355 SER A N 1
ATOM 2735 C CA . SER A 1 355 ? -22.666 -4.415 41.746 1.00 92.38 355 SER A CA 1
ATOM 2736 C C . SER A 1 355 ? -24.033 -3.832 42.069 1.00 92.38 355 SER A C 1
ATOM 2738 O O . SER A 1 355 ? -24.259 -2.640 41.854 1.00 92.38 355 SER A O 1
ATOM 2740 N N . VAL A 1 356 ? -24.945 -4.659 42.584 1.00 94.81 356 VAL A N 1
ATOM 2741 C CA . VAL A 1 356 ? -26.247 -4.197 43.086 1.00 94.81 356 VAL A CA 1
ATOM 2742 C C . VAL A 1 356 ? -26.027 -3.434 44.395 1.00 94.81 356 VAL A C 1
ATOM 2744 O O . VAL A 1 356 ? -25.330 -3.910 45.287 1.00 94.81 356 VAL A O 1
ATOM 2747 N N . THR A 1 357 ? -26.591 -2.233 44.496 1.00 95.12 357 THR A N 1
ATOM 2748 C CA . THR A 1 357 ? -26.444 -1.332 45.646 1.00 95.12 357 THR A CA 1
ATOM 2749 C C . THR A 1 357 ? -27.686 -1.284 46.521 1.00 95.12 357 THR A C 1
ATOM 2751 O O . THR A 1 357 ? -27.565 -1.090 47.723 1.00 95.12 357 THR A O 1
ATOM 2754 N N . SER A 1 358 ? -28.878 -1.467 45.955 1.00 95.31 358 SER A N 1
ATOM 2755 C CA . SER A 1 358 ? -30.113 -1.566 46.733 1.00 95.31 358 SER A CA 1
ATOM 2756 C C . SER A 1 358 ? -31.213 -2.250 45.942 1.00 95.31 358 SER A C 1
ATOM 2758 O O . SER A 1 358 ? -31.175 -2.263 44.714 1.00 95.31 358 SER A O 1
ATOM 2760 N N . TYR A 1 359 ? -32.228 -2.749 46.634 1.00 96.50 359 TYR A N 1
ATOM 2761 C CA . TYR A 1 359 ? -33.460 -3.244 46.024 1.00 96.50 359 TYR A CA 1
ATOM 2762 C C . TYR A 1 359 ? -34.612 -3.198 47.033 1.00 96.50 359 TYR A C 1
ATOM 2764 O O . TYR A 1 359 ? -34.396 -3.062 48.242 1.00 96.50 359 TYR A O 1
ATOM 2772 N N . ILE A 1 360 ? -35.839 -3.346 46.545 1.00 95.56 360 ILE A N 1
ATOM 2773 C CA . ILE A 1 360 ? -37.045 -3.540 47.351 1.00 95.56 360 ILE A CA 1
ATOM 2774 C C . ILE A 1 360 ? -37.647 -4.882 46.949 1.00 95.56 360 ILE A C 1
ATOM 2776 O O . ILE A 1 360 ? -37.829 -5.156 45.768 1.00 95.56 360 ILE A O 1
ATOM 2780 N N . ALA A 1 361 ? -37.908 -5.748 47.921 1.00 95.38 361 ALA A N 1
ATOM 2781 C CA . ALA A 1 361 ? -38.649 -6.980 47.704 1.00 95.38 361 ALA A CA 1
ATOM 2782 C C . ALA A 1 361 ? -40.065 -6.810 48.246 1.00 95.38 361 ALA A C 1
ATOM 2784 O O . ALA A 1 361 ? -40.225 -6.451 49.414 1.00 95.38 361 ALA A O 1
ATOM 2785 N N . SER A 1 362 ? -41.069 -7.110 47.431 1.00 94.31 362 SER A N 1
ATOM 2786 C CA . SER A 1 362 ? -42.472 -6.968 47.797 1.00 94.31 362 SER A CA 1
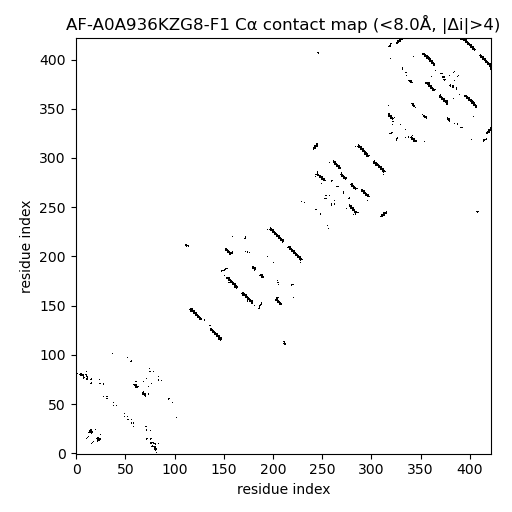ATOM 2787 C C . SER A 1 362 ? -43.273 -8.233 47.498 1.00 94.31 362 SER A C 1
ATOM 2789 O O . SER A 1 362 ? -43.009 -8.991 46.558 1.00 94.31 362 SER A O 1
ATOM 2791 N N . THR A 1 363 ? -44.251 -8.528 48.350 1.00 93.94 363 THR A N 1
ATOM 2792 C CA . THR A 1 363 ? -45.213 -9.613 48.124 1.00 93.94 363 THR A CA 1
ATOM 2793 C C . THR A 1 363 ? -46.567 -9.261 48.729 1.00 93.94 363 THR A C 1
ATOM 2795 O O . THR A 1 363 ? -46.665 -8.416 49.617 1.00 93.94 363 THR A O 1
ATOM 2798 N N . LYS A 1 364 ? -47.630 -9.905 48.243 1.00 91.50 364 LYS A N 1
ATOM 2799 C CA . LYS A 1 364 ? -48.985 -9.730 48.773 1.00 91.50 364 LYS A CA 1
ATOM 2800 C C . LYS A 1 364 ? -49.244 -10.750 49.884 1.00 91.50 364 LYS A C 1
ATOM 2802 O O . LYS A 1 364 ? -49.048 -11.945 49.666 1.00 91.50 364 LYS A O 1
ATOM 2807 N N . VAL A 1 365 ? -49.719 -10.282 51.038 1.00 87.31 365 VAL A N 1
ATOM 2808 C CA . VAL A 1 365 ? -50.144 -11.107 52.180 1.00 87.31 365 VAL A CA 1
ATOM 2809 C C . VAL A 1 365 ? -51.532 -10.647 52.618 1.00 87.31 365 VAL A C 1
ATOM 2811 O O . VAL A 1 365 ? -51.709 -9.515 53.064 1.00 87.31 365 VAL A O 1
ATOM 2814 N N . GLY A 1 366 ? -52.538 -11.510 52.455 1.00 85.44 366 GLY A N 1
ATOM 2815 C CA . GLY A 1 366 ? -53.938 -11.090 52.578 1.00 85.44 366 GLY A CA 1
ATOM 2816 C C . GLY A 1 366 ? -54.260 -10.010 51.542 1.00 85.44 366 GLY A C 1
ATOM 2817 O O . GLY A 1 366 ? -53.962 -10.197 50.364 1.00 85.44 366 GLY A O 1
ATOM 2818 N N . ASP A 1 367 ? -54.808 -8.876 51.978 1.00 86.69 367 ASP A N 1
ATOM 2819 C CA . ASP A 1 367 ? -55.105 -7.720 51.117 1.00 86.69 367 ASP A CA 1
ATOM 2820 C C . ASP A 1 367 ? -54.012 -6.643 51.096 1.00 86.69 367 ASP A C 1
ATOM 2822 O O . ASP A 1 367 ? -54.103 -5.691 50.323 1.00 86.69 367 ASP A O 1
ATOM 2826 N N . TYR A 1 368 ? -52.946 -6.817 51.879 1.00 88.62 368 TYR A N 1
ATOM 2827 C CA . TYR A 1 368 ? -51.862 -5.847 51.995 1.00 88.62 368 TYR A CA 1
ATOM 2828 C C . TYR A 1 368 ? -50.643 -6.258 51.162 1.00 88.62 368 TYR A C 1
ATOM 2830 O O . TYR A 1 368 ? -50.353 -7.445 50.980 1.00 88.62 368 TYR A O 1
ATOM 2838 N N . VAL A 1 369 ? -49.911 -5.261 50.665 1.00 90.75 369 VAL A N 1
ATOM 2839 C CA . VAL A 1 369 ? -48.567 -5.442 50.104 1.00 90.75 369 VAL A CA 1
ATOM 2840 C C . VAL A 1 369 ? -47.567 -5.154 51.212 1.00 90.75 369 VAL A C 1
ATOM 2842 O O . VAL A 1 369 ? -47.688 -4.153 51.917 1.00 90.75 369 VAL A O 1
ATOM 2845 N N . ILE A 1 370 ? -46.619 -6.064 51.393 1.00 92.75 370 ILE A N 1
ATOM 2846 C CA . ILE A 1 370 ? -45.518 -5.899 52.333 1.00 92.75 370 ILE A CA 1
ATOM 2847 C C . ILE A 1 370 ? -44.220 -5.699 51.565 1.00 92.75 370 ILE A C 1
ATOM 2849 O O . ILE A 1 370 ? -43.918 -6.476 50.658 1.00 92.75 370 ILE A O 1
ATOM 2853 N N . ASP A 1 371 ? -43.443 -4.706 51.992 1.00 94.12 371 ASP A N 1
ATOM 2854 C CA . ASP A 1 371 ? -42.172 -4.340 51.376 1.00 94.12 371 ASP A CA 1
ATOM 2855 C C . ASP A 1 371 ? -41.021 -4.560 52.358 1.00 94.12 371 ASP A C 1
ATOM 2857 O O . ASP A 1 371 ? -41.110 -4.273 53.558 1.00 94.12 371 ASP A O 1
ATOM 2861 N N . ALA A 1 372 ? -39.902 -5.047 51.839 1.00 94.62 372 ALA A N 1
ATOM 2862 C CA . ALA A 1 372 ? -38.652 -5.165 52.566 1.00 94.62 372 ALA A CA 1
ATOM 2863 C C . ALA A 1 372 ? -37.511 -4.610 51.718 1.00 94.62 372 ALA A C 1
ATOM 2865 O O . ALA A 1 372 ? -37.283 -5.044 50.589 1.00 94.62 372 ALA A O 1
ATOM 2866 N N . LYS A 1 373 ? -36.764 -3.660 52.280 1.00 93.62 373 LYS A N 1
ATOM 2867 C CA . LYS A 1 373 ? -35.602 -3.078 51.613 1.00 93.62 373 LYS A CA 1
ATOM 2868 C C . LYS A 1 373 ? -34.366 -3.958 51.813 1.00 93.62 373 LYS A C 1
ATOM 2870 O O . LYS A 1 373 ? -34.112 -4.477 52.905 1.00 93.62 373 LYS A O 1
ATOM 2875 N N . GLY A 1 374 ? -33.584 -4.097 50.753 1.00 93.06 374 GLY A N 1
ATOM 2876 C CA . GLY A 1 374 ? -32.226 -4.612 50.789 1.00 93.06 374 GLY A CA 1
ATOM 2877 C C . GLY A 1 374 ? -31.208 -3.501 50.581 1.00 93.06 374 GLY A C 1
ATOM 2878 O O . GLY A 1 374 ? -31.384 -2.649 49.706 1.00 93.06 374 GLY A O 1
ATOM 2879 N N . ASP A 1 375 ? -30.154 -3.526 51.393 1.00 91.81 375 ASP A N 1
ATOM 2880 C CA . ASP A 1 375 ? -28.957 -2.710 51.204 1.00 91.81 375 ASP A CA 1
ATOM 2881 C C . ASP A 1 375 ? -27.831 -3.609 50.678 1.00 91.81 375 ASP A C 1
ATOM 2883 O O . ASP A 1 375 ? -27.546 -4.664 51.254 1.00 91.81 375 ASP A O 1
ATOM 2887 N N . GLY A 1 376 ? -27.247 -3.227 49.546 1.00 92.38 376 GLY A N 1
ATOM 2888 C CA . GLY A 1 376 ? -26.335 -4.053 48.762 1.00 92.38 376 GLY A CA 1
ATOM 2889 C C . GLY A 1 376 ? -27.016 -5.149 47.934 1.00 92.38 376 GLY A C 1
ATOM 2890 O O . GLY A 1 376 ? -28.223 -5.144 47.685 1.00 92.38 376 GLY A O 1
ATOM 2891 N N . ASP A 1 377 ? -26.208 -6.104 47.483 1.00 92.69 377 ASP A N 1
ATOM 2892 C CA . ASP A 1 377 ? -26.607 -7.213 46.617 1.00 92.69 377 ASP A CA 1
ATOM 2893 C C . ASP A 1 377 ? -27.178 -8.405 47.396 1.00 92.69 377 ASP A C 1
ATOM 2895 O O . ASP A 1 377 ? -27.937 -9.206 46.855 1.00 92.69 377 ASP A O 1
ATOM 2899 N N . ARG A 1 378 ? -26.833 -8.548 48.677 1.00 94.06 378 ARG A N 1
ATOM 2900 C CA . ARG A 1 378 ? -27.238 -9.691 49.504 1.00 94.06 378 ARG A CA 1
ATOM 2901 C C . ARG A 1 378 ? -28.722 -9.645 49.853 1.00 94.06 378 ARG A C 1
ATOM 2903 O O . ARG A 1 378 ? -29.287 -8.594 50.151 1.00 94.06 378 ARG A O 1
ATOM 2910 N N . ILE A 1 379 ? -29.340 -10.824 49.931 1.00 92.88 379 ILE A N 1
ATOM 2911 C CA . ILE A 1 379 ? -30.693 -10.971 50.473 1.00 92.88 379 ILE A CA 1
ATOM 2912 C C . ILE A 1 379 ? -30.678 -10.629 51.970 1.00 92.88 379 ILE A C 1
ATOM 2914 O O . ILE A 1 379 ? -30.096 -11.374 52.770 1.00 92.88 379 ILE A O 1
ATOM 2918 N N . SER A 1 380 ? -31.309 -9.508 52.340 1.00 92.62 380 SER A N 1
ATOM 2919 C CA . SER A 1 380 ? -31.298 -8.974 53.705 1.00 92.62 380 SER A CA 1
ATOM 2920 C C . SER A 1 380 ? -32.087 -9.865 54.670 1.00 92.62 380 SER A C 1
ATOM 2922 O O . SER A 1 380 ? -32.949 -10.652 54.266 1.00 92.62 380 SER A O 1
ATOM 2924 N N . SER A 1 381 ? -31.794 -9.760 55.969 1.00 90.50 381 SER A N 1
ATOM 2925 C CA . SER A 1 381 ? -32.568 -10.449 57.010 1.00 90.50 381 SER A CA 1
ATOM 2926 C C . SER A 1 381 ? -34.045 -10.071 56.947 1.00 90.50 381 SER A C 1
ATOM 2928 O O . SER A 1 381 ? -34.893 -10.950 57.054 1.00 90.50 381 SER A O 1
ATOM 2930 N N . ASP A 1 382 ? -34.338 -8.797 56.691 1.00 91.44 382 ASP A N 1
ATOM 2931 C CA . ASP A 1 382 ? -35.693 -8.268 56.555 1.00 91.44 382 ASP A CA 1
ATOM 2932 C C . ASP A 1 382 ? -36.447 -8.908 55.395 1.00 91.44 382 ASP A C 1
ATOM 2934 O O . ASP A 1 382 ? -37.601 -9.295 55.548 1.00 91.44 382 ASP A O 1
ATOM 2938 N N . VAL A 1 383 ? -35.794 -9.098 54.248 1.00 92.12 383 VAL A N 1
ATOM 2939 C CA . VAL A 1 383 ? -36.402 -9.792 53.105 1.00 92.12 383 VAL A CA 1
ATOM 2940 C C . VAL A 1 383 ? -36.688 -11.250 53.465 1.00 92.12 383 VAL A C 1
ATOM 2942 O O . VAL A 1 383 ? -37.758 -11.773 53.156 1.00 92.12 383 VAL A O 1
ATOM 2945 N N . LYS A 1 384 ? -35.783 -11.914 54.192 1.00 90.62 384 LYS A N 1
ATOM 2946 C CA . LYS A 1 384 ? -35.996 -13.304 54.624 1.00 90.62 384 LYS A CA 1
ATOM 2947 C C . LYS A 1 384 ? -37.158 -13.438 55.608 1.00 90.62 384 LYS A C 1
ATOM 2949 O O . LYS A 1 384 ? -37.963 -14.359 55.480 1.00 90.62 384 LYS A O 1
ATOM 2954 N N . THR A 1 385 ? -37.251 -12.542 56.586 1.00 89.25 385 THR A N 1
ATOM 2955 C CA . THR A 1 385 ? -38.252 -12.627 57.657 1.00 89.25 385 THR A CA 1
ATOM 2956 C C . THR A 1 385 ? -39.607 -12.082 57.235 1.00 89.25 385 THR A C 1
ATOM 2958 O O . THR A 1 385 ? -40.612 -12.699 57.573 1.00 89.25 385 THR A O 1
ATOM 2961 N N . LYS A 1 386 ? -39.664 -10.980 56.480 1.00 89.25 386 LYS A N 1
ATOM 2962 C CA . LYS A 1 386 ? -40.922 -10.347 56.055 1.00 89.25 386 LYS A CA 1
ATOM 2963 C C . LYS A 1 386 ? -41.469 -10.962 54.773 1.00 89.25 386 LYS A C 1
ATOM 2965 O O . LYS A 1 386 ? -42.656 -11.237 54.710 1.00 89.25 386 LYS A O 1
ATOM 2970 N N . ILE A 1 387 ? -40.621 -11.231 53.778 1.00 91.94 387 ILE A N 1
ATOM 2971 C CA . ILE A 1 387 ? -41.068 -11.703 52.457 1.00 91.94 387 ILE A CA 1
ATOM 2972 C C . ILE A 1 387 ? -40.966 -13.226 52.357 1.00 91.94 387 ILE A C 1
ATOM 2974 O O . ILE A 1 387 ? -41.951 -13.900 52.059 1.00 91.94 387 ILE A O 1
ATOM 2978 N N . PHE A 1 388 ? -39.793 -13.809 52.631 1.00 90.88 388 PHE A N 1
ATOM 2979 C CA . PHE A 1 388 ? -39.582 -15.237 52.360 1.00 90.88 388 PHE A CA 1
ATOM 2980 C C . PHE A 1 388 ? -40.314 -16.171 53.334 1.00 90.88 388 PHE A C 1
ATOM 2982 O O . PHE A 1 388 ? -40.640 -17.303 52.968 1.00 90.88 388 PHE A O 1
ATOM 2989 N N . SER A 1 389 ? -40.594 -15.726 54.561 1.00 87.75 389 SER A N 1
ATOM 2990 C CA . SER A 1 389 ? -41.405 -16.490 55.522 1.00 87.75 389 SER A CA 1
ATOM 2991 C C . SER A 1 389 ? -42.843 -16.693 55.042 1.00 87.75 389 SER A C 1
ATOM 2993 O O . SER A 1 389 ? -43.451 -17.708 55.368 1.00 87.75 389 SER A O 1
ATOM 2995 N N . GLN A 1 390 ? -43.347 -15.770 54.220 1.00 87.56 390 GLN A N 1
ATOM 2996 C CA . GLN A 1 390 ? -44.731 -15.746 53.760 1.00 87.56 390 GLN A CA 1
ATOM 2997 C C . GLN A 1 390 ? -44.958 -16.595 52.509 1.00 87.56 390 GLN A C 1
ATOM 2999 O O . GLN A 1 390 ? -46.105 -16.777 52.130 1.00 87.56 390 GLN A O 1
ATOM 3004 N N . LEU A 1 391 ? -43.895 -17.117 51.877 1.00 88.25 391 LEU A N 1
ATOM 3005 C CA . LEU A 1 391 ? -43.972 -17.811 50.589 1.00 88.25 391 LEU A CA 1
ATOM 3006 C C . LEU A 1 391 ? -44.851 -19.060 50.646 1.00 88.25 391 LEU A C 1
ATOM 3008 O O . LEU A 1 391 ? -44.517 -20.049 51.300 1.00 88.25 391 LEU A O 1
ATOM 3012 N N . SER A 1 392 ? -45.910 -19.033 49.847 1.00 88.38 392 SER A N 1
ATOM 3013 C CA . SER A 1 392 ? -46.835 -20.132 49.595 1.00 88.38 392 SER A CA 1
ATOM 3014 C C . SER A 1 392 ? -46.946 -20.417 48.095 1.00 88.38 392 SER A C 1
ATOM 3016 O O . SER A 1 392 ? -46.579 -19.598 47.247 1.00 88.38 392 SER A O 1
ATOM 3018 N N . LYS A 1 393 ? -47.434 -21.608 47.738 1.00 90.69 393 LYS A N 1
ATOM 3019 C CA . LYS A 1 393 ? -47.607 -22.002 46.335 1.00 90.69 393 LYS A CA 1
ATOM 3020 C C . LYS A 1 393 ? -48.539 -21.027 45.605 1.00 90.69 393 LYS A C 1
ATOM 3022 O O . LYS A 1 393 ? -49.640 -20.747 46.060 1.00 90.69 393 LYS A O 1
ATOM 3027 N N . GLY A 1 394 ? -48.105 -20.541 44.445 1.00 88.19 394 GLY A N 1
ATOM 3028 C CA . GLY A 1 394 ? -48.827 -19.578 43.611 1.00 88.19 394 GLY A CA 1
ATOM 3029 C C . GLY A 1 394 ? -48.552 -18.109 43.942 1.00 88.19 394 GLY A C 1
ATOM 3030 O O . GLY A 1 394 ? -48.923 -17.242 43.144 1.00 88.19 394 GLY A O 1
ATOM 3031 N N . GLN A 1 395 ? -47.874 -17.823 45.056 1.00 91.44 395 GLN A N 1
ATOM 3032 C CA . GLN A 1 395 ? -47.544 -16.465 45.471 1.00 91.44 395 GLN A CA 1
ATOM 3033 C C . GLN A 1 395 ? -46.519 -15.821 44.545 1.00 91.44 395 GLN A C 1
ATOM 3035 O O . GLN A 1 395 ? -45.615 -16.480 44.027 1.00 91.44 395 GLN A O 1
ATOM 3040 N N . LYS A 1 396 ? -46.668 -14.511 44.341 1.00 93.81 396 LYS A N 1
ATOM 3041 C CA . LYS A 1 396 ? -45.747 -13.704 43.545 1.00 93.81 396 LYS A CA 1
ATOM 3042 C C . LYS A 1 396 ? -44.871 -12.865 44.462 1.00 93.81 396 LYS A C 1
ATOM 3044 O O . LYS A 1 396 ? -45.372 -12.240 45.398 1.00 93.81 396 LYS A O 1
ATOM 3049 N N . VAL A 1 397 ? -43.581 -12.854 44.174 1.00 94.56 397 VAL A N 1
ATOM 3050 C CA . VAL A 1 397 ? -42.595 -11.984 44.811 1.00 94.56 397 VAL A CA 1
ATOM 3051 C C . VAL A 1 397 ? -42.025 -11.084 43.737 1.00 94.56 397 VAL A C 1
ATOM 3053 O O . VAL A 1 397 ? -41.607 -11.570 42.685 1.00 94.56 397 VAL A O 1
ATOM 3056 N N . TYR A 1 398 ? -42.018 -9.791 44.009 1.00 95.19 398 TYR A N 1
ATOM 3057 C CA . TYR A 1 398 ? -41.453 -8.779 43.141 1.00 95.19 398 TYR A CA 1
ATOM 3058 C C . TYR A 1 398 ? -40.156 -8.281 43.762 1.00 95.19 398 TYR A C 1
ATOM 3060 O O . TYR A 1 398 ? -40.072 -8.091 44.971 1.00 95.19 398 TYR A O 1
ATOM 3068 N N . PHE A 1 399 ? -39.141 -8.097 42.932 1.00 95.44 399 PHE A N 1
ATOM 3069 C CA . PHE A 1 399 ? -37.939 -7.357 43.270 1.00 95.44 399 PHE A CA 1
ATOM 3070 C C . PHE A 1 399 ? -37.915 -6.125 42.379 1.00 95.44 399 PHE A C 1
ATOM 3072 O O . PHE A 1 399 ? -37.786 -6.237 41.160 1.00 95.44 399 PHE A O 1
ATOM 3079 N N . GLU A 1 400 ? -38.095 -4.966 42.990 1.00 94.75 400 GLU A N 1
ATOM 3080 C CA . GLU A 1 400 ? -38.260 -3.668 42.348 1.00 94.75 400 GLU A CA 1
ATOM 3081 C C . GLU A 1 400 ? -37.236 -2.654 42.869 1.00 94.75 400 GLU A C 1
ATOM 3083 O O . GLU A 1 400 ? -36.489 -2.931 43.809 1.00 94.75 400 GLU A O 1
ATOM 3088 N N . ASP A 1 401 ? -37.154 -1.503 42.196 1.00 94.50 401 ASP A N 1
ATOM 3089 C CA . ASP A 1 401 ? -36.139 -0.458 42.418 1.00 94.50 401 ASP A CA 1
ATOM 3090 C C . ASP A 1 401 ? -34.719 -1.029 42.629 1.00 94.50 401 ASP A C 1
ATOM 3092 O O . ASP A 1 401 ? -33.967 -0.605 43.510 1.00 94.50 401 ASP A O 1
ATOM 3096 N N . ILE A 1 402 ? -34.363 -2.048 41.834 1.00 95.50 402 ILE A N 1
ATOM 3097 C CA . ILE A 1 402 ? -33.049 -2.687 41.899 1.00 95.50 402 ILE A CA 1
ATOM 3098 C C . ILE A 1 402 ? -32.041 -1.701 41.319 1.00 95.50 402 ILE A C 1
ATOM 3100 O O . ILE A 1 402 ? -32.060 -1.424 40.124 1.00 95.50 402 ILE A O 1
ATOM 3104 N N . LYS A 1 403 ? -31.146 -1.170 42.145 1.00 95.56 403 LYS A N 1
ATOM 3105 C CA . LYS A 1 403 ? -30.097 -0.241 41.719 1.00 95.56 403 LYS A CA 1
ATOM 3106 C C . LYS A 1 403 ? -28.785 -0.981 41.583 1.00 95.56 403 LYS A C 1
ATOM 3108 O O . LYS A 1 403 ? -28.420 -1.750 42.465 1.00 95.56 403 LYS A O 1
ATOM 3113 N N . ALA A 1 404 ? -28.069 -0.738 40.494 1.00 94.50 404 ALA A N 1
ATOM 3114 C CA . ALA A 1 404 ? -26.736 -1.279 40.281 1.00 94.50 404 ALA A CA 1
ATOM 3115 C C . ALA A 1 404 ? -25.772 -0.210 39.772 1.00 94.50 404 ALA A C 1
ATOM 3117 O O . ALA A 1 404 ? -26.168 0.723 39.073 1.00 94.50 404 ALA A O 1
ATOM 3118 N N . VAL A 1 405 ? -24.497 -0.366 40.117 1.00 92.19 405 VAL A N 1
ATOM 3119 C CA . VAL A 1 405 ? -23.400 0.500 39.677 1.00 92.19 405 VAL A CA 1
ATOM 3120 C C . VAL A 1 405 ? -22.410 -0.333 38.874 1.00 92.19 405 VAL A C 1
ATOM 3122 O O . VAL A 1 405 ? -22.005 -1.415 39.302 1.00 92.19 405 VAL A O 1
ATOM 3125 N N . GLY A 1 406 ? -22.057 0.163 37.689 1.00 87.12 406 GLY A N 1
ATOM 3126 C CA . GLY A 1 406 ? -21.060 -0.446 36.815 1.00 87.12 406 GLY A CA 1
ATOM 3127 C C . GLY A 1 406 ? -19.678 0.201 36.931 1.00 87.12 406 GLY A C 1
ATOM 3128 O O . GLY A 1 406 ? -19.489 1.155 37.690 1.00 87.12 406 GLY A O 1
ATOM 3129 N N . PRO A 1 407 ? -18.709 -0.261 36.122 1.00 80.75 407 PRO A N 1
ATOM 3130 C CA . PRO A 1 407 ? -17.365 0.321 36.053 1.00 80.75 407 PRO A CA 1
ATOM 3131 C C . PRO A 1 407 ? -17.353 1.781 35.573 1.00 80.75 407 PRO A C 1
ATOM 3133 O O . PRO A 1 407 ? -16.394 2.508 35.809 1.00 80.75 407 PRO A O 1
ATOM 3136 N N . ASP A 1 408 ? -18.433 2.223 34.925 1.00 78.19 408 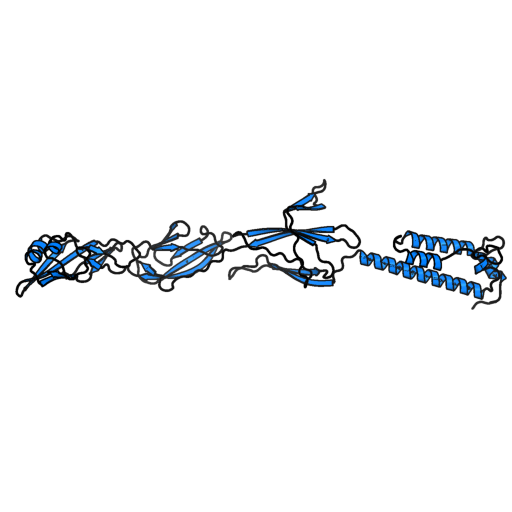ASP A N 1
ATOM 3137 C CA . ASP A 1 408 ? -18.653 3.608 34.510 1.00 78.19 408 ASP A CA 1
ATOM 3138 C C . ASP A 1 408 ? -19.059 4.541 35.668 1.00 78.19 408 ASP A C 1
ATOM 3140 O O . ASP A 1 408 ? -19.231 5.742 35.451 1.00 78.19 408 ASP A O 1
ATOM 3144 N N . GLY A 1 409 ? -19.230 4.007 36.884 1.00 81.19 409 GLY A N 1
ATOM 3145 C CA . GLY A 1 409 ? -19.569 4.758 38.093 1.00 81.19 409 GLY A CA 1
ATOM 3146 C C . GLY A 1 409 ? -21.007 5.281 38.132 1.00 81.19 409 GLY A C 1
ATOM 3147 O O . GLY A 1 409 ? -21.377 5.990 39.067 1.00 81.19 409 GLY A O 1
ATOM 3148 N N . LYS A 1 410 ? -21.840 4.950 37.136 1.00 84.25 410 LYS A N 1
ATOM 3149 C CA . LYS A 1 410 ? -23.231 5.410 37.071 1.00 84.25 410 LYS A CA 1
ATOM 3150 C C . LYS A 1 410 ? -24.155 4.423 37.767 1.00 84.25 410 LYS A C 1
ATOM 3152 O O . LYS A 1 410 ? -24.107 3.224 37.504 1.00 84.25 410 LYS A O 1
ATOM 3157 N N . THR A 1 411 ? -25.030 4.949 38.624 1.00 89.81 411 THR A N 1
ATOM 3158 C CA . THR A 1 411 ? -26.130 4.173 39.212 1.00 89.81 411 THR A CA 1
ATOM 3159 C C . THR A 1 411 ? -27.257 4.035 38.196 1.00 89.81 411 THR A C 1
ATOM 3161 O O . THR A 1 411 ? -27.659 5.021 37.580 1.00 89.81 411 THR A O 1
ATOM 3164 N N . ARG A 1 412 ? -27.764 2.815 38.031 1.00 91.69 412 ARG A N 1
ATOM 3165 C CA . ARG A 1 412 ? -28.825 2.451 37.087 1.00 91.69 412 ARG A CA 1
ATOM 3166 C C . ARG A 1 412 ? -29.925 1.720 37.832 1.00 91.69 412 ARG A C 1
ATOM 3168 O O . ARG A 1 412 ? -29.622 0.846 38.642 1.00 91.69 412 ARG A O 1
ATOM 3175 N N . THR A 1 413 ? -31.176 2.053 37.539 1.00 94.25 413 THR A N 1
ATOM 3176 C CA . THR A 1 413 ? -32.327 1.283 38.017 1.00 94.25 413 THR A CA 1
ATOM 3177 C C . THR A 1 413 ? -32.631 0.189 37.002 1.00 94.25 413 THR A C 1
ATOM 3179 O O . THR A 1 413 ? -32.891 0.473 35.835 1.00 94.25 413 THR A O 1
ATOM 3182 N N . LEU A 1 414 ? -32.550 -1.060 37.445 1.00 93.69 414 LEU A N 1
ATOM 3183 C CA . LEU 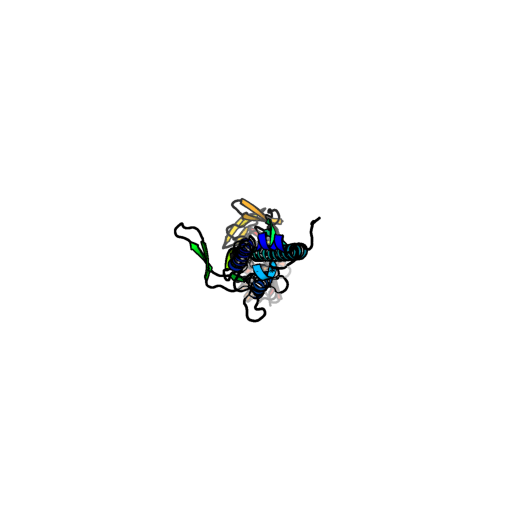A 1 414 ? -32.756 -2.252 36.637 1.00 93.69 414 LEU A CA 1
ATOM 3184 C C . LEU A 1 414 ? -34.242 -2.624 36.594 1.00 93.69 414 LEU A C 1
ATOM 3186 O O . LEU A 1 414 ? -35.047 -2.168 37.409 1.00 93.69 414 LEU A O 1
ATOM 3190 N N . GLY A 1 415 ? -34.600 -3.468 35.628 1.00 91.81 415 GLY A N 1
ATOM 3191 C CA . GLY A 1 415 ? -35.965 -3.966 35.480 1.00 91.81 415 GLY A CA 1
ATOM 3192 C C . GLY A 1 415 ? -36.449 -4.757 36.700 1.00 91.81 415 GLY A C 1
ATOM 3193 O O . GLY A 1 415 ? -35.661 -5.401 37.395 1.00 91.81 415 GLY A O 1
ATOM 3194 N N . ILE A 1 416 ? -37.763 -4.723 36.931 1.00 94.12 416 ILE A N 1
ATOM 3195 C CA . ILE A 1 416 ? -38.421 -5.490 37.995 1.00 94.12 416 ILE A CA 1
ATOM 3196 C C . ILE A 1 416 ? -38.315 -6.982 37.678 1.00 94.12 416 ILE A C 1
ATOM 3198 O O . ILE A 1 416 ? -38.667 -7.410 36.577 1.00 94.12 416 ILE A O 1
ATOM 3202 N N . ILE A 1 417 ? -37.906 -7.780 38.663 1.00 94.94 417 ILE A N 1
ATOM 3203 C CA . ILE A 1 417 ? -37.942 -9.240 38.573 1.00 94.94 417 ILE A CA 1
ATOM 3204 C C . ILE A 1 417 ? -39.178 -9.742 39.309 1.00 94.94 417 ILE A C 1
ATOM 3206 O O . ILE A 1 417 ? -39.398 -9.396 40.467 1.00 94.94 417 ILE A O 1
ATOM 3210 N N . MET A 1 418 ? -39.969 -10.600 38.669 1.00 94.81 418 MET A N 1
ATOM 3211 C CA . MET A 1 418 ? -41.116 -11.245 39.307 1.00 94.81 418 MET A CA 1
ATOM 3212 C C . MET A 1 418 ? -40.933 -12.754 39.319 1.00 94.81 418 MET A C 1
ATOM 3214 O O . MET A 1 418 ? -40.763 -13.377 38.271 1.00 94.81 418 MET A O 1
ATOM 3218 N N . PHE A 1 419 ? -41.014 -13.337 40.510 1.00 95.69 419 PHE A N 1
ATOM 3219 C CA . PHE A 1 419 ? -40.990 -14.775 40.720 1.00 95.69 419 PHE A CA 1
ATOM 3220 C C . PHE A 1 419 ? -42.356 -15.280 41.169 1.00 95.69 419 PHE A C 1
ATOM 3222 O O . PHE A 1 419 ? -42.955 -14.727 42.090 1.00 95.69 419 PHE A O 1
ATOM 3229 N N . LYS A 1 420 ? -42.834 -16.364 40.552 1.00 94.44 420 LYS A N 1
ATOM 3230 C CA . LYS A 1 420 ? -44.041 -17.082 40.976 1.00 94.44 420 LYS A CA 1
ATOM 3231 C C . LYS A 1 420 ? -43.637 -18.383 41.659 1.00 94.44 420 LYS A C 1
ATOM 3233 O O . LYS A 1 420 ? -43.050 -19.254 41.022 1.00 94.44 420 LYS A O 1
ATOM 3238 N N . VAL A 1 421 ? -43.981 -18.528 42.931 1.00 93.12 421 VAL A N 1
ATOM 3239 C CA . VAL A 1 421 ? -43.688 -19.735 43.707 1.00 93.12 421 VAL A CA 1
ATOM 3240 C C . VAL A 1 421 ? -44.527 -20.904 43.178 1.00 93.12 421 VAL A C 1
ATOM 3242 O O . VAL A 1 421 ? -45.741 -20.753 43.011 1.00 93.12 421 VAL A O 1
ATOM 3245 N N . GLN A 1 422 ? -43.905 -22.054 42.901 1.00 89.06 422 GLN A N 1
ATOM 3246 C CA . GLN A 1 422 ? -44.581 -23.277 42.431 1.00 89.06 422 GLN A CA 1
ATOM 3247 C C . GLN A 1 422 ? -44.538 -24.426 43.433 1.00 89.06 422 GLN A C 1
ATOM 3249 O O . GLN A 1 422 ? -43.542 -24.515 44.188 1.00 89.06 422 GLN A O 1
#

Sequence (422 aa):
HVDKKDNTDVPAQVMYGQTNNGEGQVLRLAIESFRKFVIDHVDSSKTGFIKSVEASLSTEGTKHDGVVHAWESQNFEHLPLMAVVTNLTQMQTTIRNVEGDYVSYVLSNLDAESFKFNKLAAIVIPNSTYIMQGSEYNAQIFLGAFDTTQAPMVEIGDVSEVKNSRGEVVDYRISNSKRVEIDPKTNMALYKRSGSGIGLQKYEGLIKIKKPNSDDTLKYFFEQEFQVAQSSVVVSPTKMNVFYMGVDNPVEISVPGIPGEDIVAGISGGSIRKGGKNEYIVKQSAPGKVKINVSAKIDGKVKPIGAKEFRVKPVPDPVATIWGLEGGPISAAQLKAAKNIEAKMKNFDFDLKFSVTSYIASTKVGDYVIDAKGDGDRISSDVKTKIFSQLSKGQKVYFEDIKAVGPDGKTRTLGIIMFKVQ

pLDDT: mean 85.74, std 8.31, range [46.62, 96.5]

Mean predicted aligned error: 16.03 Å

Foldseek 3Di:
DDPQQQDQVVLCCAQQNPPRPHCVVVVLVVLVVLLCVLLVPDDPVPVVLNVLSCVLSPQAFDDDPNDTDGSSCVQGHRGGPNSNVVSVVSNVVSSVVNVVVSVVVVVVVVVLQDDDFDDKDKDKAWPDPDDDPPDDTDIDIDIDTHDLVDQWWKKKADKDFDADPVRDGPDIDGPPIDTFDADNVRSYGDDDDDDPDAFKDKIKIWTWDQGRPDNDTDIDIDIDIDGDWDDDDDDDDPVPLEDAALDWDKDADDDGPAALVQKDKDKPDADWDDDPRRMITGHDLDWDKMKIWIWGQDPNDTGTDDIDIGGYDYDDFFQKDWVNDSAEEDALVSNLVTFFIATHHDPDPDDKGKWWAKKKKWWDDPNDIDIDIDGTGTCDPRCCVVPSVRDDAQTKMKIAQTWIAISSRDIDRHDIHIYTHD

Nearest PDB structures (foldseek):
  7cmg-assembly1_B  TM=6.180E-01  e=7.389E-30  Porphyromonas gingivalis ATCC 33277
  7cmg-assembly1_A  TM=5.993E-01  e=5.095E-30  Porphyromonas gingivalis ATCC 33277
  6ey5-assembly1_A  TM=6.454E-01  e=4.940E-23  Porphyromonas gingivalis
  6ey4-assembly1_A-2  TM=6.088E-01  e=1.025E-24  Flavobacterium johnsoniae
  6ey6-assembly2_D  TM=8.289E-01  e=1.571E-16  Porphyromonas gingivalis

Radius of gyration: 54.24 Å; Cα contacts (8 Å, |Δi|>4): 728; chains: 1; bounding box: 118×42×148 Å